Protein AF-A0A0F9B6E4-F1 (afdb_monomer)

Structure (mmCIF, N/CA/C/O backbone):
data_AF-A0A0F9B6E4-F1
#
_entry.id   AF-A0A0F9B6E4-F1
#
loop_
_atom_site.group_PDB
_atom_site.id
_atom_site.type_symbol
_atom_site.label_atom_id
_atom_site.label_alt_id
_atom_site.label_comp_id
_atom_site.label_asym_id
_atom_site.label_entity_id
_atom_site.label_seq_id
_atom_site.pdbx_PDB_ins_code
_atom_site.Cartn_x
_atom_site.Cartn_y
_atom_site.Cartn_z
_atom_site.occupancy
_atom_site.B_iso_or_equiv
_atom_site.auth_seq_id
_atom_site.auth_comp_id
_atom_site.auth_asym_id
_atom_site.auth_atom_id
_atom_site.pdbx_PDB_model_num
ATOM 1 N N . MET A 1 1 ? -10.718 68.962 -72.812 1.00 45.62 1 MET A N 1
ATOM 2 C CA . MET A 1 1 ? -10.944 67.696 -72.082 1.00 45.62 1 MET A CA 1
ATOM 3 C C . MET A 1 1 ? -9.581 67.211 -71.635 1.00 45.62 1 MET A C 1
ATOM 5 O O . MET A 1 1 ? -8.668 67.242 -72.445 1.00 45.62 1 MET A O 1
ATOM 9 N N . ALA A 1 2 ? -9.436 66.990 -70.332 1.00 40.09 2 ALA A N 1
ATOM 10 C CA . ALA A 1 2 ? -8.190 67.116 -69.581 1.00 40.09 2 ALA A CA 1
ATOM 11 C C . ALA A 1 2 ? -7.235 65.915 -69.694 1.00 40.09 2 ALA A C 1
ATOM 13 O O . ALA A 1 2 ? -7.679 64.771 -69.769 1.00 40.09 2 ALA A O 1
ATOM 14 N N . ASP A 1 3 ? -5.939 66.235 -69.639 1.00 47.34 3 ASP A N 1
ATOM 15 C CA . ASP A 1 3 ? -4.790 65.347 -69.449 1.00 47.34 3 ASP A CA 1
ATOM 16 C C . ASP A 1 3 ? -4.915 64.478 -68.186 1.00 47.34 3 ASP A C 1
ATOM 18 O O . ASP A 1 3 ? -5.217 64.975 -67.099 1.00 47.34 3 ASP A O 1
ATOM 22 N N . GLN A 1 4 ? -4.587 63.192 -68.318 1.00 46.19 4 GLN A N 1
ATOM 23 C CA . GLN A 1 4 ? -4.231 62.300 -67.211 1.00 46.19 4 GLN A CA 1
ATOM 24 C C . GLN A 1 4 ? -2.790 61.811 -67.452 1.00 46.19 4 GLN A C 1
ATOM 26 O O . GLN A 1 4 ? -2.523 61.233 -68.508 1.00 46.19 4 GLN A O 1
ATOM 31 N N . PRO A 1 5 ? -1.847 62.045 -66.521 1.00 52.03 5 PRO A N 1
ATOM 32 C CA . PRO A 1 5 ? -0.444 61.694 -66.705 1.00 52.03 5 PRO A CA 1
ATOM 33 C C . PRO A 1 5 ? -0.207 60.190 -66.506 1.00 52.03 5 PRO A C 1
ATOM 35 O O . PRO A 1 5 ? -0.719 59.576 -65.570 1.00 52.03 5 PRO A O 1
ATOM 38 N N . GLY A 1 6 ? 0.608 59.599 -67.383 1.00 43.09 6 GLY A N 1
ATOM 39 C CA . GLY A 1 6 ? 1.039 58.205 -67.292 1.00 43.09 6 GLY A CA 1
ATOM 40 C C . GLY A 1 6 ? 1.864 57.944 -66.031 1.00 43.09 6 GLY A C 1
ATOM 41 O O . GLY A 1 6 ? 2.951 58.492 -65.857 1.00 43.09 6 GLY A O 1
ATOM 42 N N . ILE A 1 7 ? 1.355 57.076 -65.157 1.00 43.72 7 ILE A N 1
ATOM 43 C CA . ILE A 1 7 ? 2.057 56.601 -63.964 1.00 43.72 7 ILE A CA 1
ATOM 44 C C . ILE A 1 7 ? 3.028 55.495 -64.393 1.00 43.72 7 ILE A C 1
ATOM 46 O O . ILE A 1 7 ? 2.637 54.345 -64.591 1.00 43.72 7 ILE A O 1
ATOM 50 N N . ALA A 1 8 ? 4.309 55.835 -64.530 1.00 45.44 8 ALA A N 1
ATOM 51 C CA . ALA A 1 8 ? 5.381 54.853 -64.629 1.00 45.44 8 ALA A CA 1
ATOM 52 C C . ALA A 1 8 ? 5.548 54.151 -63.268 1.00 45.44 8 ALA A C 1
ATOM 54 O O . ALA A 1 8 ? 6.139 54.703 -62.341 1.00 45.44 8 ALA A O 1
ATOM 55 N N . ARG A 1 9 ? 5.018 52.928 -63.121 1.00 44.75 9 ARG A N 1
ATOM 56 C CA . ARG A 1 9 ? 5.347 52.050 -61.985 1.00 44.75 9 ARG A CA 1
ATOM 57 C C . ARG A 1 9 ? 6.762 51.500 -62.175 1.00 44.75 9 ARG A C 1
ATOM 59 O O . ARG A 1 9 ? 6.951 50.456 -62.794 1.00 44.75 9 ARG A O 1
ATOM 66 N N . GLY A 1 10 ? 7.755 52.207 -61.645 1.00 42.00 10 GLY A N 1
ATOM 67 C CA . GLY A 1 10 ? 9.089 51.654 -61.435 1.00 42.00 10 GLY A CA 1
ATOM 68 C C . GLY A 1 10 ? 9.041 50.607 -60.324 1.00 42.00 10 GLY A C 1
ATOM 69 O O . GLY A 1 10 ? 8.955 50.959 -59.151 1.00 42.00 10 GLY A O 1
ATOM 70 N N . TYR A 1 11 ? 9.084 49.322 -60.680 1.00 40.03 11 TYR A N 1
ATOM 71 C CA . TYR A 1 11 ? 9.419 48.263 -59.729 1.00 40.03 11 TYR A CA 1
ATOM 72 C C . TYR A 1 11 ? 10.909 48.388 -59.401 1.00 40.03 11 TYR A C 1
ATOM 74 O O . TYR 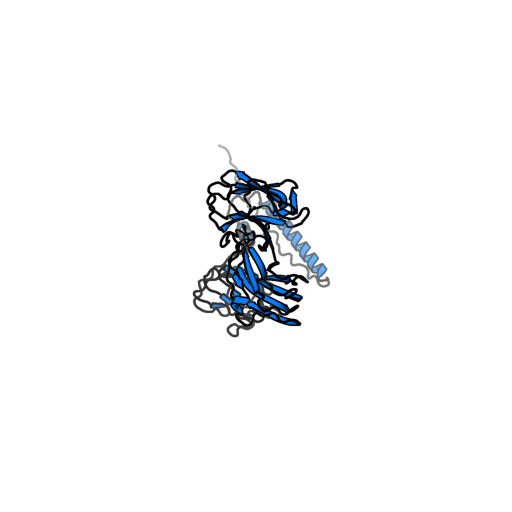A 1 11 ? 11.763 47.915 -60.147 1.00 40.03 11 TYR A O 1
ATOM 82 N N . ILE A 1 12 ? 11.229 49.055 -58.294 1.00 44.50 12 ILE A N 1
ATOM 83 C CA . ILE A 1 12 ? 12.547 48.938 -57.673 1.00 44.50 12 ILE A CA 1
ATOM 84 C C . ILE A 1 12 ? 12.567 47.546 -57.042 1.00 44.50 12 ILE A C 1
ATOM 86 O O . ILE A 1 12 ? 11.916 47.328 -56.023 1.00 44.50 12 ILE A O 1
ATOM 90 N N . GLN A 1 13 ? 13.244 46.579 -57.669 1.00 44.00 13 GLN A N 1
ATOM 91 C CA . GLN A 1 13 ? 13.541 45.324 -56.982 1.00 44.00 13 GLN A CA 1
ATOM 92 C C . GLN A 1 13 ? 14.394 45.667 -55.753 1.00 44.00 13 GLN A C 1
ATOM 94 O O . GLN A 1 13 ? 15.455 46.276 -55.925 1.00 44.00 13 GLN A O 1
ATOM 99 N N . PRO A 1 14 ? 13.959 45.324 -54.526 1.00 47.91 14 PRO A N 1
ATOM 100 C CA . PRO A 1 14 ? 14.816 45.468 -53.366 1.00 47.91 14 PRO A CA 1
ATOM 101 C C . PRO A 1 14 ? 16.041 44.588 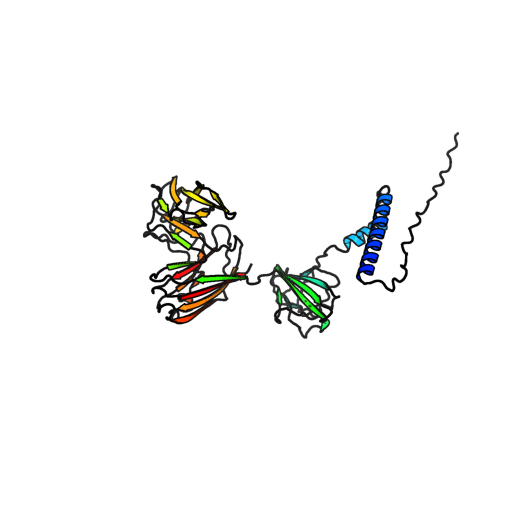-53.607 1.00 47.91 14 PRO A C 1
ATOM 103 O O . PRO A 1 14 ? 15.914 43.378 -53.800 1.00 47.91 14 PRO A O 1
ATOM 106 N N . GLN A 1 15 ? 17.222 45.202 -53.655 1.00 50.84 15 GLN A N 1
ATOM 107 C CA . GLN A 1 15 ? 18.482 44.472 -53.631 1.00 50.84 15 GLN A CA 1
ATOM 108 C C . GLN A 1 15 ? 18.494 43.648 -52.341 1.00 50.84 15 GLN A C 1
ATOM 110 O O . GLN A 1 15 ? 18.537 44.208 -51.246 1.00 50.84 15 GLN A O 1
ATOM 115 N N . ILE A 1 16 ? 18.384 42.325 -52.472 1.00 52.47 16 ILE A N 1
ATOM 116 C CA . ILE A 1 16 ? 18.585 41.401 -51.358 1.00 52.47 16 ILE A CA 1
ATOM 117 C C . ILE A 1 16 ? 20.030 41.624 -50.896 1.00 52.47 16 ILE A C 1
ATOM 119 O O . ILE A 1 16 ? 20.929 41.538 -51.736 1.00 52.47 16 ILE A O 1
ATOM 123 N N . PRO A 1 17 ? 20.286 41.945 -49.617 1.00 52.38 17 PRO A N 1
ATOM 124 C CA . PRO A 1 17 ? 21.650 42.021 -49.122 1.00 52.38 17 PRO A CA 1
ATOM 125 C C . PRO A 1 17 ? 22.313 40.663 -49.352 1.00 52.38 17 PRO A C 1
ATOM 127 O O . PRO A 1 17 ? 21.785 39.641 -48.915 1.00 52.38 17 PRO A O 1
ATOM 130 N N . ASP A 1 18 ? 23.438 40.636 -50.061 1.00 51.28 18 ASP A N 1
ATOM 131 C CA . ASP A 1 18 ? 24.215 39.414 -50.246 1.00 51.28 18 ASP A CA 1
ATOM 132 C C . ASP A 1 18 ? 24.659 38.904 -48.864 1.00 51.28 18 ASP A C 1
ATOM 134 O O . ASP A 1 18 ? 25.555 39.458 -48.228 1.00 51.28 18 ASP A O 1
ATOM 138 N N . PHE A 1 19 ? 24.018 37.842 -48.368 1.00 53.38 19 PHE A N 1
ATOM 139 C CA . PHE A 1 19 ? 24.333 37.236 -47.066 1.00 53.38 19 PHE A CA 1
ATOM 140 C C . PHE A 1 19 ? 25.625 36.395 -47.089 1.00 53.38 19 PHE A C 1
ATOM 142 O O . PHE A 1 19 ? 26.008 35.806 -46.074 1.00 53.38 19 PHE A O 1
ATOM 149 N N . ASN A 1 20 ? 26.328 36.363 -48.225 1.00 49.22 20 ASN A N 1
ATOM 150 C CA . ASN A 1 20 ? 27.620 35.707 -48.390 1.00 49.22 20 ASN A CA 1
ATOM 151 C C . ASN A 1 20 ? 28.774 36.609 -47.933 1.00 49.22 20 ASN A C 1
ATOM 153 O O . ASN A 1 20 ? 29.632 37.013 -48.713 1.00 49.22 20 ASN A O 1
ATOM 157 N N . ILE A 1 21 ? 28.844 36.862 -46.627 1.00 52.47 21 ILE A N 1
ATOM 158 C CA . ILE A 1 21 ? 30.114 37.228 -45.997 1.00 52.47 21 ILE A CA 1
ATOM 159 C C . ILE A 1 21 ? 30.789 35.914 -45.595 1.00 52.47 21 ILE A C 1
ATOM 161 O O . ILE A 1 21 ? 30.524 35.358 -44.529 1.00 52.47 21 ILE A O 1
ATOM 165 N N . ILE A 1 22 ? 31.631 35.382 -46.484 1.00 50.50 22 ILE A N 1
ATOM 166 C CA . ILE A 1 22 ? 32.578 34.316 -46.133 1.00 50.50 22 ILE A CA 1
ATOM 167 C C . ILE A 1 22 ? 33.554 34.926 -45.114 1.00 50.50 22 ILE A C 1
ATOM 169 O O . ILE A 1 22 ? 34.184 35.939 -45.433 1.00 50.50 22 ILE A O 1
ATOM 173 N N . PRO A 1 23 ? 33.684 34.386 -43.888 1.00 56.56 23 PRO A N 1
ATOM 174 C CA . PRO A 1 23 ? 34.564 34.992 -42.904 1.00 56.56 23 PRO A CA 1
ATOM 175 C C . PRO A 1 23 ? 36.035 34.808 -43.311 1.00 56.56 23 PRO A C 1
ATOM 177 O O . PRO A 1 23 ? 36.386 33.785 -43.911 1.00 56.56 23 PRO A O 1
ATOM 180 N N . PRO A 1 24 ? 36.924 35.752 -42.951 1.00 56.97 24 PRO A N 1
ATOM 181 C CA . PRO A 1 24 ? 38.353 35.495 -42.994 1.00 56.97 24 PRO A CA 1
ATOM 182 C C . PRO A 1 24 ? 38.664 34.304 -42.085 1.00 56.97 24 PRO A C 1
ATOM 184 O O . PRO A 1 24 ? 38.102 34.156 -40.998 1.00 56.97 24 PRO A O 1
ATOM 187 N N . ILE A 1 25 ? 39.549 33.430 -42.552 1.00 54.62 25 ILE A N 1
ATOM 188 C CA . ILE A 1 25 ? 39.962 32.237 -41.821 1.00 54.62 25 ILE A CA 1
ATOM 189 C C . ILE A 1 25 ? 40.612 32.678 -40.498 1.00 54.62 25 ILE A C 1
ATOM 191 O O . ILE A 1 25 ? 41.708 33.234 -40.493 1.00 54.62 25 ILE A O 1
ATOM 195 N N . LEU A 1 26 ? 39.933 32.435 -39.374 1.00 57.47 26 LEU A N 1
ATOM 196 C CA . LEU A 1 26 ? 40.408 32.754 -38.022 1.00 57.47 26 LEU A CA 1
ATOM 197 C C . LEU A 1 26 ? 41.399 31.684 -37.539 1.00 57.47 26 LEU A C 1
ATOM 199 O O . LEU A 1 26 ? 41.093 30.854 -36.682 1.00 57.47 26 LEU A O 1
ATOM 203 N N . PHE A 1 27 ? 42.600 31.686 -38.117 1.00 54.47 27 PHE A N 1
ATOM 204 C CA . PHE A 1 27 ? 43.739 30.952 -37.568 1.00 54.47 27 PHE A CA 1
ATOM 205 C C . PHE A 1 27 ? 44.308 31.708 -36.357 1.00 54.47 27 PHE A C 1
ATOM 207 O O . PHE A 1 27 ? 44.601 32.895 -36.452 1.00 54.47 27 PHE A O 1
ATOM 214 N N . GLY A 1 28 ? 44.483 31.012 -35.227 1.00 68.62 28 GLY A N 1
ATOM 215 C CA . GLY A 1 28 ? 45.187 31.527 -34.039 1.00 68.62 28 GLY A CA 1
ATOM 216 C C . GLY A 1 28 ? 44.328 31.875 -32.817 1.00 68.62 28 GLY A C 1
ATOM 217 O O . GLY A 1 28 ? 44.896 32.144 -31.766 1.00 68.62 28 GLY A O 1
ATOM 218 N N . LEU A 1 29 ? 42.996 31.827 -32.912 1.00 71.94 29 LEU A N 1
ATOM 219 C CA . LEU A 1 29 ? 42.108 32.019 -31.756 1.00 71.94 29 LEU A CA 1
ATOM 220 C C . LEU A 1 29 ? 41.935 30.736 -30.938 1.00 71.94 29 LEU A C 1
ATOM 222 O O . LEU A 1 29 ? 41.873 29.645 -31.524 1.00 71.94 29 LEU A O 1
ATOM 226 N N . SER A 1 30 ? 41.788 30.886 -29.619 1.00 80.00 30 SER A N 1
ATOM 227 C CA . SER A 1 30 ? 41.352 29.813 -28.720 1.00 80.00 30 SER A CA 1
ATOM 228 C C . SER A 1 30 ? 39.913 29.382 -29.029 1.00 80.00 30 SER A C 1
ATOM 230 O O . SER A 1 30 ? 39.130 30.147 -29.598 1.00 80.00 30 SER A O 1
ATOM 232 N N . ASP A 1 31 ? 39.533 28.159 -28.652 1.00 72.69 31 ASP A N 1
ATOM 233 C CA . ASP A 1 31 ? 38.192 27.629 -28.946 1.00 72.69 31 ASP A CA 1
ATOM 234 C C . ASP A 1 31 ? 37.077 28.496 -28.351 1.00 72.69 31 ASP A C 1
ATOM 236 O O . ASP A 1 31 ? 36.049 28.715 -28.991 1.00 72.69 31 ASP A O 1
ATOM 240 N N . ARG A 1 32 ? 37.316 29.081 -27.172 1.00 73.62 32 ARG A N 1
ATOM 241 C CA . ARG A 1 32 ? 36.388 30.021 -26.540 1.00 73.62 32 ARG A CA 1
ATOM 242 C C . ARG A 1 32 ? 36.183 31.283 -27.382 1.00 73.62 32 ARG A C 1
ATOM 244 O O . ARG A 1 32 ? 35.045 31.669 -27.622 1.00 73.62 32 ARG A O 1
ATOM 251 N N . GLU A 1 33 ? 37.257 31.888 -27.882 1.00 77.31 33 GLU A N 1
ATOM 252 C CA . GLU A 1 33 ? 37.180 33.094 -28.722 1.00 77.31 33 GLU A CA 1
ATOM 253 C C . GLU A 1 33 ? 36.519 32.803 -30.076 1.00 77.31 33 GLU A C 1
ATOM 255 O O . GLU A 1 33 ? 35.812 33.648 -30.624 1.00 77.31 33 GLU A O 1
ATOM 260 N N . ARG A 1 34 ? 36.688 31.586 -30.611 1.00 72.81 34 ARG A N 1
ATOM 261 C CA . ARG A 1 34 ? 35.982 31.145 -31.824 1.00 72.81 34 ARG A CA 1
ATOM 262 C C . ARG A 1 34 ? 34.482 31.005 -31.588 1.00 72.81 34 ARG A C 1
ATOM 264 O O . ARG A 1 34 ? 33.701 31.392 -32.457 1.00 72.81 34 ARG A O 1
ATOM 271 N N . VAL A 1 35 ? 34.081 30.470 -30.435 1.00 73.62 35 VAL A N 1
ATOM 272 C CA . VAL A 1 35 ? 32.669 30.354 -30.043 1.00 73.62 35 VAL A CA 1
ATOM 273 C C . VAL A 1 35 ? 32.057 31.737 -29.827 1.00 73.62 35 VAL A C 1
ATOM 275 O O . VAL A 1 35 ? 31.008 32.020 -30.399 1.00 73.62 35 VAL A O 1
ATOM 278 N N . GLU A 1 36 ? 32.727 32.629 -29.099 1.00 79.12 36 GLU A N 1
ATOM 279 C CA . GLU A 1 36 ? 32.251 33.999 -28.865 1.00 79.12 36 GLU A CA 1
ATOM 280 C C . GLU A 1 36 ? 32.131 34.792 -30.184 1.00 79.12 36 GLU A C 1
ATOM 282 O O . GLU A 1 36 ? 31.116 35.448 -30.424 1.00 79.12 36 GLU A O 1
ATOM 287 N N . ALA A 1 37 ? 33.088 34.647 -31.109 1.00 74.62 37 ALA A N 1
ATOM 288 C CA . ALA A 1 37 ? 33.000 35.244 -32.444 1.00 74.62 37 ALA A CA 1
ATOM 289 C C . ALA A 1 37 ? 31.836 34.673 -33.275 1.00 74.62 37 ALA A C 1
ATOM 291 O O . ALA A 1 37 ? 31.173 35.407 -34.012 1.00 74.62 37 ALA A O 1
ATOM 292 N N . ARG A 1 38 ? 31.556 33.368 -33.152 1.00 73.94 38 ARG A N 1
ATOM 293 C CA . ARG A 1 38 ? 30.417 32.718 -33.817 1.00 73.94 38 ARG A CA 1
ATOM 294 C C . ARG A 1 38 ? 29.085 33.217 -33.253 1.00 73.94 38 ARG A C 1
ATOM 296 O O . ARG A 1 38 ? 28.166 33.462 -34.031 1.00 73.94 38 ARG A O 1
ATOM 303 N N . ILE A 1 39 ? 28.996 33.395 -31.934 1.00 75.94 39 ILE A N 1
ATOM 304 C CA . ILE A 1 39 ? 27.815 33.935 -31.248 1.00 75.94 39 ILE A CA 1
ATOM 305 C C . ILE A 1 39 ? 27.556 35.374 -31.703 1.00 75.94 39 ILE A C 1
ATOM 307 O O . ILE A 1 39 ? 26.462 35.655 -32.179 1.00 75.94 39 ILE A O 1
ATOM 311 N N . GLY A 1 40 ? 28.565 36.250 -31.692 1.00 79.69 40 GLY A N 1
ATOM 312 C CA . GLY A 1 40 ? 28.393 37.637 -32.144 1.00 79.69 40 GLY A CA 1
ATOM 313 C C . GLY A 1 40 ? 27.957 37.755 -33.614 1.00 79.69 40 GLY A C 1
ATOM 314 O O . GLY A 1 40 ? 27.154 38.617 -33.971 1.00 79.69 40 GLY A O 1
ATOM 315 N N . GLN A 1 41 ? 28.421 36.850 -34.482 1.00 78.06 41 GLN A N 1
ATOM 316 C CA . GLN A 1 41 ? 27.954 36.778 -35.873 1.00 78.06 41 GLN A CA 1
ATOM 317 C C . GLN A 1 41 ? 26.500 36.312 -35.984 1.00 78.06 41 GLN A C 1
ATOM 319 O O . GLN A 1 41 ? 25.756 36.809 -36.832 1.00 78.06 41 GLN A O 1
ATOM 324 N N . LEU A 1 42 ? 26.092 35.350 -35.154 1.00 71.44 42 LEU A N 1
ATOM 325 C CA . LEU A 1 42 ? 24.705 34.894 -35.092 1.00 71.44 42 LEU A CA 1
ATOM 326 C C . LEU A 1 42 ? 23.790 36.013 -34.594 1.00 71.44 42 LEU A C 1
ATOM 328 O O . LEU A 1 42 ? 22.756 36.252 -35.206 1.00 71.44 42 LEU A O 1
ATOM 332 N N . GLU A 1 43 ? 24.201 36.752 -33.568 1.00 81.31 43 GLU A N 1
ATOM 333 C CA . GLU A 1 43 ? 23.459 37.904 -33.051 1.00 81.31 43 GLU A CA 1
ATOM 334 C C . GLU A 1 43 ? 23.296 39.000 -34.110 1.00 81.31 43 GLU A C 1
ATOM 336 O O . GLU A 1 43 ? 22.184 39.484 -34.319 1.00 81.31 43 GLU A O 1
ATOM 341 N N . GLN A 1 44 ? 24.356 39.338 -34.857 1.00 80.19 44 GLN A N 1
ATOM 342 C CA . GLN A 1 44 ? 24.255 40.294 -35.968 1.00 80.19 44 GLN A CA 1
ATOM 343 C C . GLN A 1 44 ? 23.309 39.814 -37.069 1.00 80.19 44 GLN A C 1
ATOM 345 O O . GLN A 1 44 ? 22.508 40.601 -37.576 1.00 80.19 44 GLN A O 1
ATOM 350 N N . LYS A 1 45 ? 23.362 38.526 -37.429 1.00 73.00 45 LYS A N 1
ATOM 351 C CA . LYS A 1 45 ? 22.449 37.949 -38.425 1.00 73.00 45 LYS A CA 1
ATOM 352 C C . LYS A 1 45 ? 21.001 37.975 -37.947 1.00 73.00 45 LYS A C 1
ATOM 354 O O . LYS A 1 45 ? 20.123 38.353 -38.717 1.00 73.00 45 LYS A O 1
ATOM 359 N N . ILE A 1 46 ? 20.756 37.626 -36.685 1.00 76.19 46 ILE A N 1
ATOM 360 C CA . ILE A 1 46 ? 19.424 37.670 -36.072 1.00 76.19 46 ILE A CA 1
ATOM 361 C C . ILE A 1 46 ? 18.909 39.111 -36.032 1.00 76.19 46 ILE A C 1
ATOM 363 O O . ILE A 1 46 ? 17.765 39.352 -36.407 1.00 76.19 46 ILE A O 1
ATOM 367 N N . SER A 1 47 ? 19.750 40.076 -35.656 1.00 81.88 47 SER A N 1
ATOM 368 C CA . SER A 1 47 ? 19.373 41.491 -35.618 1.00 81.88 47 SER A CA 1
ATOM 369 C C . SER A 1 47 ? 19.030 42.029 -37.010 1.00 81.88 47 SER A C 1
ATOM 371 O O . SER A 1 47 ? 17.987 42.654 -37.182 1.00 81.88 47 SER A O 1
ATOM 373 N N . ALA A 1 48 ? 19.848 41.725 -38.024 1.00 75.94 48 ALA A N 1
ATOM 374 C CA . ALA A 1 48 ? 19.582 42.118 -39.408 1.00 75.94 48 ALA A CA 1
ATOM 375 C C . ALA A 1 48 ? 18.301 41.469 -39.960 1.00 75.94 48 ALA A C 1
ATOM 377 O O . ALA A 1 48 ? 17.533 42.110 -40.677 1.00 75.94 48 ALA A O 1
ATOM 378 N N . MET A 1 49 ? 18.037 40.213 -39.593 1.00 73.38 49 MET A N 1
ATOM 379 C CA . MET A 1 49 ? 16.813 39.509 -39.972 1.00 73.38 49 MET A CA 1
ATOM 380 C C . MET A 1 49 ? 15.580 40.105 -39.282 1.00 73.38 49 MET A C 1
ATOM 382 O O . MET A 1 49 ? 14.554 40.296 -39.927 1.00 73.38 49 MET A O 1
ATOM 386 N N . MET A 1 50 ? 15.681 40.467 -38.002 1.00 76.88 50 MET A N 1
ATOM 387 C CA . MET A 1 50 ? 14.615 41.137 -37.248 1.00 76.88 50 MET A CA 1
ATOM 388 C C . MET A 1 50 ? 14.290 42.524 -37.811 1.00 76.88 50 MET A C 1
ATOM 390 O O . MET A 1 50 ? 13.114 42.867 -37.934 1.00 76.88 50 MET A O 1
ATOM 394 N N . ASP A 1 51 ? 15.300 43.304 -38.201 1.00 78.94 51 ASP A N 1
ATOM 395 C CA . ASP A 1 51 ? 15.098 44.608 -38.841 1.00 78.94 51 ASP A CA 1
ATOM 396 C C . ASP A 1 51 ? 14.480 44.468 -40.236 1.00 78.94 51 ASP A C 1
ATOM 398 O O . ASP A 1 51 ? 13.568 45.221 -40.585 1.00 78.94 51 ASP A O 1
ATOM 402 N N . TYR A 1 52 ? 14.895 43.458 -41.004 1.00 71.56 52 TYR A N 1
ATOM 403 C CA . TYR A 1 52 ? 14.268 43.127 -42.281 1.00 71.56 52 TYR A CA 1
ATOM 404 C C . TYR A 1 52 ? 12.796 42.720 -42.104 1.00 71.56 52 TYR A C 1
ATOM 406 O O . TYR A 1 52 ? 11.928 43.246 -42.796 1.00 71.56 52 TYR A O 1
ATOM 414 N N . MET A 1 53 ? 12.480 41.860 -41.129 1.00 63.09 53 MET A N 1
ATOM 415 C CA . MET A 1 53 ? 11.095 41.482 -40.813 1.00 63.09 53 MET A CA 1
ATOM 416 C C . MET A 1 53 ? 10.249 42.691 -40.397 1.00 63.09 53 MET A C 1
ATOM 418 O O . MET A 1 53 ? 9.109 42.828 -40.838 1.00 63.09 53 MET A O 1
ATOM 422 N N . ARG A 1 54 ? 10.815 43.606 -39.602 1.00 73.50 54 ARG A N 1
ATOM 423 C CA . ARG A 1 54 ? 10.138 44.841 -39.180 1.00 73.50 54 ARG A CA 1
ATOM 424 C C . ARG A 1 54 ? 9.875 45.785 -40.359 1.00 73.50 54 ARG A C 1
ATOM 426 O O . ARG A 1 54 ? 8.840 46.443 -40.392 1.00 73.50 54 ARG A O 1
ATOM 433 N N . GLN A 1 55 ? 10.775 45.824 -41.345 1.00 70.31 55 GLN A N 1
ATOM 434 C CA . GLN A 1 55 ? 10.597 46.591 -42.586 1.00 70.31 55 GLN A CA 1
ATOM 435 C C . GLN A 1 55 ? 9.582 45.958 -43.551 1.00 70.31 55 GLN A C 1
ATOM 437 O O . GLN A 1 55 ? 8.920 46.690 -44.279 1.00 70.31 55 GLN A O 1
ATOM 442 N N . GLN A 1 56 ? 9.425 44.631 -43.540 1.00 59.62 56 GLN A N 1
ATOM 443 C CA . GLN A 1 56 ? 8.446 43.899 -44.362 1.00 59.62 56 GLN A CA 1
ATOM 444 C C . GLN A 1 56 ? 7.027 43.888 -43.761 1.00 59.62 56 GLN A C 1
ATOM 446 O O . GLN A 1 56 ? 6.056 43.556 -44.441 1.00 59.62 56 GLN A O 1
ATOM 451 N N . GLN A 1 57 ? 6.885 44.289 -42.495 1.00 56.44 57 GLN A N 1
ATOM 452 C CA . GLN A 1 57 ? 5.620 44.303 -41.762 1.00 56.44 57 GLN A CA 1
ATOM 453 C C . GLN A 1 57 ? 4.481 45.151 -42.388 1.00 56.44 57 GLN A C 1
ATOM 455 O O . GLN A 1 57 ? 3.325 44.777 -42.193 1.00 56.44 57 GLN A O 1
ATOM 460 N N . PRO A 1 58 ? 4.717 46.221 -43.184 1.00 53.69 58 PRO A N 1
ATOM 461 C CA . PRO A 1 58 ? 3.637 46.958 -43.854 1.00 53.69 58 PRO A CA 1
ATOM 462 C C . PRO A 1 58 ? 3.081 46.297 -45.131 1.00 53.69 58 PRO A C 1
ATOM 464 O O . PRO A 1 58 ? 2.116 46.812 -45.689 1.00 53.69 58 PRO A O 1
ATOM 467 N N . THR A 1 59 ? 3.673 45.203 -45.631 1.00 53.12 59 THR A N 1
ATOM 468 C CA . THR A 1 59 ? 3.324 44.591 -46.937 1.00 53.12 59 THR A CA 1
ATOM 469 C C . THR A 1 59 ? 2.826 43.143 -46.857 1.00 53.12 59 THR A C 1
ATOM 471 O O . THR A 1 59 ? 2.566 42.521 -47.886 1.00 53.12 59 THR A O 1
ATOM 474 N N . LEU A 1 60 ? 2.623 42.609 -45.650 1.00 51.66 60 LEU A N 1
ATOM 475 C CA . LEU A 1 60 ? 2.233 41.216 -45.384 1.00 51.66 60 LEU A CA 1
ATOM 476 C C . LEU A 1 60 ? 0.729 40.906 -45.570 1.00 51.66 60 LEU A C 1
ATOM 478 O O . LEU A 1 60 ? 0.200 40.052 -44.867 1.00 51.66 60 LEU A O 1
ATOM 482 N N . ASP A 1 61 ? 0.034 41.550 -46.514 1.00 54.94 61 ASP A N 1
ATOM 483 C CA . ASP A 1 61 ? -1.407 41.302 -46.753 1.00 54.94 61 ASP A CA 1
ATOM 484 C C . ASP A 1 61 ? -1.721 40.624 -48.100 1.00 54.94 61 ASP A C 1
ATOM 486 O O . ASP A 1 61 ? -2.852 40.614 -48.576 1.00 54.94 61 ASP A O 1
ATOM 490 N N . THR A 1 62 ? -0.727 40.011 -48.750 1.00 53.72 62 THR A N 1
ATOM 491 C CA . THR A 1 62 ? -0.999 39.128 -49.897 1.00 53.72 62 THR A CA 1
ATOM 492 C C . THR A 1 62 ? -0.252 37.816 -49.715 1.00 53.72 62 THR A C 1
ATOM 494 O O . THR A 1 62 ? 0.963 37.748 -49.869 1.00 53.72 62 THR A O 1
ATOM 497 N N . GLY A 1 63 ? -0.986 36.776 -49.310 1.00 53.44 63 GLY A N 1
ATOM 498 C CA . GLY A 1 63 ? -0.484 35.460 -48.900 1.00 53.44 63 GLY A CA 1
ATOM 499 C C . GLY A 1 63 ? 0.177 34.625 -50.002 1.00 53.44 63 GLY A C 1
ATOM 500 O O . GLY A 1 63 ? -0.247 33.503 -50.253 1.00 53.44 63 GLY A O 1
ATOM 501 N N . ASN A 1 64 ? 1.213 35.148 -50.658 1.00 56.91 64 ASN A N 1
ATOM 502 C CA . ASN A 1 64 ? 1.981 34.424 -51.669 1.00 56.91 64 ASN A CA 1
ATOM 503 C C . ASN A 1 64 ? 3.495 34.689 -51.605 1.00 56.91 64 ASN A C 1
ATOM 505 O O . ASN A 1 64 ? 4.215 34.393 -52.560 1.00 56.91 64 ASN A O 1
ATOM 509 N N . ASP A 1 65 ? 3.994 35.253 -50.502 1.00 67.62 65 ASP A N 1
ATOM 510 C CA . ASP A 1 65 ? 5.423 35.515 -50.367 1.00 67.62 65 ASP A CA 1
ATOM 511 C C . ASP A 1 65 ? 6.168 34.232 -49.961 1.00 67.62 65 ASP A C 1
ATOM 513 O O . ASP A 1 65 ? 6.030 33.715 -48.847 1.00 67.62 65 ASP A O 1
ATOM 517 N N . LEU A 1 66 ? 6.957 33.700 -50.899 1.00 64.69 66 LEU A N 1
ATOM 518 C CA . LEU A 1 66 ? 7.794 32.501 -50.754 1.00 64.69 66 LEU A CA 1
ATOM 519 C C . LEU A 1 66 ? 8.690 32.552 -49.509 1.00 64.69 66 LEU A C 1
ATOM 521 O O . LEU A 1 66 ? 9.062 31.507 -48.983 1.00 64.69 66 LEU A O 1
ATOM 525 N N . ASN A 1 67 ? 9.009 33.749 -49.018 1.00 61.28 67 ASN A N 1
ATOM 526 C CA . ASN A 1 67 ? 9.815 33.936 -47.819 1.00 61.28 67 ASN A CA 1
ATOM 527 C C . ASN A 1 67 ? 9.039 33.634 -46.529 1.00 61.28 67 ASN A C 1
ATOM 529 O O . ASN A 1 67 ? 9.602 33.013 -45.637 1.00 61.28 67 ASN A O 1
ATOM 533 N N . VAL A 1 68 ? 7.744 33.968 -46.447 1.00 62.28 68 VAL A N 1
ATOM 534 C CA . VAL A 1 68 ? 6.879 33.568 -45.317 1.00 62.28 68 VAL A CA 1
ATOM 535 C C . VAL A 1 68 ? 6.641 32.062 -45.348 1.00 62.28 68 VAL A C 1
ATOM 537 O O . VAL A 1 68 ? 6.640 31.417 -44.307 1.00 62.28 68 VAL A O 1
ATOM 540 N N . ARG A 1 69 ? 6.512 31.477 -46.546 1.00 66.62 69 ARG A N 1
ATOM 541 C CA . ARG A 1 69 ? 6.377 30.024 -46.707 1.00 66.62 69 ARG A CA 1
ATOM 542 C C . ARG A 1 69 ? 7.645 29.275 -46.291 1.00 66.62 69 ARG A C 1
ATOM 544 O O . ARG A 1 69 ? 7.522 28.292 -45.580 1.00 66.62 69 ARG A O 1
ATOM 551 N N . ARG A 1 70 ? 8.835 29.778 -46.639 1.00 66.31 70 ARG A N 1
ATOM 552 C CA . ARG A 1 70 ? 10.131 29.221 -46.203 1.00 66.31 70 ARG A CA 1
ATOM 553 C C . ARG A 1 70 ? 10.409 29.432 -44.717 1.00 66.31 70 ARG A C 1
ATOM 555 O O . ARG A 1 70 ? 11.016 28.576 -44.091 1.00 66.31 70 ARG A O 1
ATOM 562 N N . LEU A 1 71 ? 9.965 30.553 -44.147 1.00 62.47 71 LEU A N 1
ATOM 563 C CA . LEU A 1 71 ? 10.073 30.804 -42.709 1.00 62.47 71 LEU A CA 1
ATOM 564 C C . LEU A 1 71 ? 9.109 29.906 -41.923 1.00 62.47 71 LEU A C 1
ATOM 566 O O . LEU A 1 71 ? 9.493 29.365 -40.894 1.00 62.47 71 LEU A O 1
ATOM 570 N N . ASN A 1 72 ? 7.895 29.691 -42.436 1.00 59.75 72 ASN A N 1
ATOM 571 C CA . ASN A 1 72 ? 6.962 28.713 -41.886 1.00 59.75 72 ASN A CA 1
ATOM 572 C C . ASN A 1 72 ? 7.464 27.279 -42.095 1.00 59.75 72 ASN A C 1
ATOM 574 O O . ASN A 1 72 ? 7.345 26.497 -41.172 1.00 59.75 72 ASN A O 1
ATOM 578 N N . GLU A 1 73 ? 8.082 26.929 -43.227 1.00 65.19 73 GLU A N 1
ATOM 579 C CA . GLU A 1 73 ? 8.748 25.627 -43.410 1.00 65.19 73 GLU A CA 1
ATOM 580 C C . GLU A 1 73 ? 9.884 25.441 -42.394 1.00 65.19 73 GLU A C 1
ATOM 582 O O . GLU A 1 73 ? 9.933 24.410 -41.737 1.00 65.19 73 GLU A O 1
ATOM 587 N N . PHE A 1 74 ? 10.718 26.461 -42.168 1.00 59.22 74 PHE A N 1
ATOM 588 C CA . PHE A 1 74 ? 11.801 26.422 -41.178 1.00 59.22 74 PHE A CA 1
ATOM 589 C C . PHE A 1 74 ? 11.300 26.352 -39.723 1.00 59.22 74 PHE A C 1
ATOM 591 O O . PHE A 1 74 ? 11.939 25.738 -38.871 1.00 59.22 74 PHE A O 1
ATOM 598 N N . LEU A 1 75 ? 10.160 26.979 -39.416 1.00 57.44 75 LEU A N 1
ATOM 599 C CA . LEU A 1 75 ? 9.544 26.947 -38.083 1.00 57.44 75 LEU A CA 1
ATOM 600 C C . LEU A 1 75 ? 8.692 25.686 -37.847 1.00 57.44 75 LEU A C 1
ATOM 602 O O . LEU A 1 75 ? 8.553 25.262 -36.702 1.00 57.44 75 LEU A O 1
ATOM 606 N N . VAL A 1 76 ? 8.154 25.069 -38.902 1.00 55.09 76 VAL A N 1
ATOM 607 C CA . VAL A 1 76 ? 7.382 23.813 -38.846 1.00 55.09 76 VAL A CA 1
ATOM 608 C C . VAL A 1 76 ? 8.300 22.583 -38.783 1.00 55.09 76 VAL A C 1
ATOM 610 O O . VAL A 1 76 ? 7.889 21.547 -38.272 1.00 55.09 76 VAL A O 1
ATOM 613 N N . GLU A 1 77 ? 9.573 22.691 -39.180 1.00 52.84 77 GLU A N 1
ATOM 614 C CA . GLU A 1 77 ? 10.544 21.577 -39.188 1.00 52.84 77 GLU A CA 1
ATOM 615 C C . GLU A 1 77 ? 10.942 21.049 -37.789 1.00 52.84 77 GLU A C 1
ATOM 617 O O . GLU A 1 77 ? 11.669 20.066 -37.675 1.00 52.84 77 GLU A O 1
ATOM 622 N N . ARG A 1 78 ? 10.445 21.652 -36.699 1.00 52.91 78 ARG A N 1
ATOM 623 C CA . ARG A 1 78 ? 10.556 21.101 -35.331 1.00 52.91 78 ARG A CA 1
ATOM 624 C C . ARG A 1 78 ? 9.220 20.717 -34.705 1.00 52.91 78 ARG A C 1
ATOM 626 O O . ARG A 1 78 ? 9.113 20.633 -33.484 1.00 52.91 78 ARG A O 1
ATOM 633 N N . GLN A 1 79 ? 8.191 20.499 -35.513 1.00 47.50 79 GLN A N 1
ATOM 634 C CA . GLN A 1 79 ? 6.974 19.891 -35.010 1.00 47.50 79 GLN A CA 1
ATOM 635 C C . GLN A 1 79 ? 7.264 18.408 -34.745 1.00 47.50 79 GLN A C 1
ATOM 637 O O . GLN A 1 79 ? 7.546 17.657 -35.679 1.00 47.50 79 GLN A O 1
ATOM 642 N N . GLU A 1 80 ? 7.249 18.000 -33.473 1.00 58.22 80 GLU A N 1
ATOM 643 C CA . GLU A 1 80 ? 7.348 16.598 -33.059 1.00 58.22 80 GLU A CA 1
ATOM 644 C C . GLU A 1 80 ? 6.240 15.804 -33.755 1.00 58.22 80 GLU A C 1
ATOM 646 O O . GLU A 1 80 ? 5.078 15.817 -33.352 1.00 58.22 80 GLU A O 1
ATOM 651 N N . THR A 1 81 ? 6.577 15.200 -34.892 1.00 59.97 81 THR A N 1
ATOM 652 C CA . THR A 1 81 ? 5.597 14.504 -35.715 1.00 59.97 81 THR A CA 1
ATOM 653 C C . THR A 1 81 ? 5.535 13.078 -35.201 1.00 59.97 81 THR A C 1
ATOM 655 O O . THR A 1 81 ? 6.383 12.244 -35.520 1.00 59.97 81 THR A O 1
ATOM 658 N N . GLU A 1 82 ? 4.552 12.817 -34.348 1.00 65.19 82 GLU A N 1
ATOM 659 C CA . GLU A 1 82 ? 4.229 11.472 -33.892 1.00 65.19 82 GLU A CA 1
ATOM 660 C C . GLU A 1 82 ? 3.886 10.604 -35.111 1.00 65.19 82 GLU A C 1
ATOM 662 O O . GLU A 1 82 ? 2.922 10.859 -35.837 1.00 65.19 82 GLU A O 1
ATOM 667 N N . THR A 1 83 ? 4.712 9.594 -35.373 1.00 82.06 83 THR A N 1
ATOM 668 C CA . THR A 1 83 ? 4.541 8.702 -36.520 1.00 82.06 83 THR A CA 1
ATOM 669 C C . THR A 1 83 ? 3.905 7.405 -36.041 1.00 82.06 83 THR A C 1
ATOM 671 O O . THR A 1 83 ? 4.475 6.684 -35.225 1.00 82.06 83 THR A O 1
ATOM 674 N N . THR A 1 84 ? 2.712 7.086 -36.546 1.00 78.12 84 THR A N 1
ATOM 675 C CA . THR A 1 84 ? 2.118 5.761 -36.316 1.00 78.12 84 THR A CA 1
ATOM 676 C C . THR A 1 84 ? 2.728 4.772 -37.293 1.00 78.12 84 THR A C 1
ATOM 678 O O . THR A 1 84 ? 2.577 4.928 -38.506 1.00 78.12 84 THR A O 1
ATOM 681 N N . ILE A 1 85 ? 3.408 3.754 -36.772 1.00 82.81 85 ILE A N 1
ATOM 682 C CA . ILE A 1 85 ? 3.924 2.660 -37.591 1.00 82.81 85 ILE A CA 1
ATOM 683 C C . ILE A 1 85 ? 2.795 1.640 -37.783 1.00 82.81 85 ILE A C 1
ATOM 685 O O . ILE A 1 85 ? 2.015 1.379 -36.865 1.00 82.81 85 ILE A O 1
ATOM 689 N N . ALA A 1 86 ? 2.674 1.079 -38.989 1.00 82.12 86 ALA A N 1
ATOM 690 C CA . ALA A 1 86 ? 1.713 0.009 -39.251 1.00 82.12 86 ALA A CA 1
ATOM 691 C C . ALA A 1 86 ? 1.942 -1.173 -38.295 1.00 82.12 86 ALA A C 1
ATOM 693 O O . ALA A 1 86 ? 3.088 -1.494 -37.982 1.00 82.12 86 ALA A O 1
ATOM 694 N N . GLN A 1 87 ? 0.855 -1.822 -37.863 1.00 86.62 87 GLN A N 1
ATOM 695 C CA . GLN A 1 87 ? 0.919 -2.946 -36.928 1.00 86.62 87 GLN A CA 1
ATOM 696 C C . GLN A 1 87 ? 1.877 -4.033 -37.434 1.00 86.62 87 GLN A C 1
ATOM 698 O O . GLN A 1 87 ? 1.796 -4.451 -38.593 1.00 86.62 87 GLN A O 1
ATOM 703 N N . TRP A 1 88 ? 2.771 -4.508 -36.568 1.00 88.69 88 TRP A N 1
ATOM 704 C CA . TRP A 1 88 ? 3.721 -5.556 -36.928 1.00 88.69 88 TRP A CA 1
ATOM 705 C C . TRP A 1 88 ? 3.166 -6.949 -36.675 1.00 88.69 88 TRP A C 1
ATOM 707 O O . TRP A 1 88 ? 2.605 -7.232 -35.618 1.00 88.69 88 TRP A O 1
ATOM 717 N N . THR A 1 89 ? 3.417 -7.833 -37.638 1.00 92.06 89 THR A N 1
ATOM 718 C CA . THR A 1 89 ? 3.060 -9.257 -37.579 1.00 92.06 89 THR A CA 1
ATOM 719 C C . THR A 1 89 ? 4.286 -10.174 -37.495 1.00 92.06 89 THR A C 1
ATOM 721 O O . THR A 1 89 ? 4.179 -11.390 -37.649 1.00 92.06 89 THR A O 1
ATOM 724 N N . ALA A 1 90 ? 5.475 -9.593 -37.323 1.00 94.44 90 ALA A N 1
ATOM 725 C CA . ALA A 1 90 ? 6.759 -10.280 -37.211 1.00 94.44 90 ALA A CA 1
ATOM 726 C C . ALA A 1 90 ? 7.784 -9.376 -36.509 1.00 94.44 90 ALA A C 1
ATOM 728 O O . ALA A 1 90 ? 7.617 -8.153 -36.484 1.00 94.44 90 ALA A O 1
ATOM 729 N N . ASP A 1 91 ? 8.852 -9.978 -35.990 1.00 96.06 91 ASP A N 1
ATOM 730 C CA . ASP A 1 91 ? 9.969 -9.246 -35.390 1.00 96.06 91 ASP A CA 1
ATOM 731 C C . ASP A 1 91 ? 10.638 -8.318 -36.409 1.00 96.06 91 ASP A C 1
ATOM 733 O O . ASP A 1 91 ? 10.762 -8.643 -37.594 1.00 96.06 91 ASP A O 1
ATOM 737 N N . GLN A 1 92 ? 11.087 -7.159 -35.936 1.00 95.94 92 GLN A N 1
ATOM 738 C CA . GLN A 1 92 ? 11.757 -6.148 -36.739 1.00 95.94 92 GLN A CA 1
ATOM 739 C C . GLN A 1 92 ? 13.257 -6.163 -36.451 1.00 95.94 92 GLN A C 1
ATOM 741 O O . GLN A 1 92 ? 13.700 -5.990 -35.316 1.00 95.94 92 GLN A O 1
ATOM 746 N N . ASN A 1 93 ? 14.053 -6.341 -37.502 1.00 97.25 93 ASN A N 1
ATOM 747 C CA . ASN A 1 93 ? 15.507 -6.232 -37.440 1.00 97.25 93 ASN A CA 1
ATOM 748 C C . ASN A 1 93 ? 15.935 -4.962 -38.164 1.00 97.25 93 ASN A C 1
ATOM 750 O O . ASN A 1 93 ? 15.413 -4.693 -39.245 1.00 97.25 93 ASN A O 1
ATOM 754 N N . ASN A 1 94 ? 16.909 -4.229 -37.613 1.00 96.19 94 ASN A N 1
ATOM 755 C CA . ASN A 1 94 ? 17.440 -3.012 -38.234 1.00 96.19 94 ASN A CA 1
ATOM 756 C C . ASN A 1 94 ? 16.330 -2.027 -38.655 1.00 96.19 94 ASN A C 1
ATOM 758 O O . ASN A 1 94 ? 16.341 -1.533 -39.782 1.00 96.19 94 ASN A O 1
ATOM 762 N N . LEU A 1 95 ? 15.342 -1.801 -37.784 1.00 95.19 95 LEU A N 1
ATOM 763 C CA . LEU A 1 95 ? 14.152 -1.015 -38.102 1.00 95.19 95 LEU A CA 1
ATOM 764 C C . LEU A 1 95 ? 14.549 0.385 -38.586 1.00 95.19 95 LEU A C 1
ATOM 766 O O . LEU A 1 95 ? 15.246 1.127 -37.888 1.00 95.19 95 LEU A O 1
ATOM 770 N N . ASP A 1 96 ? 14.085 0.744 -39.780 1.00 93.31 96 ASP A N 1
ATOM 771 C CA . ASP A 1 96 ? 14.231 2.091 -40.314 1.00 93.31 96 ASP A CA 1
ATOM 772 C C . ASP A 1 96 ? 13.090 2.967 -39.804 1.00 93.31 96 ASP A C 1
ATOM 774 O O . ASP A 1 96 ? 11.923 2.781 -40.148 1.00 93.31 96 ASP A O 1
ATOM 778 N N . THR A 1 97 ? 13.443 3.922 -38.955 1.00 90.62 97 THR A N 1
ATOM 779 C CA . THR A 1 97 ? 12.504 4.886 -38.382 1.00 90.62 97 THR A CA 1
ATOM 780 C C . THR A 1 97 ? 12.510 6.233 -39.111 1.00 90.62 97 THR A C 1
ATOM 782 O O . THR A 1 97 ? 11.812 7.161 -38.698 1.00 90.62 97 THR A O 1
ATOM 785 N N . GLY A 1 98 ? 13.350 6.382 -40.143 1.00 88.88 98 GLY A N 1
ATOM 786 C CA . GLY A 1 98 ? 13.671 7.672 -40.745 1.00 88.88 98 GLY A CA 1
ATOM 787 C C . GLY A 1 98 ? 14.129 8.696 -39.702 1.00 88.88 98 GLY A C 1
ATOM 788 O O . GLY A 1 98 ? 14.737 8.353 -38.683 1.00 88.88 98 GLY A O 1
ATOM 789 N N . ASP A 1 99 ? 13.776 9.961 -39.923 1.00 85.56 99 ASP A N 1
ATOM 790 C CA . ASP A 1 99 ? 14.140 11.080 -39.044 1.00 85.56 99 ASP A CA 1
ATOM 791 C C . ASP A 1 99 ? 13.138 11.338 -37.907 1.00 85.56 99 ASP A C 1
ATOM 793 O O . ASP A 1 99 ? 13.372 12.215 -37.077 1.00 85.56 99 ASP A O 1
ATOM 797 N N . GLY A 1 100 ? 12.049 10.563 -37.817 1.00 86.50 100 GLY A N 1
ATOM 798 C CA . GLY A 1 100 ? 11.033 10.730 -36.771 1.00 86.50 100 GLY A CA 1
ATOM 799 C C . GLY A 1 100 ? 11.613 10.595 -35.360 1.00 86.50 100 GLY A C 1
ATOM 800 O O . GLY A 1 100 ? 12.627 9.928 -35.164 1.00 86.50 100 GLY A O 1
ATOM 801 N N . ILE A 1 101 ? 10.994 11.223 -34.364 1.00 90.00 101 ILE A N 1
ATOM 802 C CA . ILE A 1 101 ? 11.477 11.165 -32.972 1.00 90.00 101 ILE A CA 1
ATOM 803 C C . ILE A 1 101 ? 10.540 10.320 -32.107 1.00 90.00 101 ILE A C 1
ATOM 805 O O . ILE A 1 101 ? 11.036 9.597 -31.253 1.00 90.00 101 ILE A O 1
ATOM 809 N N . SER A 1 102 ? 9.231 10.324 -32.377 1.00 91.75 102 SER A N 1
ATOM 810 C CA . SER A 1 102 ? 8.226 9.605 -31.581 1.00 91.75 102 SER A CA 1
ATOM 811 C C . SER A 1 102 ? 7.421 8.633 -32.443 1.00 91.75 102 SER A C 1
ATOM 813 O O . SER A 1 102 ? 6.858 9.027 -33.471 1.00 91.75 102 SER A O 1
ATOM 815 N N . PHE A 1 103 ? 7.342 7.373 -32.013 1.00 94.00 103 PHE A N 1
ATOM 816 C CA . PHE A 1 103 ? 6.740 6.275 -32.768 1.00 94.00 103 PHE A CA 1
ATOM 817 C C . PHE A 1 103 ? 5.671 5.553 -31.958 1.00 94.00 103 PHE A C 1
ATOM 819 O O . PHE A 1 103 ? 5.973 4.941 -30.936 1.00 94.00 103 PHE A O 1
ATOM 826 N N . ARG A 1 104 ? 4.432 5.552 -32.457 1.00 94.25 104 ARG A N 1
ATOM 827 C CA . ARG A 1 104 ? 3.374 4.685 -31.925 1.00 94.25 104 ARG A CA 1
ATOM 828 C C . ARG A 1 104 ? 3.514 3.306 -32.552 1.00 94.25 104 ARG A C 1
ATOM 830 O O . ARG A 1 104 ? 3.433 3.175 -33.777 1.00 94.25 104 ARG A O 1
ATOM 837 N N . VAL A 1 105 ? 3.705 2.296 -31.716 1.00 93.56 105 VAL A N 1
ATOM 838 C CA . VAL A 1 105 ? 3.901 0.901 -32.112 1.00 93.56 105 VAL A CA 1
ATOM 839 C C . VAL A 1 105 ? 2.707 0.072 -31.666 1.00 93.56 105 VAL A C 1
ATOM 841 O O . VAL A 1 105 ? 2.197 0.237 -30.564 1.00 93.56 105 VAL A O 1
ATOM 844 N N . SER A 1 106 ? 2.267 -0.840 -32.525 1.00 94.31 106 SER A N 1
ATOM 845 C CA . SER A 1 106 ? 1.317 -1.891 -32.164 1.00 94.31 106 SER A CA 1
ATOM 846 C C . SER A 1 106 ? 1.736 -3.198 -32.828 1.00 94.31 106 SER A C 1
ATOM 848 O O . SER A 1 106 ? 2.293 -3.200 -33.929 1.00 94.31 106 SER A O 1
ATOM 850 N N . THR A 1 107 ? 1.476 -4.318 -32.165 1.00 94.94 107 THR A N 1
ATOM 851 C CA . THR A 1 107 ? 1.843 -5.663 -32.626 1.00 94.94 107 THR A CA 1
ATOM 852 C C . THR A 1 107 ? 0.640 -6.601 -32.528 1.00 94.94 107 THR A C 1
ATOM 854 O O . THR A 1 107 ? -0.380 -6.261 -31.926 1.00 94.94 107 THR A O 1
ATOM 857 N N . ASP A 1 108 ? 0.694 -7.753 -33.192 1.00 94.56 108 ASP A N 1
ATOM 858 C CA . ASP A 1 108 ? -0.355 -8.790 -33.150 1.00 94.56 108 ASP A CA 1
ATOM 859 C C . ASP A 1 108 ? -0.076 -9.926 -32.144 1.00 94.56 108 ASP A C 1
ATOM 861 O O . ASP A 1 108 ? -0.905 -10.816 -31.959 1.00 94.56 108 ASP A O 1
ATOM 865 N N . ALA A 1 109 ? 1.104 -9.898 -31.529 1.00 94.25 109 ALA A N 1
ATOM 866 C CA . ALA A 1 109 ? 1.601 -10.787 -30.487 1.00 94.25 109 ALA A CA 1
ATOM 867 C C . ALA A 1 109 ? 2.796 -10.098 -29.801 1.00 94.25 109 ALA A C 1
ATOM 869 O O . ALA A 1 109 ? 3.176 -8.991 -30.196 1.00 94.25 109 ALA A O 1
ATOM 870 N N . THR A 1 110 ? 3.438 -10.745 -28.826 1.00 95.06 110 THR A N 1
ATOM 871 C CA . THR A 1 110 ? 4.760 -10.293 -28.364 1.00 95.06 110 THR A CA 1
ATOM 872 C C . THR A 1 110 ? 5.741 -10.340 -29.536 1.00 95.06 110 THR A C 1
ATOM 874 O O . THR A 1 110 ? 5.907 -11.396 -30.156 1.00 95.06 110 THR A O 1
ATOM 877 N N . ARG A 1 111 ? 6.336 -9.193 -29.885 1.00 96.75 111 ARG A N 1
ATOM 878 C CA . ARG A 1 111 ? 7.296 -9.055 -30.997 1.00 96.75 111 ARG A CA 1
ATOM 879 C C . ARG A 1 111 ? 8.533 -8.299 -30.547 1.00 96.75 111 ARG A C 1
ATOM 881 O O . ARG A 1 111 ? 8.447 -7.377 -29.742 1.00 96.75 111 ARG A O 1
ATOM 888 N N . SER A 1 112 ? 9.666 -8.644 -31.143 1.00 97.19 112 SER A N 1
ATOM 889 C CA . SER A 1 112 ? 10.946 -7.988 -30.893 1.00 97.19 112 SER A CA 1
ATOM 890 C C . SER A 1 112 ? 11.258 -6.895 -31.923 1.00 97.19 112 SER A C 1
ATOM 892 O O . SER A 1 112 ? 11.125 -7.115 -33.127 1.00 97.19 112 SER A O 1
ATOM 894 N N . ILE A 1 113 ? 11.790 -5.758 -31.468 1.00 97.06 113 ILE A N 1
ATOM 895 C CA . ILE A 1 113 ? 12.648 -4.869 -32.262 1.00 97.06 113 ILE A CA 1
ATOM 896 C C . ILE A 1 113 ? 14.085 -5.177 -31.854 1.00 97.06 113 ILE A C 1
ATOM 898 O O . ILE A 1 113 ? 14.506 -4.888 -30.738 1.00 97.06 113 ILE A O 1
ATOM 902 N N . THR A 1 114 ? 14.871 -5.782 -32.737 1.00 97.50 114 THR A N 1
ATOM 903 C CA . THR A 1 114 ? 16.229 -6.232 -32.385 1.00 97.50 114 THR A CA 1
ATOM 904 C C . THR A 1 114 ? 17.304 -5.160 -32.585 1.00 97.50 114 THR A C 1
ATOM 906 O O . THR A 1 114 ? 18.437 -5.323 -32.123 1.00 97.50 114 THR A O 1
ATOM 909 N N . GLY A 1 115 ? 16.953 -4.065 -33.261 1.00 97.12 115 GLY A N 1
ATOM 910 C CA . GLY A 1 115 ? 17.810 -2.913 -33.508 1.00 97.12 115 GLY A CA 1
ATOM 911 C C . GLY A 1 115 ? 17.134 -1.873 -34.400 1.00 97.12 115 GLY A C 1
ATOM 912 O O . GLY A 1 115 ? 16.162 -2.189 -35.088 1.00 97.12 115 GLY A O 1
ATOM 913 N N . LEU A 1 116 ? 17.667 -0.652 -34.411 1.00 97.25 116 LEU A N 1
ATOM 914 C CA . LEU A 1 116 ? 17.268 0.438 -35.312 1.00 97.25 116 LEU A CA 1
ATOM 915 C C . LEU A 1 116 ? 18.441 0.778 -36.219 1.00 97.25 116 LEU A C 1
ATOM 917 O O . LEU A 1 116 ? 19.584 0.663 -35.779 1.00 97.25 116 LEU A O 1
ATOM 921 N N . LEU A 1 117 ? 18.192 1.240 -37.444 1.00 97.00 117 LEU A N 1
ATOM 922 C CA . LEU A 1 117 ? 19.279 1.733 -38.294 1.00 97.00 117 LEU A CA 1
ATOM 923 C C . LEU A 1 117 ? 20.177 2.728 -37.543 1.00 97.00 117 LEU A C 1
ATOM 925 O O . LEU A 1 117 ? 19.701 3.537 -36.747 1.00 97.00 117 LEU A O 1
ATOM 929 N N . ALA A 1 118 ? 21.484 2.623 -37.779 1.00 94.81 118 ALA A N 1
ATOM 930 C CA . ALA A 1 118 ? 22.499 3.433 -37.126 1.00 94.81 118 ALA A CA 1
ATOM 931 C C . ALA A 1 118 ? 22.165 4.923 -37.238 1.00 94.81 118 ALA A C 1
ATOM 933 O O . ALA A 1 118 ? 21.957 5.445 -38.336 1.00 94.81 118 ALA A O 1
ATOM 934 N N . GLY A 1 119 ? 22.123 5.589 -36.088 1.00 92.81 119 GLY A N 1
ATOM 935 C CA . GLY A 1 119 ? 21.817 7.005 -36.009 1.00 92.81 119 GLY A CA 1
ATOM 936 C C . GLY A 1 119 ? 23.032 7.906 -36.207 1.00 92.81 119 GLY A C 1
ATOM 937 O O . GLY A 1 119 ? 24.159 7.466 -36.458 1.00 92.81 119 GLY A O 1
ATOM 938 N N . ILE A 1 120 ? 22.794 9.202 -36.038 1.00 94.44 120 ILE A N 1
ATOM 939 C CA . ILE A 1 120 ? 23.852 10.190 -35.804 1.00 94.44 120 ILE A CA 1
ATOM 940 C C . ILE A 1 120 ? 24.070 10.372 -34.302 1.00 94.44 120 ILE A C 1
ATOM 942 O O . ILE A 1 120 ? 23.168 10.125 -33.503 1.00 94.44 120 ILE A O 1
ATOM 946 N N . ASP A 1 121 ? 25.266 10.810 -33.910 1.00 94.25 121 ASP A N 1
ATOM 947 C CA . ASP A 1 121 ? 25.572 11.054 -32.499 1.00 94.25 121 ASP A CA 1
ATOM 948 C C . ASP A 1 121 ? 24.563 12.023 -31.875 1.00 94.25 121 ASP A C 1
ATOM 950 O O . ASP A 1 121 ? 24.267 13.073 -32.452 1.00 94.25 121 ASP A O 1
ATOM 954 N N . GLY A 1 122 ? 24.012 11.671 -30.713 1.00 92.06 122 GLY A N 1
ATOM 955 C CA . GLY A 1 122 ? 23.002 12.520 -30.071 1.00 92.06 122 GLY A CA 1
ATOM 956 C C . GLY A 1 122 ? 21.563 12.250 -30.505 1.00 92.06 122 GLY A C 1
ATOM 957 O O . GLY A 1 122 ? 20.658 12.822 -29.905 1.00 92.06 122 GLY A O 1
ATOM 958 N N . GLN A 1 123 ? 21.316 11.408 -31.514 1.00 95.38 123 GLN A N 1
ATOM 959 C CA . GLN A 1 123 ? 19.956 11.173 -32.001 1.00 95.38 123 GLN A CA 1
ATOM 960 C C . GLN A 1 123 ? 19.095 10.478 -30.943 1.00 95.38 123 GLN A C 1
ATOM 962 O O . GLN A 1 123 ? 19.539 9.508 -30.335 1.00 95.38 123 GLN A O 1
ATOM 967 N N . ILE A 1 124 ? 17.862 10.958 -30.760 1.00 95.06 124 ILE A N 1
ATOM 968 C CA . ILE A 1 124 ? 16.889 10.423 -29.801 1.00 95.06 124 ILE A CA 1
ATOM 969 C C . ILE A 1 124 ? 15.706 9.805 -30.552 1.00 95.06 124 ILE A C 1
ATOM 971 O O . ILE A 1 124 ? 15.270 10.345 -31.572 1.00 95.06 124 ILE A O 1
ATOM 975 N N . LYS A 1 125 ? 15.209 8.668 -30.056 1.00 95.06 125 LYS A N 1
ATOM 976 C CA . LYS A 1 125 ? 14.026 7.961 -30.566 1.00 95.06 125 LYS A CA 1
ATOM 977 C C . LYS A 1 125 ? 13.184 7.463 -29.396 1.00 95.06 125 LYS A C 1
ATOM 979 O O . LYS A 1 125 ? 13.706 6.750 -28.546 1.00 95.06 125 LYS A O 1
ATOM 984 N N . THR A 1 126 ? 11.899 7.779 -29.389 1.00 94.81 126 THR A N 1
ATOM 985 C CA . THR A 1 126 ? 10.924 7.349 -28.386 1.00 94.81 126 THR A CA 1
ATOM 986 C C . THR A 1 126 ? 9.890 6.443 -29.035 1.00 94.81 126 THR A C 1
ATOM 988 O O . THR A 1 126 ? 9.289 6.790 -30.050 1.00 94.81 126 THR A O 1
ATOM 991 N N . PHE A 1 127 ? 9.673 5.276 -28.442 1.00 95.12 127 PHE A N 1
ATOM 992 C CA . PHE A 1 127 ? 8.649 4.320 -28.845 1.00 95.12 127 PHE A CA 1
ATOM 993 C C . PHE A 1 127 ? 7.560 4.288 -27.785 1.00 95.12 127 PHE A C 1
ATOM 995 O O . PHE A 1 127 ? 7.876 4.297 -26.602 1.00 95.12 127 PHE A O 1
ATOM 1002 N N . ILE A 1 128 ? 6.304 4.247 -28.219 1.00 94.31 128 ILE A N 1
ATOM 1003 C CA . ILE A 1 128 ? 5.115 4.205 -27.368 1.00 94.31 128 ILE A CA 1
ATOM 1004 C C . ILE A 1 128 ? 4.301 2.988 -27.797 1.00 94.31 128 ILE A C 1
ATOM 1006 O O . ILE A 1 128 ? 3.907 2.894 -28.966 1.00 94.31 128 ILE A O 1
ATOM 1010 N N . ASN A 1 129 ? 4.045 2.055 -26.882 1.00 94.12 129 ASN A N 1
ATOM 1011 C CA . ASN A 1 129 ? 3.210 0.898 -27.172 1.00 94.12 129 ASN A CA 1
ATOM 1012 C C . ASN A 1 129 ? 1.731 1.280 -27.076 1.00 94.12 129 ASN A C 1
ATOM 1014 O O . ASN A 1 129 ? 1.194 1.500 -25.997 1.00 94.12 129 ASN A O 1
ATOM 1018 N N . VAL A 1 130 ? 1.055 1.348 -28.218 1.00 93.62 130 VAL A N 1
ATOM 1019 C CA . VAL A 1 130 ? -0.384 1.641 -28.305 1.00 93.62 130 VAL A CA 1
ATOM 1020 C C . VAL A 1 130 ? -1.209 0.391 -28.624 1.00 93.62 130 VAL A C 1
ATOM 1022 O O . VAL A 1 130 ? -2.392 0.497 -28.950 1.00 93.62 130 VAL A O 1
ATOM 1025 N N . GLY A 1 131 ? -0.569 -0.782 -28.614 1.00 91.81 131 GLY A N 1
ATOM 1026 C CA . GLY A 1 131 ? -1.192 -2.085 -28.822 1.00 91.81 131 GLY A CA 1
ATOM 1027 C C . GLY A 1 131 ? -1.564 -2.782 -27.513 1.00 91.81 131 GLY A C 1
ATOM 1028 O O . GLY A 1 131 ? -1.519 -2.198 -26.439 1.00 91.81 131 GLY A O 1
ATOM 1029 N N . SER A 1 132 ? -1.941 -4.059 -27.616 1.00 90.38 132 SER A N 1
ATOM 1030 C CA . SER A 1 132 ? -2.341 -4.899 -26.471 1.00 90.38 132 SER A CA 1
ATOM 1031 C C . SER A 1 132 ? -1.329 -5.995 -26.127 1.00 90.38 132 SER A C 1
ATOM 1033 O O . SER A 1 132 ? -1.607 -6.836 -25.278 1.00 90.38 132 SER A O 1
ATOM 1035 N N . PHE A 1 133 ? -0.184 -6.020 -26.805 1.00 93.31 133 PHE A N 1
ATOM 1036 C CA . PHE A 1 133 ? 0.873 -7.004 -26.594 1.00 93.31 133 PHE A CA 1
ATOM 1037 C C . PHE A 1 133 ? 2.187 -6.294 -26.293 1.00 93.31 133 PHE A C 1
ATOM 1039 O O . PHE A 1 133 ? 2.420 -5.188 -26.776 1.00 93.31 133 PHE A O 1
ATOM 1046 N N . GLU A 1 134 ? 3.040 -6.948 -25.516 1.00 93.81 134 GLU A N 1
ATOM 1047 C CA . GLU A 1 134 ? 4.371 -6.466 -25.154 1.00 93.81 134 GLU A CA 1
ATOM 1048 C C . GLU A 1 134 ? 5.290 -6.339 -26.385 1.00 93.81 134 GLU A C 1
ATOM 1050 O O . GLU A 1 134 ? 5.238 -7.153 -27.315 1.00 93.81 134 GLU A O 1
ATOM 1055 N N . VAL A 1 135 ? 6.153 -5.321 -26.390 1.00 95.44 135 VAL A N 1
ATOM 1056 C CA . VAL A 1 135 ? 7.223 -5.157 -27.385 1.00 95.44 135 VAL A CA 1
ATOM 1057 C C . VAL A 1 135 ? 8.575 -5.352 -26.713 1.00 95.44 135 VAL A C 1
ATOM 1059 O O . VAL A 1 135 ? 8.898 -4.687 -25.731 1.00 95.44 135 VAL A O 1
ATOM 1062 N N . GLU A 1 136 ? 9.391 -6.242 -27.264 1.00 96.25 136 GLU A N 1
ATOM 1063 C CA . GLU A 1 136 ? 10.705 -6.573 -26.721 1.00 96.25 136 GLU A CA 1
ATOM 1064 C C . GLU A 1 136 ? 11.823 -5.819 -27.454 1.00 96.25 136 GLU A C 1
ATOM 1066 O O . GLU A 1 136 ? 11.817 -5.686 -28.678 1.00 96.25 136 GLU A O 1
ATOM 1071 N N . PHE A 1 137 ? 12.849 -5.400 -26.717 1.00 96.62 137 PHE A N 1
ATOM 1072 C CA . PHE A 1 137 ? 14.072 -4.786 -27.236 1.00 96.62 137 PHE A CA 1
ATOM 1073 C C . PHE A 1 137 ? 15.289 -5.578 -26.728 1.00 96.62 137 PHE A C 1
ATOM 1075 O O . PHE A 1 137 ? 15.870 -5.247 -25.684 1.00 96.62 137 PHE A O 1
ATOM 1082 N N . PRO A 1 138 ? 15.679 -6.674 -27.406 1.00 96.88 138 PRO A N 1
ATOM 1083 C CA . PRO A 1 138 ? 16.726 -7.566 -26.917 1.00 96.88 138 PRO A CA 1
ATOM 1084 C C . PRO A 1 138 ? 18.118 -6.920 -26.887 1.00 96.88 138 PRO A C 1
ATOM 1086 O O . PRO A 1 138 ? 18.544 -6.260 -27.838 1.00 96.88 138 PRO A O 1
ATOM 1089 N N . HIS A 1 139 ? 18.871 -7.169 -25.811 1.00 96.62 139 HIS A N 1
ATOM 1090 C CA . HIS A 1 139 ? 20.223 -6.631 -25.643 1.00 96.62 139 HIS A CA 1
ATOM 1091 C C . HIS A 1 139 ? 21.200 -7.229 -26.666 1.00 96.62 139 HIS A C 1
ATOM 1093 O O . HIS A 1 139 ? 21.359 -8.446 -26.744 1.00 96.62 139 HIS A O 1
ATOM 1099 N N . GLN A 1 140 ? 21.903 -6.371 -27.416 1.00 96.50 140 GLN A N 1
ATOM 1100 C CA . GLN A 1 140 ? 22.976 -6.755 -28.348 1.00 96.50 140 GLN A CA 1
ATOM 1101 C C . GLN A 1 140 ? 22.595 -7.882 -29.327 1.00 96.50 140 GLN A C 1
ATOM 1103 O O . GLN A 1 140 ? 23.445 -8.697 -29.699 1.00 96.50 140 GLN A O 1
ATOM 1108 N N . SER A 1 141 ? 21.335 -7.919 -29.769 1.00 97.19 141 SER A N 1
ATOM 1109 C CA . SER A 1 141 ? 20.815 -9.010 -30.595 1.00 97.19 141 SER A CA 1
ATOM 1110 C C . SER A 1 141 ? 21.642 -9.251 -31.859 1.00 97.19 141 SER A C 1
ATOM 1112 O O . SER A 1 141 ? 21.892 -8.343 -32.655 1.00 97.19 141 SER A O 1
ATOM 1114 N N . GLY A 1 142 ? 22.026 -10.510 -32.079 1.00 96.44 142 GLY A N 1
ATOM 1115 C CA . GLY A 1 142 ? 22.750 -10.935 -33.277 1.00 96.44 142 GLY A CA 1
ATOM 1116 C C . GLY A 1 142 ? 21.957 -10.771 -34.578 1.00 96.44 142 GLY A C 1
ATOM 1117 O O . GLY A 1 142 ? 22.572 -10.738 -35.640 1.00 96.44 142 GLY A O 1
ATOM 1118 N N . SER A 1 143 ? 20.629 -10.639 -34.492 1.00 96.38 143 SER A N 1
ATOM 1119 C CA . SER A 1 143 ? 19.728 -10.473 -35.641 1.00 96.38 143 SER A CA 1
ATOM 1120 C C . SER A 1 143 ? 19.787 -9.079 -36.278 1.00 96.38 143 SER A C 1
ATOM 1122 O O . SER A 1 143 ? 19.303 -8.914 -37.395 1.00 96.38 143 SER A O 1
ATOM 1124 N N . SER A 1 144 ? 20.389 -8.096 -35.596 1.00 97.94 144 SER A N 1
ATOM 1125 C CA . SER A 1 144 ? 20.663 -6.757 -36.131 1.00 97.94 144 SER A CA 1
ATOM 1126 C C . SER A 1 144 ? 22.163 -6.533 -36.359 1.00 97.94 144 SER A C 1
ATOM 1128 O O . SER A 1 144 ? 23.023 -7.156 -35.717 1.00 97.94 144 SER A O 1
ATOM 1130 N N . ASP A 1 145 ? 22.493 -5.616 -37.268 1.00 97.50 145 ASP A N 1
ATOM 1131 C CA . ASP A 1 145 ? 23.872 -5.205 -37.531 1.00 97.50 145 ASP A CA 1
ATOM 1132 C C . ASP A 1 145 ? 24.489 -4.589 -36.279 1.00 97.50 145 ASP A C 1
ATOM 1134 O O . ASP A 1 145 ? 23.793 -4.003 -35.455 1.00 97.50 145 ASP A O 1
ATOM 1138 N N . ALA A 1 146 ? 25.811 -4.697 -36.124 1.00 96.25 146 ALA A N 1
ATOM 1139 C CA . ALA A 1 146 ? 26.482 -4.260 -34.901 1.00 96.25 146 ALA A CA 1
ATOM 1140 C C . ALA A 1 146 ? 26.125 -2.813 -34.514 1.00 96.25 146 ALA A C 1
ATOM 1142 O O . ALA A 1 146 ? 25.785 -2.577 -33.360 1.00 96.25 146 ALA A O 1
ATOM 1143 N N . ALA A 1 147 ? 26.133 -1.887 -35.478 1.00 96.88 147 ALA A N 1
ATOM 1144 C CA . ALA A 1 147 ? 25.813 -0.476 -35.253 1.00 96.88 147 ALA A CA 1
ATOM 1145 C C . ALA A 1 147 ? 24.339 -0.220 -34.883 1.00 96.88 147 ALA A C 1
ATOM 1147 O O . ALA A 1 147 ? 24.019 0.807 -34.302 1.00 96.88 147 ALA A O 1
ATOM 1148 N N . ASN A 1 148 ? 23.446 -1.161 -35.185 1.00 97.75 148 ASN A N 1
ATOM 1149 C CA . ASN A 1 148 ? 22.003 -0.993 -35.040 1.00 97.75 148 ASN A CA 1
ATOM 1150 C C . ASN A 1 148 ? 21.475 -1.524 -33.701 1.00 97.75 148 ASN A C 1
ATOM 1152 O O . ASN A 1 148 ? 20.319 -1.313 -33.342 1.00 97.75 148 ASN A O 1
ATOM 1156 N N . ARG A 1 149 ? 22.311 -2.252 -32.958 1.00 98.19 149 ARG A N 1
ATOM 1157 C CA . ARG A 1 149 ? 21.905 -2.970 -31.748 1.00 98.19 149 ARG A CA 1
ATOM 1158 C C . ARG A 1 149 ? 21.629 -2.038 -30.579 1.00 98.19 149 ARG A C 1
ATOM 1160 O O . ARG A 1 149 ? 22.329 -1.044 -30.369 1.00 98.19 149 ARG A O 1
ATOM 1167 N N . PHE A 1 150 ? 20.690 -2.470 -29.747 1.00 97.94 150 PHE A N 1
ATOM 1168 C CA . PHE A 1 150 ? 20.462 -1.880 -28.440 1.00 97.94 150 PHE A CA 1
ATOM 1169 C C . PHE A 1 150 ? 21.526 -2.318 -27.431 1.00 97.94 150 PHE A C 1
ATOM 1171 O O . PHE A 1 150 ? 21.926 -3.487 -27.368 1.00 97.94 150 PHE A O 1
ATOM 1178 N N . LEU A 1 151 ? 21.978 -1.368 -26.622 1.00 95.75 151 LEU A N 1
ATOM 1179 C CA . LEU A 1 151 ? 22.833 -1.574 -25.465 1.00 95.75 151 LEU A CA 1
ATOM 1180 C C . LEU A 1 151 ? 22.052 -1.172 -24.209 1.00 95.75 151 LEU A C 1
ATOM 1182 O O . LEU A 1 151 ? 22.170 -0.056 -23.708 1.00 95.75 151 LEU A O 1
ATOM 1186 N N . ASN A 1 152 ? 21.246 -2.113 -23.729 1.00 91.56 152 ASN A N 1
ATOM 1187 C CA . ASN A 1 152 ? 20.396 -1.951 -22.546 1.00 91.56 152 ASN A CA 1
ATOM 1188 C C . ASN A 1 152 ? 21.234 -1.921 -21.261 1.00 91.56 152 ASN A C 1
ATOM 1190 O O . ASN A 1 152 ? 22.202 -2.683 -21.149 1.00 91.56 152 ASN A O 1
ATOM 1194 N N . ALA A 1 153 ? 20.848 -1.094 -20.285 1.00 84.88 153 ALA A N 1
ATOM 1195 C CA . ALA A 1 153 ? 21.658 -0.810 -19.096 1.00 84.88 153 ALA A CA 1
ATOM 1196 C C . ALA A 1 153 ? 21.957 -2.049 -18.229 1.00 84.88 153 ALA A C 1
ATOM 1198 O O . ALA A 1 153 ? 23.035 -2.156 -17.644 1.00 84.88 153 ALA A O 1
ATOM 1199 N N . THR A 1 154 ? 21.028 -3.005 -18.171 1.00 81.62 154 THR A N 1
ATOM 1200 C CA . THR A 1 154 ? 21.124 -4.218 -17.339 1.00 81.62 154 THR A CA 1
ATOM 1201 C C . THR A 1 154 ? 21.749 -5.417 -18.056 1.00 81.62 154 THR A C 1
ATOM 1203 O O . THR A 1 154 ? 21.971 -6.453 -17.433 1.00 81.62 154 THR A O 1
ATOM 1206 N N . GLY A 1 155 ? 22.011 -5.317 -19.365 1.00 87.19 155 GLY A N 1
ATOM 1207 C CA . GLY A 1 155 ? 22.417 -6.464 -20.185 1.00 87.19 155 GLY A CA 1
ATOM 1208 C C . GLY A 1 155 ? 21.286 -7.445 -20.531 1.00 87.19 155 GLY A C 1
ATOM 1209 O O . GLY A 1 155 ? 21.539 -8.429 -21.222 1.00 87.19 155 GLY A O 1
ATOM 1210 N N . ALA A 1 156 ? 20.054 -7.188 -20.079 1.00 87.69 156 ALA A N 1
ATOM 1211 C CA . ALA A 1 156 ? 18.871 -8.000 -20.367 1.00 87.69 156 ALA A CA 1
ATOM 1212 C C . ALA A 1 156 ? 18.007 -7.389 -21.486 1.00 87.69 156 ALA A C 1
ATOM 1214 O O . ALA A 1 156 ? 18.178 -6.225 -21.856 1.00 87.69 156 ALA A O 1
ATOM 1215 N N . THR A 1 157 ? 17.071 -8.172 -22.027 1.00 92.06 157 THR A N 1
ATOM 1216 C CA . THR A 1 157 ? 16.005 -7.669 -22.910 1.00 92.06 157 THR A CA 1
ATOM 1217 C C . THR A 1 157 ? 15.158 -6.643 -22.162 1.00 92.06 157 THR A C 1
ATOM 1219 O O . THR A 1 157 ? 14.750 -6.898 -21.030 1.00 92.06 157 THR A O 1
ATOM 1222 N N . LEU A 1 158 ? 14.915 -5.488 -22.784 1.00 91.56 158 LEU A N 1
ATOM 1223 C CA . LEU A 1 158 ? 13.930 -4.533 -22.280 1.00 91.56 158 LEU A CA 1
ATOM 1224 C C . LEU A 1 158 ? 12.558 -4.910 -22.821 1.00 91.56 158 LEU A C 1
ATOM 1226 O O . LEU A 1 158 ? 12.438 -5.315 -23.975 1.00 91.56 158 LEU A O 1
ATOM 1230 N N . LEU A 1 159 ? 11.551 -4.763 -21.978 1.00 90.88 159 LEU A N 1
ATOM 1231 C CA . LEU A 1 159 ? 10.156 -5.031 -22.291 1.00 90.88 159 LEU A CA 1
ATOM 1232 C C . LEU A 1 159 ? 9.420 -3.695 -22.262 1.00 90.88 159 LEU A C 1
ATOM 1234 O O . LEU A 1 159 ? 9.761 -2.843 -21.445 1.00 90.88 159 LEU A O 1
ATOM 1238 N N . MET A 1 160 ? 8.477 -3.495 -23.171 1.00 92.19 160 MET A N 1
ATOM 1239 C CA . MET A 1 160 ? 7.593 -2.335 -23.199 1.00 92.19 160 MET A CA 1
ATOM 1240 C C . MET A 1 160 ? 6.160 -2.853 -23.215 1.00 92.19 160 MET A C 1
ATOM 1242 O O . MET A 1 160 ? 5.671 -3.313 -24.257 1.00 92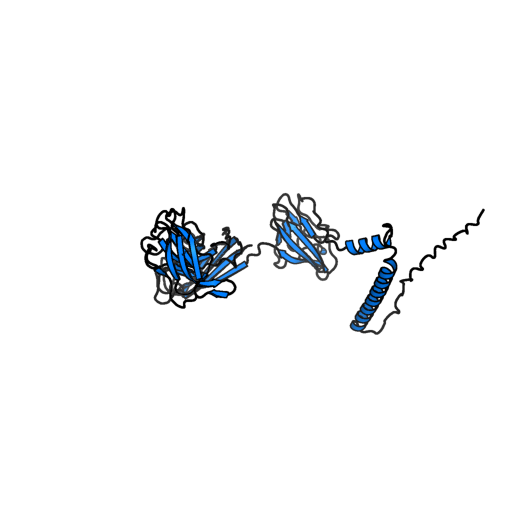.19 160 MET A O 1
ATOM 1246 N N . ASP A 1 161 ? 5.515 -2.812 -22.053 1.00 90.38 161 ASP A N 1
ATOM 1247 C CA . ASP A 1 161 ? 4.129 -3.245 -21.887 1.00 90.38 161 ASP A CA 1
ATOM 1248 C C . ASP A 1 161 ? 3.162 -2.326 -22.656 1.00 90.38 161 ASP A C 1
ATOM 1250 O O . ASP A 1 161 ? 3.562 -1.250 -23.121 1.00 90.38 161 ASP A O 1
ATOM 1254 N N . PRO A 1 162 ? 1.899 -2.739 -22.873 1.00 89.38 162 PRO A N 1
ATOM 1255 C CA . PRO A 1 162 ? 0.863 -1.838 -23.369 1.00 89.38 162 PRO A CA 1
ATOM 1256 C C . PRO A 1 162 ? 0.846 -0.516 -22.592 1.00 89.38 162 PRO A C 1
ATOM 1258 O O . PRO A 1 162 ? 0.935 -0.518 -21.371 1.00 89.38 162 PRO A O 1
ATOM 1261 N N . GLU A 1 163 ? 0.719 0.602 -23.308 1.00 86.81 163 GLU A N 1
ATOM 1262 C CA . GLU A 1 163 ? 0.690 1.971 -22.764 1.00 86.81 163 GLU A CA 1
ATOM 1263 C C . GLU A 1 163 ? 2.023 2.498 -22.189 1.00 86.81 163 GLU A C 1
ATOM 1265 O O . GLU A 1 163 ? 2.095 3.658 -21.780 1.00 86.81 163 GLU A O 1
ATOM 1270 N N . GLU A 1 164 ? 3.109 1.719 -22.244 1.00 90.62 164 GLU A N 1
ATOM 1271 C CA . GLU A 1 164 ? 4.451 2.176 -21.864 1.00 90.62 164 GLU A CA 1
ATOM 1272 C C . GLU A 1 164 ? 5.203 2.880 -23.005 1.00 90.62 164 GLU A C 1
ATOM 1274 O O . GLU A 1 164 ? 4.876 2.751 -24.193 1.00 90.62 164 GLU A O 1
ATOM 1279 N N . GLN A 1 165 ? 6.277 3.589 -22.638 1.00 93.00 165 GLN A N 1
ATOM 1280 C CA . GLN A 1 165 ? 7.230 4.153 -23.591 1.00 93.00 165 GLN A CA 1
ATOM 1281 C C . GLN A 1 165 ? 8.693 3.902 -23.209 1.00 93.00 165 GLN A C 1
ATOM 1283 O O . GLN A 1 165 ? 9.062 3.876 -22.032 1.00 93.00 165 GLN A O 1
ATOM 1288 N N . ILE A 1 166 ? 9.553 3.789 -24.224 1.00 93.38 166 ILE A N 1
ATOM 1289 C CA . ILE A 1 166 ? 11.011 3.708 -24.069 1.00 93.38 166 ILE A CA 1
ATOM 1290 C C . ILE A 1 166 ? 11.686 4.702 -25.012 1.00 93.38 166 ILE A C 1
ATOM 1292 O O . ILE A 1 166 ? 11.376 4.762 -26.203 1.00 93.38 166 ILE A O 1
ATOM 1296 N N . THR A 1 167 ? 12.654 5.445 -24.483 1.00 94.69 167 THR A N 1
ATOM 1297 C CA . THR A 1 167 ? 13.478 6.401 -25.218 1.00 94.69 167 THR A CA 1
ATOM 1298 C C . THR A 1 167 ? 14.922 5.917 -25.309 1.00 94.69 167 THR A C 1
ATOM 1300 O O . THR A 1 167 ? 15.572 5.590 -24.309 1.00 94.69 167 THR A O 1
ATOM 1303 N N . PHE A 1 168 ? 15.449 5.940 -26.530 1.00 96.50 168 PHE A N 1
ATOM 1304 C CA . PHE A 1 168 ? 16.819 5.589 -26.865 1.00 96.50 168 PHE A CA 1
ATOM 1305 C C . PHE A 1 168 ? 17.602 6.798 -27.372 1.00 96.50 168 PHE A C 1
ATOM 1307 O O . PHE A 1 168 ? 17.064 7.661 -28.061 1.00 96.50 168 PHE A O 1
ATOM 1314 N N . TRP A 1 169 ? 18.900 6.806 -27.088 1.00 96.25 169 TRP A N 1
ATOM 1315 C CA . TRP A 1 169 ? 19.894 7.739 -27.605 1.00 96.25 169 TRP A CA 1
ATOM 1316 C C . TRP A 1 169 ? 20.972 6.982 -28.386 1.00 96.25 169 TRP A C 1
ATOM 1318 O O . TRP A 1 169 ? 21.479 5.963 -27.914 1.00 96.25 169 TRP A O 1
ATOM 1328 N N . TYR A 1 170 ? 21.346 7.466 -29.568 1.00 97.56 170 TYR A N 1
ATOM 1329 C CA . TYR A 1 170 ? 22.444 6.886 -30.333 1.00 97.56 170 TYR A CA 1
ATOM 1330 C C . TYR A 1 170 ? 23.804 7.431 -29.881 1.00 97.56 170 TYR A C 1
ATOM 1332 O O . TYR A 1 170 ? 24.098 8.618 -30.039 1.00 97.56 170 TYR A O 1
ATOM 1340 N N . ASP A 1 171 ? 24.648 6.533 -29.371 1.00 96.56 171 ASP A N 1
ATOM 1341 C CA . ASP A 1 171 ? 26.035 6.797 -28.989 1.00 96.56 171 ASP A CA 1
ATOM 1342 C C . ASP A 1 171 ? 26.970 6.370 -30.124 1.00 96.56 171 ASP A C 1
ATOM 1344 O O . ASP A 1 171 ? 27.200 5.172 -30.335 1.00 96.56 171 ASP A O 1
ATOM 1348 N N . ILE A 1 172 ? 27.553 7.336 -30.841 1.00 95.31 172 ILE A N 1
ATOM 1349 C CA . ILE A 1 172 ? 28.449 7.034 -31.968 1.00 95.31 172 ILE A CA 1
ATOM 1350 C C . ILE A 1 172 ? 29.768 6.392 -31.524 1.00 95.31 172 ILE A C 1
ATOM 1352 O O . ILE A 1 172 ? 30.385 5.658 -32.294 1.00 95.31 172 ILE A O 1
ATOM 1356 N N . THR A 1 173 ? 30.204 6.639 -30.284 1.00 95.25 173 THR A N 1
ATOM 1357 C CA . THR A 1 173 ? 31.485 6.137 -29.768 1.00 95.25 173 THR A CA 1
ATOM 1358 C C . THR A 1 173 ? 31.437 4.624 -29.621 1.00 95.25 173 THR A C 1
ATOM 1360 O O . THR A 1 173 ? 32.395 3.929 -29.960 1.00 95.25 173 THR A O 1
ATOM 1363 N N . THR A 1 174 ? 30.308 4.102 -29.141 1.00 94.00 174 THR A N 1
ATOM 1364 C CA . THR A 1 174 ? 30.077 2.653 -29.073 1.00 94.00 174 THR A CA 1
ATOM 1365 C C . THR A 1 174 ? 29.316 2.099 -30.275 1.00 94.00 174 THR A C 1
ATOM 1367 O O . THR A 1 174 ? 29.265 0.879 -30.442 1.00 94.00 174 THR A O 1
ATOM 1370 N N . ALA A 1 175 ? 28.786 2.978 -31.130 1.00 95.88 175 ALA A N 1
ATOM 1371 C CA . ALA A 1 175 ? 27.896 2.670 -32.242 1.00 95.88 175 ALA A CA 1
ATOM 1372 C C . ALA A 1 175 ? 26.709 1.810 -31.780 1.00 95.88 175 ALA A C 1
ATOM 1374 O O . ALA A 1 175 ? 26.541 0.683 -32.246 1.00 95.88 175 ALA A O 1
ATOM 1375 N N . ARG A 1 176 ? 25.959 2.282 -30.776 1.00 97.19 176 ARG A N 1
ATOM 1376 C CA . ARG A 1 176 ? 24.804 1.573 -30.199 1.00 97.19 176 ARG A CA 1
ATOM 1377 C C . ARG A 1 176 ? 23.681 2.534 -29.834 1.00 97.19 176 ARG A C 1
ATOM 1379 O O . ARG A 1 176 ? 23.932 3.668 -29.433 1.00 97.19 176 ARG A O 1
ATOM 1386 N N . TRP A 1 177 ? 22.453 2.025 -29.875 1.00 97.75 177 TRP A N 1
ATOM 1387 C CA . TRP A 1 177 ? 21.296 2.676 -29.267 1.00 97.75 177 TRP A CA 1
ATOM 1388 C C . TRP A 1 177 ? 21.262 2.356 -27.773 1.00 97.75 177 TRP A C 1
ATOM 1390 O O . TRP A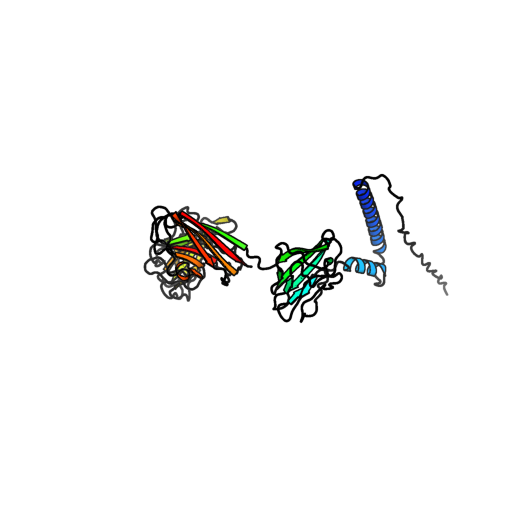 1 177 ? 21.188 1.192 -27.384 1.00 97.75 177 TRP A O 1
ATOM 1400 N N . ARG A 1 178 ? 21.355 3.375 -26.925 1.00 96.44 178 ARG A N 1
ATOM 1401 C CA . ARG A 1 178 ? 21.324 3.254 -25.466 1.00 96.44 178 ARG A CA 1
ATOM 1402 C C . ARG A 1 178 ? 19.974 3.686 -24.943 1.00 96.44 178 ARG A C 1
ATOM 1404 O O . ARG A 1 178 ? 19.494 4.753 -25.301 1.00 96.44 178 ARG A O 1
ATOM 1411 N N . GLU A 1 179 ? 19.400 2.881 -24.070 1.00 93.94 179 GLU A N 1
ATOM 1412 C CA . GLU A 1 179 ? 18.270 3.298 -23.246 1.00 93.94 179 GLU A CA 1
ATOM 1413 C C . GLU A 1 179 ? 18.679 4.514 -22.401 1.00 93.94 179 GLU A C 1
ATOM 1415 O O . GLU A 1 179 ? 19.739 4.500 -21.766 1.00 93.94 179 GLU A O 1
ATOM 1420 N N . ILE A 1 180 ? 17.857 5.564 -22.412 1.00 92.75 180 ILE A N 1
ATOM 1421 C CA . ILE A 1 180 ? 18.054 6.751 -21.565 1.00 92.75 180 ILE A CA 1
ATOM 1422 C C . ILE A 1 180 ? 16.851 7.057 -20.678 1.00 92.75 180 ILE A C 1
ATOM 1424 O O . ILE A 1 180 ? 17.018 7.662 -19.622 1.00 92.75 180 ILE A O 1
ATOM 1428 N N . GLU A 1 181 ? 15.660 6.620 -21.076 1.00 87.38 181 GLU A N 1
ATOM 1429 C CA . GLU A 1 181 ? 14.442 6.768 -20.293 1.00 87.38 181 GLU A CA 1
ATOM 1430 C C . GLU A 1 181 ? 13.484 5.629 -20.634 1.00 87.38 181 GLU A C 1
ATOM 1432 O O . GLU A 1 181 ? 13.356 5.235 -21.793 1.00 87.38 181 GLU A O 1
ATOM 1437 N N . ARG A 1 182 ? 12.792 5.124 -19.618 1.00 84.25 182 ARG A N 1
ATOM 1438 C CA . ARG A 1 182 ? 11.635 4.248 -19.757 1.00 84.25 182 ARG A CA 1
ATOM 1439 C C . ARG A 1 182 ? 10.556 4.783 -18.833 1.00 84.25 182 ARG A C 1
ATOM 1441 O O . ARG A 1 182 ? 10.821 5.025 -17.656 1.00 84.25 182 ARG A O 1
ATOM 1448 N N . THR A 1 183 ? 9.358 4.960 -19.365 1.00 76.88 183 THR A N 1
ATOM 1449 C CA . THR A 1 183 ? 8.172 5.272 -18.571 1.00 76.88 183 THR A CA 1
ATOM 1450 C C . THR A 1 183 ? 7.306 4.024 -18.586 1.00 76.88 183 THR A C 1
ATOM 1452 O O . THR A 1 183 ? 6.869 3.587 -19.649 1.00 76.88 183 THR A O 1
ATOM 1455 N N . GLY A 1 184 ? 7.151 3.417 -17.415 1.00 64.81 184 GLY A N 1
ATOM 1456 C CA . GLY A 1 184 ? 6.517 2.120 -17.240 1.00 64.81 184 GLY A CA 1
ATOM 1457 C C . GLY A 1 184 ? 6.559 1.666 -15.787 1.00 64.81 184 GLY A C 1
ATOM 1458 O O . GLY A 1 184 ? 7.146 2.361 -14.948 1.00 64.81 184 GLY A O 1
ATOM 1459 N N . ALA A 1 185 ? 5.976 0.505 -15.503 1.00 58.62 185 ALA A N 1
ATOM 1460 C CA . ALA A 1 185 ? 5.870 -0.115 -14.186 1.00 58.62 185 ALA A CA 1
ATOM 1461 C C . ALA A 1 185 ? 7.249 -0.550 -13.646 1.00 58.62 185 ALA A C 1
ATOM 1463 O O . ALA A 1 185 ? 7.539 -1.731 -13.461 1.00 58.62 185 ALA A O 1
ATOM 1464 N N . ILE A 1 186 ? 8.153 0.400 -13.386 1.00 64.44 186 ILE A N 1
ATOM 1465 C CA . ILE A 1 186 ? 9.398 0.123 -12.675 1.00 64.44 186 ILE A CA 1
ATOM 1466 C C . ILE A 1 186 ? 8.999 -0.185 -11.233 1.00 64.44 186 ILE A C 1
ATOM 1468 O O . ILE A 1 186 ? 8.470 0.704 -10.557 1.00 64.44 186 ILE A O 1
ATOM 1472 N N . PRO A 1 187 ? 9.251 -1.409 -10.732 1.00 74.00 187 PRO A N 1
ATOM 1473 C CA . PRO A 1 187 ? 8.855 -1.755 -9.386 1.00 74.00 187 PRO A CA 1
ATOM 1474 C C . PRO A 1 187 ? 9.602 -0.852 -8.405 1.00 74.00 187 PRO A C 1
ATOM 1476 O O . PRO A 1 187 ? 10.826 -0.938 -8.261 1.00 74.00 187 PRO A O 1
ATOM 1479 N N . SER A 1 188 ? 8.868 0.024 -7.728 1.00 88.50 188 SER A N 1
ATOM 1480 C CA . SER A 1 188 ? 9.402 0.812 -6.629 1.00 88.50 188 SER A CA 1
ATOM 1481 C C . SER A 1 188 ? 9.307 0.003 -5.337 1.00 88.50 188 SER A C 1
ATOM 1483 O O . SER A 1 188 ? 8.542 -0.961 -5.227 1.00 88.50 188 SER A O 1
ATOM 1485 N N . GLN A 1 189 ? 10.152 0.334 -4.363 1.00 94.25 189 GLN A N 1
ATOM 1486 C CA . GLN A 1 189 ? 10.227 -0.408 -3.110 1.00 94.25 189 GLN A CA 1
ATOM 1487 C C . GLN A 1 189 ? 9.966 0.494 -1.917 1.00 94.25 189 GLN A C 1
ATOM 1489 O O . GLN A 1 189 ? 10.532 1.583 -1.800 1.00 94.25 189 GLN A O 1
ATOM 1494 N N . LYS A 1 190 ? 9.170 -0.014 -0.978 1.00 96.75 190 LYS A N 1
ATOM 1495 C CA . LYS A 1 190 ? 8.989 0.579 0.341 1.00 96.75 190 LYS A CA 1
ATOM 1496 C C . LYS A 1 190 ? 9.505 -0.381 1.402 1.00 96.75 190 LYS A C 1
ATOM 1498 O O . LYS A 1 190 ? 9.133 -1.548 1.419 1.00 96.75 190 LYS A O 1
ATOM 1503 N N . ILE A 1 191 ? 10.370 0.123 2.279 1.00 96.94 191 ILE A N 1
ATOM 1504 C CA . ILE A 1 191 ? 11.005 -0.668 3.335 1.00 96.94 191 ILE A CA 1
ATOM 1505 C C . ILE A 1 191 ? 10.551 -0.150 4.696 1.00 96.94 191 ILE A C 1
ATOM 1507 O O . ILE A 1 191 ? 10.544 1.061 4.940 1.00 96.94 191 ILE A O 1
ATOM 1511 N N . TRP A 1 192 ? 10.211 -1.078 5.583 1.00 98.25 192 TRP A N 1
ATOM 1512 C CA . TRP A 1 192 ? 10.014 -0.840 7.005 1.00 98.25 192 TRP A CA 1
ATOM 1513 C C . TRP A 1 192 ? 10.945 -1.725 7.817 1.00 98.25 192 TRP A C 1
ATOM 1515 O O . TRP A 1 192 ? 11.304 -2.827 7.405 1.00 98.25 192 TRP A O 1
ATOM 1525 N N . THR A 1 193 ? 11.289 -1.242 9.000 1.00 97.56 193 THR A N 1
ATOM 1526 C CA . THR A 1 193 ? 11.992 -2.017 10.014 1.00 97.56 193 THR A CA 1
ATOM 1527 C C . THR A 1 193 ? 11.065 -2.176 11.209 1.00 97.56 193 THR A C 1
ATOM 1529 O O . THR A 1 193 ? 10.348 -1.237 11.561 1.00 97.56 193 THR A O 1
ATOM 1532 N N . PHE A 1 194 ? 11.066 -3.359 11.812 1.00 97.06 194 PHE A N 1
ATOM 1533 C CA . PHE A 1 194 ? 10.271 -3.662 12.994 1.00 97.06 194 PHE A CA 1
ATOM 1534 C C . PHE A 1 194 ? 11.069 -4.517 13.976 1.00 97.06 194 PHE A C 1
ATOM 1536 O O . PHE A 1 194 ? 11.690 -5.509 13.601 1.00 97.06 194 PHE A O 1
ATOM 1543 N N . ASP A 1 195 ? 11.001 -4.138 15.241 1.00 96.69 195 ASP A N 1
ATOM 1544 C CA . ASP A 1 195 ? 11.470 -4.879 16.399 1.00 96.69 195 ASP A CA 1
ATOM 1545 C C . ASP A 1 195 ? 10.275 -5.162 17.313 1.00 96.69 195 ASP A C 1
ATOM 1547 O O . ASP A 1 195 ? 9.470 -4.281 17.629 1.00 96.69 195 ASP A O 1
ATOM 1551 N N . SER A 1 196 ? 10.120 -6.419 17.725 1.00 94.75 196 SER A N 1
ATOM 1552 C CA . SER A 1 196 ? 9.024 -6.764 18.628 1.00 94.75 196 SER A CA 1
ATOM 1553 C C . SER A 1 196 ? 9.301 -6.212 20.036 1.00 94.75 196 SER A C 1
ATOM 1555 O O . SER A 1 196 ? 10.422 -6.351 20.540 1.00 94.75 196 SER A O 1
ATOM 1557 N N . PRO A 1 197 ? 8.311 -5.596 20.713 1.00 93.00 197 PRO A N 1
ATOM 1558 C CA . PRO A 1 197 ? 8.558 -4.945 21.992 1.00 93.00 197 PRO A CA 1
ATOM 1559 C C . PRO A 1 197 ? 9.081 -5.904 23.063 1.00 93.00 197 PRO A C 1
ATOM 1561 O O . PRO A 1 197 ? 8.593 -7.023 23.245 1.00 93.00 197 PRO A O 1
ATOM 1564 N N . THR A 1 198 ? 10.047 -5.430 23.849 1.00 93.62 198 THR A N 1
ATOM 1565 C CA . THR A 1 198 ? 10.554 -6.201 24.988 1.00 93.62 198 THR A CA 1
ATOM 1566 C C . THR A 1 198 ? 9.459 -6.361 26.044 1.00 93.62 198 THR A C 1
ATOM 1568 O O . THR A 1 198 ? 8.864 -5.381 26.486 1.00 93.62 198 THR A O 1
ATOM 1571 N N . GLY A 1 199 ? 9.216 -7.601 26.478 1.00 92.75 199 GLY A N 1
ATOM 1572 C CA . GLY A 1 199 ? 8.260 -7.904 27.549 1.00 92.75 199 GLY A CA 1
ATOM 1573 C C . GLY A 1 199 ? 6.786 -7.891 27.136 1.00 92.75 199 GLY A C 1
ATOM 1574 O O . GLY A 1 199 ? 5.931 -7.963 28.015 1.00 92.75 199 GLY A O 1
ATOM 1575 N N . SER A 1 200 ? 6.484 -7.823 25.836 1.00 93.62 200 SER A N 1
ATOM 1576 C CA . SER A 1 200 ? 5.115 -7.903 25.320 1.00 93.62 200 SER A CA 1
ATOM 1577 C C . SER A 1 200 ? 5.014 -8.874 24.146 1.00 93.62 200 SER A C 1
ATOM 1579 O O . SER A 1 200 ? 5.945 -8.999 23.352 1.00 93.62 200 SER A O 1
ATOM 1581 N N . SER A 1 201 ? 3.856 -9.513 24.035 1.00 96.38 201 SER A N 1
ATOM 1582 C CA . SER A 1 201 ? 3.417 -10.345 22.916 1.00 96.38 201 SER A CA 1
ATOM 1583 C C . SER A 1 201 ? 2.013 -9.910 22.502 1.00 96.38 201 SER A C 1
ATOM 1585 O O . SER A 1 201 ? 1.337 -9.177 23.231 1.00 96.38 201 SER A O 1
ATOM 1587 N N . GLY A 1 202 ? 1.572 -10.330 21.322 1.00 96.50 202 GLY A N 1
ATOM 1588 C CA . GLY A 1 202 ? 0.246 -10.014 20.807 1.00 96.50 202 GLY A CA 1
ATOM 1589 C C . GLY A 1 202 ? 0.300 -9.446 19.401 1.00 96.50 202 GLY A C 1
ATOM 1590 O O . GLY A 1 202 ? 1.117 -9.860 18.589 1.00 96.50 202 GLY A O 1
ATOM 1591 N N . THR A 1 203 ? -0.619 -8.532 19.094 1.00 96.56 203 THR A N 1
ATOM 1592 C CA . THR A 1 203 ? -0.758 -7.955 17.752 1.00 96.56 203 THR A CA 1
ATOM 1593 C C . THR A 1 203 ? -0.148 -6.563 17.690 1.00 96.56 203 THR A C 1
ATOM 1595 O O . THR A 1 203 ? -0.516 -5.680 18.465 1.00 96.56 203 THR A O 1
ATOM 1598 N N . PHE A 1 204 ? 0.734 -6.365 16.720 1.00 97.06 204 PHE A N 1
ATOM 1599 C CA . PHE A 1 204 ? 1.427 -5.119 16.442 1.00 97.06 204 PHE A CA 1
ATOM 1600 C C . PHE A 1 204 ? 1.162 -4.695 15.000 1.00 97.06 204 PHE A C 1
ATOM 1602 O O . PHE A 1 204 ? 1.009 -5.536 14.115 1.00 97.06 204 PHE A O 1
ATOM 1609 N N . TYR A 1 205 ? 1.124 -3.385 14.768 1.00 97.44 205 TYR A N 1
ATOM 1610 C CA . TYR A 1 205 ? 0.939 -2.804 13.443 1.00 97.44 205 TYR A CA 1
ATOM 1611 C C . TYR A 1 205 ? 2.086 -1.848 13.124 1.00 97.44 205 TYR A C 1
ATOM 1613 O O . TYR A 1 205 ? 2.548 -1.128 14.012 1.00 97.44 205 TYR A O 1
ATOM 1621 N N . PHE A 1 206 ? 2.525 -1.826 11.867 1.00 97.19 206 PHE A N 1
ATOM 1622 C CA . PHE A 1 206 ? 3.484 -0.842 11.361 1.00 97.19 206 PHE A CA 1
ATOM 1623 C C . PHE A 1 206 ? 3.241 -0.531 9.879 1.00 97.19 206 PHE A C 1
ATOM 1625 O O . PHE A 1 206 ? 2.381 -1.118 9.223 1.00 97.19 206 PHE A O 1
ATOM 1632 N N . GLY A 1 207 ? 3.934 0.495 9.371 1.00 95.25 207 GLY A N 1
ATOM 1633 C CA . GLY A 1 207 ? 3.539 1.189 8.134 1.00 95.25 207 GLY A CA 1
ATOM 1634 C C . GLY A 1 207 ? 2.228 1.976 8.270 1.00 95.25 207 GLY A C 1
ATOM 1635 O O . GLY A 1 207 ? 1.758 2.587 7.320 1.00 95.25 207 GLY A O 1
ATOM 1636 N N . GLY A 1 208 ? 1.681 1.990 9.480 1.00 96.81 208 GLY A N 1
ATOM 1637 C CA . GLY A 1 208 ? 0.353 2.425 9.849 1.00 96.81 208 GLY A CA 1
ATOM 1638 C C . GLY A 1 208 ? 0.033 1.874 11.239 1.00 96.81 208 GLY A C 1
ATOM 1639 O O . GLY A 1 208 ? 0.899 1.287 11.891 1.00 96.81 208 GLY A O 1
ATOM 1640 N N . PHE A 1 209 ? -1.194 2.063 11.702 1.00 97.62 209 PHE A N 1
ATOM 1641 C CA . PHE A 1 209 ? -1.704 1.444 12.916 1.00 97.62 209 PHE A CA 1
ATOM 1642 C C . PHE A 1 209 ? -3.229 1.450 12.947 1.00 97.62 209 PHE A C 1
ATOM 1644 O O . PHE A 1 209 ? -3.880 2.318 12.363 1.00 97.62 209 PHE A O 1
ATOM 1651 N N . TYR A 1 210 ? -3.774 0.528 13.737 1.00 97.44 210 TYR A N 1
ATOM 1652 C CA . TYR A 1 210 ? -5.124 0.636 14.266 1.00 97.44 210 TYR A CA 1
ATOM 1653 C C . TYR A 1 210 ? -5.076 0.848 15.776 1.00 97.44 210 TYR A C 1
ATOM 1655 O O . TYR A 1 210 ? -4.352 0.146 16.484 1.00 97.44 210 TYR A O 1
ATOM 1663 N N . LEU A 1 211 ? -5.864 1.798 16.273 1.00 95.81 211 LEU A N 1
ATOM 1664 C CA . LEU A 1 211 ? -6.036 2.033 17.705 1.00 95.81 211 LEU A CA 1
ATOM 1665 C C . LEU A 1 211 ? -7.524 2.089 18.031 1.00 95.81 211 LEU A C 1
ATOM 1667 O O . LEU A 1 211 ? -8.177 3.077 17.719 1.00 95.81 211 LEU A O 1
ATOM 1671 N N . PHE A 1 212 ? -8.058 1.057 18.676 1.00 94.94 212 PHE A N 1
ATOM 1672 C CA . PHE A 1 212 ? -9.476 1.000 19.035 1.00 94.94 212 PHE A CA 1
ATOM 1673 C C . PHE A 1 212 ? -9.706 1.347 20.501 1.00 94.94 212 PHE A C 1
ATOM 1675 O O . PHE A 1 212 ? -8.844 1.138 21.357 1.00 94.94 212 PHE A O 1
ATOM 1682 N N . HIS A 1 213 ? -10.900 1.856 20.797 1.00 94.12 213 HIS A N 1
ATOM 1683 C CA . HIS A 1 213 ? -11.386 1.918 22.166 1.00 94.12 213 HIS A CA 1
ATOM 1684 C C . HIS A 1 213 ? -11.543 0.497 22.734 1.00 94.12 213 HIS A C 1
ATOM 1686 O O . HIS A 1 213 ? -11.916 -0.433 22.021 1.00 94.12 213 HIS A O 1
ATOM 1692 N N . SER A 1 214 ? -11.279 0.322 24.029 1.00 88.38 214 SER A N 1
ATOM 1693 C CA . SER A 1 214 ? -11.266 -0.996 24.684 1.00 88.38 214 SER A CA 1
ATOM 1694 C C . SER A 1 214 ? -12.646 -1.644 24.839 1.00 88.38 214 SER A C 1
ATOM 1696 O O . SER A 1 214 ? -12.734 -2.807 25.219 1.00 88.38 214 SER A O 1
ATOM 1698 N N . ALA A 1 215 ? -13.720 -0.911 24.558 1.00 88.88 215 ALA A N 1
ATOM 1699 C CA . ALA A 1 215 ? -15.097 -1.375 24.634 1.00 88.88 215 ALA A CA 1
ATOM 1700 C C . ALA A 1 215 ? -15.884 -0.925 23.400 1.00 88.88 215 ALA A C 1
ATOM 1702 O O . ALA A 1 215 ? -15.582 0.102 22.787 1.00 88.88 215 ALA A O 1
ATOM 1703 N N . ALA A 1 216 ? -16.926 -1.677 23.051 1.00 87.31 216 ALA A N 1
ATOM 1704 C CA . ALA A 1 216 ? -17.926 -1.166 22.130 1.00 87.31 216 ALA A CA 1
ATOM 1705 C C . ALA A 1 216 ? -18.683 0.009 22.765 1.00 87.31 216 ALA A C 1
ATOM 1707 O O . ALA A 1 216 ? -18.933 0.035 23.972 1.00 87.31 216 ALA A O 1
ATOM 1708 N N . LEU A 1 217 ? -19.054 0.978 21.936 1.00 88.88 217 LEU A N 1
ATOM 1709 C CA . LEU A 1 217 ? -19.636 2.242 22.359 1.00 88.88 217 LEU A CA 1
ATOM 1710 C C . LEU A 1 217 ? -21.063 2.372 21.858 1.00 88.88 217 LEU A C 1
ATOM 1712 O O . LEU A 1 217 ? -21.354 2.003 20.727 1.00 88.88 217 LEU A O 1
ATOM 1716 N N . THR A 1 218 ? -21.916 3.000 22.659 1.00 87.50 218 THR A N 1
ATOM 1717 C CA . THR A 1 218 ? -23.133 3.644 22.162 1.00 87.50 218 THR A CA 1
ATOM 1718 C C . THR A 1 218 ? -22.876 5.148 22.237 1.00 87.50 218 THR A C 1
ATOM 1720 O O . THR A 1 218 ? -22.736 5.665 23.348 1.00 87.50 218 THR A O 1
ATOM 1723 N N . PRO A 1 219 ? -22.789 5.880 21.114 1.00 80.69 219 PRO A N 1
ATOM 1724 C CA . PRO A 1 219 ? -22.239 7.242 21.087 1.00 80.69 219 PRO A CA 1
ATOM 1725 C C . PRO A 1 219 ? -23.090 8.316 21.803 1.00 80.69 219 PRO A C 1
ATOM 1727 O O . PRO A 1 219 ? -22.770 9.501 21.747 1.00 80.69 219 PRO A O 1
ATOM 1730 N N . ALA A 1 220 ? -24.147 7.935 22.524 1.00 75.75 220 ALA A N 1
ATOM 1731 C CA . ALA A 1 220 ? -25.101 8.824 23.189 1.00 75.75 220 ALA A CA 1
ATOM 1732 C C . ALA A 1 220 ? -24.508 9.725 24.299 1.00 75.75 220 ALA A C 1
ATOM 1734 O O . ALA A 1 220 ? -25.157 10.689 24.693 1.00 75.75 220 ALA A O 1
ATOM 1735 N N . GLY A 1 221 ? -23.306 9.430 24.814 1.00 74.00 221 GLY A N 1
ATOM 1736 C CA . GLY A 1 221 ? -22.707 10.149 25.951 1.00 74.00 221 GLY A CA 1
ATOM 1737 C C . GLY A 1 221 ? -21.478 11.010 25.648 1.00 74.00 221 GLY A C 1
ATOM 1738 O O . GLY A 1 221 ? -20.990 11.674 26.558 1.00 74.00 221 GLY A O 1
ATOM 1739 N N . GLY A 1 222 ? -20.963 10.997 24.415 1.00 84.38 222 GLY A N 1
ATOM 1740 C CA . GLY A 1 222 ? -19.631 11.535 24.134 1.00 84.38 222 GLY A CA 1
ATOM 1741 C C . GLY A 1 222 ? -18.543 10.619 24.700 1.00 84.38 222 GLY A C 1
ATOM 1742 O O . GLY A 1 222 ? -18.367 10.511 25.912 1.00 84.38 222 GLY A O 1
ATOM 1743 N N . THR A 1 223 ? -17.809 9.919 23.841 1.00 92.50 223 THR A N 1
ATOM 1744 C CA . THR A 1 223 ? -16.715 9.041 24.274 1.00 92.50 223 THR A CA 1
ATOM 1745 C C . THR A 1 223 ? -15.399 9.490 23.682 1.00 92.50 223 THR A C 1
ATOM 1747 O O . THR A 1 223 ? -15.284 9.691 22.475 1.00 92.50 223 THR A O 1
ATOM 1750 N N . ASN A 1 224 ? -14.396 9.606 24.545 1.00 95.06 224 ASN A N 1
ATOM 1751 C CA . ASN A 1 224 ? -13.057 9.980 24.139 1.00 95.06 224 ASN A CA 1
ATOM 1752 C C . ASN A 1 224 ? -12.246 8.752 23.711 1.00 95.06 224 ASN A C 1
ATOM 1754 O O . ASN A 1 224 ? -12.215 7.734 24.407 1.00 95.06 224 ASN A O 1
ATOM 1758 N N . VAL A 1 225 ? -11.544 8.880 22.591 1.00 95.38 225 VAL A N 1
ATOM 1759 C CA . VAL A 1 225 ? -10.610 7.884 22.061 1.00 95.38 225 VAL A CA 1
ATOM 1760 C C . VAL A 1 225 ? -9.254 8.549 21.837 1.00 95.38 225 VAL A C 1
ATOM 1762 O O . VAL A 1 225 ? -9.173 9.705 21.414 1.00 95.38 225 VAL A O 1
ATOM 1765 N N . GLY A 1 226 ? -8.185 7.811 22.142 1.00 95.56 226 GLY A N 1
ATOM 1766 C CA . GLY A 1 226 ? -6.802 8.281 22.063 1.00 95.56 226 GLY A CA 1
ATOM 1767 C C . GLY A 1 226 ? -6.257 8.828 23.380 1.00 95.56 226 GLY A C 1
ATOM 1768 O O . GLY A 1 226 ? -6.868 8.716 24.440 1.00 95.56 226 GLY A O 1
ATOM 1769 N N . THR A 1 227 ? -5.079 9.432 23.287 1.00 96.94 227 THR A N 1
ATOM 1770 C CA . THR A 1 227 ? -4.334 10.023 24.398 1.00 96.94 227 THR A CA 1
ATOM 1771 C C . THR A 1 227 ? -4.115 11.499 24.111 1.00 96.94 227 THR A C 1
ATOM 1773 O O . THR A 1 227 ? -3.695 11.877 23.015 1.00 96.94 227 THR A O 1
ATOM 1776 N N . ALA A 1 228 ? -4.369 12.352 25.104 1.00 96.50 228 ALA A N 1
ATOM 1777 C CA . ALA A 1 228 ? -4.105 13.782 24.990 1.00 96.50 228 ALA A CA 1
ATOM 1778 C C . ALA A 1 228 ? -2.644 14.047 24.584 1.00 96.50 228 ALA A C 1
ATOM 1780 O O . ALA A 1 228 ? -1.726 13.393 25.072 1.00 96.50 228 ALA A O 1
ATOM 1781 N N . ASN A 1 229 ? -2.438 15.029 23.703 1.00 94.50 229 ASN A N 1
ATOM 1782 C CA . ASN A 1 229 ? -1.121 15.438 23.196 1.00 94.50 229 ASN A CA 1
ATOM 1783 C C . ASN A 1 229 ? -0.336 14.360 22.417 1.00 94.50 229 ASN A C 1
ATOM 1785 O O . ASN A 1 229 ? 0.858 14.535 22.188 1.00 94.50 229 ASN A O 1
ATOM 1789 N N . SER A 1 230 ? -0.979 13.274 21.977 1.00 96.56 230 SER A N 1
ATOM 1790 C CA . SER A 1 230 ? -0.358 12.284 21.088 1.00 96.56 230 SER A CA 1
ATOM 1791 C C . SER A 1 230 ? -0.451 12.694 19.611 1.00 96.56 230 SER A C 1
ATOM 1793 O O . SER A 1 230 ? -1.483 13.186 19.161 1.00 96.56 230 SER A O 1
ATOM 1795 N N . SER A 1 231 ? 0.601 12.476 18.823 1.00 95.19 231 SER A N 1
ATOM 1796 C CA . SER A 1 231 ? 0.659 12.876 17.407 1.00 95.19 231 SER A CA 1
ATOM 1797 C C . SER A 1 231 ? 0.253 11.740 16.461 1.00 95.19 231 SER A C 1
ATOM 1799 O O . SER A 1 231 ? 1.069 11.263 15.679 1.00 95.19 231 SER A O 1
ATOM 1801 N N . TYR A 1 232 ? -1.004 11.296 16.531 1.00 93.88 232 TYR A N 1
ATOM 1802 C CA . TYR A 1 232 ? -1.497 10.187 15.703 1.00 93.88 232 TYR A CA 1
ATOM 1803 C C . TYR A 1 232 ? -1.493 10.493 14.197 1.00 93.88 232 TYR A C 1
ATOM 1805 O O . TYR A 1 232 ? -1.011 9.678 13.418 1.00 93.88 232 TYR A O 1
ATOM 1813 N N . ALA A 1 233 ? -2.031 11.655 13.804 1.00 96.50 233 ALA A N 1
ATOM 1814 C CA . ALA A 1 233 ? -2.248 12.059 12.412 1.00 96.50 233 ALA A CA 1
ATOM 1815 C C . ALA A 1 233 ? -3.007 10.982 11.609 1.00 96.50 233 ALA A C 1
ATOM 1817 O O . ALA A 1 233 ? -2.609 10.599 10.508 1.00 96.50 233 ALA A O 1
ATOM 1818 N N . ALA A 1 234 ? -4.097 10.488 12.200 1.00 97.75 234 ALA A N 1
ATOM 1819 C CA . ALA A 1 234 ? -4.849 9.321 11.745 1.00 97.75 234 ALA A CA 1
ATOM 1820 C C . ALA A 1 234 ? -6.329 9.649 11.518 1.00 97.75 234 ALA A C 1
ATOM 1822 O O . ALA A 1 234 ? -6.857 10.586 12.122 1.00 97.75 234 ALA A O 1
ATOM 1823 N N . HIS A 1 235 ? -6.998 8.867 10.680 1.00 98.00 235 HIS A N 1
ATOM 1824 C CA . HIS A 1 235 ? -8.433 8.980 10.445 1.00 98.00 235 HIS A CA 1
ATOM 1825 C C . HIS A 1 235 ? -9.195 8.446 11.656 1.00 98.00 235 HIS A C 1
ATOM 1827 O O . HIS A 1 235 ? -8.813 7.431 12.239 1.00 98.00 235 HIS A O 1
ATOM 1833 N N . ALA A 1 236 ? -10.241 9.156 12.069 1.00 97.88 236 ALA A N 1
ATOM 1834 C CA . ALA A 1 236 ? -11.185 8.673 13.066 1.00 97.88 236 ALA A CA 1
ATOM 1835 C C . ALA A 1 236 ? -12.161 7.721 12.372 1.00 97.88 236 ALA A C 1
ATOM 1837 O O . ALA A 1 236 ? -12.730 8.090 11.349 1.00 97.88 236 ALA A O 1
ATOM 1838 N N . LEU A 1 237 ? -12.355 6.520 12.913 1.00 97.62 237 LEU A N 1
ATOM 1839 C CA . LEU A 1 237 ? -13.166 5.477 12.279 1.00 97.62 237 LEU A CA 1
ATOM 1840 C C . LEU A 1 237 ? -14.271 4.961 13.194 1.00 97.62 237 LEU A C 1
ATOM 1842 O O . LEU A 1 237 ? -14.148 4.996 14.425 1.00 97.62 237 LEU A O 1
ATOM 1846 N N . VAL A 1 238 ? -15.301 4.382 12.577 1.00 97.44 238 VAL A N 1
ATOM 1847 C CA . VAL A 1 238 ? -16.330 3.571 13.233 1.00 97.44 238 VAL A CA 1
ATOM 1848 C C . VAL A 1 238 ? -16.584 2.266 12.470 1.00 97.44 238 VAL A C 1
ATOM 1850 O O . VAL A 1 238 ? -16.610 2.246 11.243 1.00 97.44 238 VAL A O 1
ATOM 1853 N N . VAL A 1 239 ? -16.814 1.175 13.205 1.00 97.88 239 VAL A N 1
ATOM 1854 C CA . VAL A 1 239 ? -17.330 -0.100 12.674 1.00 97.88 239 VAL A CA 1
ATOM 1855 C C . VAL A 1 239 ? -18.662 -0.396 13.348 1.00 97.88 239 VAL A C 1
ATOM 1857 O O . VAL A 1 239 ? -18.728 -0.487 14.577 1.00 97.88 239 VAL A O 1
ATOM 1860 N N . LEU A 1 240 ? -19.730 -0.524 12.564 1.00 97.69 240 LEU A N 1
ATOM 1861 C CA . LEU A 1 240 ? -21.085 -0.681 13.092 1.00 97.69 240 LEU A CA 1
ATOM 1862 C C . LEU A 1 240 ? -21.325 -2.071 13.682 1.00 97.69 240 LEU A C 1
ATOM 1864 O O . LEU A 1 240 ? -21.025 -3.076 13.050 1.00 97.69 240 LEU A O 1
ATOM 1868 N N . GLY A 1 241 ? -21.951 -2.145 14.855 1.00 97.00 241 GLY A N 1
ATOM 1869 C CA . GLY A 1 241 ? -22.402 -3.403 15.457 1.00 97.00 241 GLY A CA 1
ATOM 1870 C C . GLY A 1 241 ? -23.783 -3.864 15.010 1.00 97.00 241 GLY A C 1
ATOM 1871 O O . GLY A 1 241 ? -24.096 -5.051 15.100 1.00 97.00 241 GLY A O 1
ATOM 1872 N N . ALA A 1 242 ? -24.589 -2.959 14.467 1.00 96.69 242 ALA A N 1
ATOM 1873 C CA . ALA A 1 242 ? -25.928 -3.229 13.960 1.00 96.69 242 ALA A CA 1
ATOM 1874 C C . ALA A 1 242 ? -26.219 -2.348 12.740 1.00 96.69 242 ALA A C 1
ATOM 1876 O O . ALA A 1 242 ? -25.475 -1.414 12.450 1.00 96.69 242 ALA A O 1
ATOM 1877 N N . THR A 1 243 ? -27.316 -2.634 12.039 1.00 97.38 243 THR A N 1
ATOM 1878 C CA . THR A 1 243 ? -27.786 -1.775 10.949 1.00 97.38 243 THR A CA 1
ATOM 1879 C C . THR A 1 243 ? -28.129 -0.380 11.463 1.00 97.38 243 THR A C 1
ATOM 1881 O O . THR A 1 243 ? -28.882 -0.246 12.426 1.00 97.38 243 THR A O 1
ATOM 1884 N N . SER A 1 244 ? -27.606 0.644 10.795 1.00 96.69 244 SER A N 1
ATOM 1885 C CA . SER A 1 244 ? -27.896 2.052 11.041 1.00 96.69 244 SER A CA 1
ATOM 1886 C C . SER A 1 244 ? -28.810 2.585 9.943 1.00 96.69 244 SER A C 1
ATOM 1888 O O . SER A 1 244 ? -28.503 2.481 8.757 1.00 96.69 244 SER A O 1
ATOM 1890 N N . THR A 1 245 ? -29.955 3.147 10.318 1.00 95.44 245 THR A N 1
ATOM 1891 C CA . THR A 1 245 ? -30.888 3.763 9.364 1.00 95.44 245 THR A CA 1
ATOM 1892 C C . THR A 1 245 ? -30.565 5.226 9.097 1.00 95.44 245 THR A C 1
ATOM 1894 O O . THR A 1 245 ? -30.695 5.671 7.963 1.00 95.44 245 THR A O 1
ATOM 1897 N N . ASP A 1 246 ? -30.179 5.959 10.142 1.00 95.50 246 ASP A N 1
ATOM 1898 C CA . ASP A 1 246 ? -30.117 7.425 10.154 1.00 95.50 246 ASP A CA 1
ATOM 1899 C C . ASP A 1 246 ? -29.084 7.991 11.154 1.00 95.50 246 ASP A C 1
ATOM 1901 O O . ASP A 1 246 ? -29.136 9.173 11.505 1.00 95.50 246 ASP A O 1
ATOM 1905 N N . MET A 1 247 ? -28.176 7.156 11.681 1.00 96.38 247 MET A N 1
ATOM 1906 C CA . MET A 1 247 ? -27.239 7.584 12.723 1.00 96.38 247 MET A CA 1
ATOM 1907 C C . MET A 1 247 ? -26.106 8.436 12.141 1.00 96.38 247 MET A C 1
ATOM 1909 O O . MET A 1 247 ? -25.369 7.994 11.256 1.00 96.38 247 MET A O 1
ATOM 1913 N N . VAL A 1 248 ? -25.892 9.609 12.741 1.00 97.81 248 VAL A N 1
ATOM 1914 C CA . VAL A 1 248 ? -24.740 10.478 12.465 1.00 97.81 248 VAL A CA 1
ATOM 1915 C C . VAL A 1 248 ? -23.894 10.619 13.725 1.00 97.81 248 VAL A C 1
ATOM 1917 O O . VAL A 1 248 ? -24.391 11.013 14.786 1.00 97.81 248 VAL A O 1
ATOM 1920 N N . VAL A 1 249 ? -22.603 10.316 13.611 1.00 97.88 249 VAL A N 1
ATOM 1921 C CA . VAL A 1 249 ? -21.631 10.431 14.704 1.00 97.88 249 VAL A CA 1
ATOM 1922 C C . VAL A 1 249 ? -20.729 11.629 14.449 1.00 97.88 249 VAL A C 1
ATOM 1924 O O . VAL A 1 249 ? -19.997 11.667 13.467 1.00 97.88 249 VAL A O 1
ATOM 1927 N N . ARG A 1 250 ? -20.743 12.604 15.356 1.00 98.19 250 ARG A N 1
ATOM 1928 C CA . ARG A 1 250 ? -19.833 13.746 15.320 1.00 98.19 250 ARG A CA 1
ATOM 1929 C C . ARG A 1 250 ? -18.516 13.406 15.998 1.00 98.19 250 ARG A C 1
ATOM 1931 O O . ARG A 1 250 ? -18.488 13.039 17.173 1.00 98.19 250 ARG A O 1
ATOM 1938 N N . VAL A 1 251 ? -17.435 13.634 15.271 1.00 98.31 251 VAL A N 1
ATOM 1939 C CA . VAL A 1 251 ? -16.053 13.560 15.728 1.00 98.31 251 VAL A CA 1
ATOM 1940 C C . VAL A 1 251 ? -15.569 14.979 16.024 1.00 98.31 251 VAL A C 1
ATOM 1942 O O . VAL A 1 251 ? -15.671 15.865 15.177 1.00 98.31 251 VAL A O 1
ATOM 1945 N N . THR A 1 252 ? -15.088 15.233 17.242 1.00 98.06 252 THR A N 1
ATOM 1946 C CA . THR A 1 252 ? -14.578 16.552 17.670 1.00 98.06 252 THR A CA 1
ATOM 1947 C C . THR A 1 252 ? -13.213 16.423 18.331 1.00 98.06 252 THR A C 1
ATOM 1949 O O . THR A 1 252 ? -13.004 15.536 19.154 1.00 98.06 252 THR A O 1
ATOM 1952 N N . GLY A 1 253 ? -12.288 17.334 18.033 1.00 97.75 253 GLY A N 1
ATOM 1953 C CA . GLY A 1 253 ? -10.941 17.306 18.603 1.00 97.75 253 GLY A CA 1
ATOM 1954 C C . GLY A 1 253 ? -9.972 18.256 17.908 1.00 97.75 253 GLY A C 1
ATOM 1955 O O . GLY A 1 253 ? -10.373 19.246 17.296 1.00 97.75 253 GLY A O 1
ATOM 1956 N N . THR A 1 254 ? -8.677 17.952 17.998 1.00 98.38 254 THR A N 1
ATOM 1957 C CA . THR A 1 254 ? -7.646 18.644 17.214 1.00 98.38 254 THR A CA 1
ATOM 1958 C C . THR A 1 254 ? -7.397 17.886 15.913 1.00 98.38 254 THR A C 1
ATOM 1960 O O . THR A 1 254 ? -7.083 16.697 15.946 1.00 98.38 254 THR A O 1
ATOM 1963 N N . SER A 1 255 ? -7.477 18.575 14.777 1.00 98.31 255 SER A N 1
ATOM 1964 C CA . SER A 1 255 ? -7.167 17.999 13.466 1.00 98.31 255 SER A CA 1
ATOM 1965 C C . SER A 1 255 ? -5.874 18.561 12.881 1.00 98.31 255 SER A C 1
ATOM 1967 O O . SER A 1 255 ? -5.398 19.635 13.268 1.00 98.31 255 SER A O 1
ATOM 1969 N N . ILE A 1 256 ? -5.323 17.840 11.912 1.00 98.06 256 ILE A N 1
ATOM 1970 C CA . ILE A 1 256 ? -4.201 18.255 11.078 1.00 98.06 256 ILE A CA 1
ATOM 1971 C C . ILE A 1 256 ? -4.490 17.864 9.624 1.00 98.06 256 ILE A C 1
ATOM 1973 O O . ILE A 1 256 ? -5.102 16.835 9.362 1.00 98.06 256 ILE A O 1
ATOM 1977 N N . THR A 1 257 ? -4.104 18.714 8.680 1.00 95.94 257 THR A N 1
ATOM 1978 C CA . THR A 1 257 ? -4.163 18.407 7.240 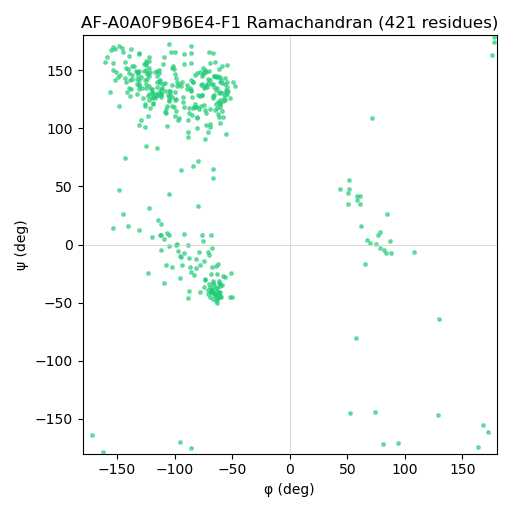1.00 95.94 257 THR A CA 1
ATOM 1979 C C . THR A 1 257 ? -2.841 17.809 6.771 1.00 95.94 257 THR A C 1
ATOM 1981 O O . THR A 1 257 ? -1.820 17.983 7.436 1.00 95.94 257 THR A O 1
ATOM 1984 N N . ASP A 1 258 ? -2.823 17.186 5.593 1.00 91.19 258 ASP A N 1
ATOM 1985 C CA . ASP A 1 258 ? -1.579 16.674 4.996 1.00 91.19 258 ASP A CA 1
ATOM 1986 C C . ASP A 1 258 ? -0.562 17.779 4.676 1.00 91.19 258 ASP A C 1
ATOM 1988 O O . ASP A 1 258 ? 0.642 17.554 4.740 1.00 91.19 258 ASP A O 1
ATOM 1992 N N . GLY A 1 259 ? -1.030 19.014 4.463 1.00 94.81 259 GLY A N 1
ATOM 1993 C CA . GLY A 1 259 ? -0.177 20.204 4.376 1.00 94.81 259 GLY A CA 1
ATOM 1994 C C . GLY A 1 259 ? 0.338 20.725 5.727 1.00 94.81 259 GLY A C 1
ATOM 1995 O O . GLY A 1 259 ? 0.870 21.830 5.789 1.00 94.81 259 GLY A O 1
ATOM 1996 N N . GLY A 1 260 ? 0.123 20.002 6.831 1.00 95.25 260 GLY A N 1
ATOM 1997 C CA . GLY A 1 260 ? 0.592 20.371 8.171 1.00 95.25 260 GLY A CA 1
ATOM 1998 C C . GLY A 1 260 ? -0.209 21.482 8.863 1.00 95.25 260 GLY A C 1
ATOM 1999 O O . GLY A 1 260 ? 0.181 21.952 9.931 1.00 95.25 260 GLY A O 1
ATOM 2000 N N . THR A 1 261 ? -1.346 21.912 8.304 1.00 97.88 261 THR A N 1
ATOM 2001 C CA . THR A 1 261 ? -2.200 22.931 8.941 1.00 97.88 261 THR A CA 1
ATOM 2002 C C . THR A 1 261 ? -3.007 22.310 10.076 1.00 97.88 261 THR A C 1
ATOM 2004 O O . THR A 1 261 ? -3.811 21.407 9.839 1.00 97.88 261 THR A O 1
ATOM 2007 N N . ARG A 1 262 ? -2.808 22.811 11.300 1.00 98.00 262 ARG A N 1
ATOM 2008 C CA . ARG A 1 262 ? -3.445 22.329 12.535 1.00 98.00 262 ARG A CA 1
ATOM 2009 C C . ARG A 1 262 ? -4.654 23.182 12.928 1.00 98.00 262 ARG A C 1
ATOM 2011 O O . ARG A 1 262 ? -4.553 24.404 12.966 1.00 98.00 262 ARG A O 1
ATOM 2018 N N . ALA A 1 263 ? -5.747 22.539 13.339 1.00 98.25 263 ALA A N 1
ATOM 2019 C CA . ALA A 1 263 ? -6.920 23.190 13.929 1.00 98.25 263 ALA A CA 1
ATOM 2020 C C . ALA A 1 263 ? -7.205 22.621 15.328 1.00 98.25 263 ALA A C 1
ATOM 2022 O O . ALA A 1 263 ? -7.356 21.415 15.492 1.00 98.25 263 ALA A O 1
ATOM 2023 N N . THR A 1 264 ? -7.269 23.479 16.350 1.00 97.44 264 THR A N 1
ATOM 2024 C CA . THR A 1 264 ? -7.421 23.080 17.769 1.00 97.44 264 THR A CA 1
ATOM 2025 C C . THR A 1 264 ? -8.837 22.682 18.172 1.00 97.44 264 THR A C 1
ATOM 2027 O O . THR A 1 264 ? -9.011 22.066 19.219 1.00 97.44 264 THR A O 1
ATOM 2030 N N . SER A 1 265 ? -9.834 23.057 17.372 1.00 96.62 265 SER A N 1
ATOM 2031 C CA . SER A 1 265 ? -11.250 22.789 17.621 1.00 96.62 265 SER A CA 1
ATOM 2032 C C . SER A 1 265 ? -11.927 22.488 16.288 1.00 96.62 265 SER A C 1
ATOM 2034 O O . SER A 1 265 ? -12.586 23.342 15.696 1.00 96.62 265 SER A O 1
ATOM 2036 N N . ALA A 1 266 ? -11.661 21.295 15.767 1.00 98.44 266 ALA A N 1
ATOM 2037 C CA . ALA A 1 266 ? -12.231 20.800 14.527 1.00 98.44 266 ALA A CA 1
ATOM 2038 C C . ALA A 1 266 ? -13.380 19.831 14.809 1.00 98.44 266 ALA A C 1
ATOM 2040 O O . ALA A 1 266 ? -13.387 19.125 15.820 1.00 98.44 266 ALA A O 1
ATOM 2041 N N . THR A 1 267 ? -14.327 19.789 13.878 1.00 98.44 267 THR A N 1
ATOM 2042 C CA . THR A 1 267 ? -15.457 18.860 13.869 1.00 98.44 267 THR A CA 1
ATOM 2043 C C . THR A 1 267 ? -15.597 18.213 12.494 1.00 98.44 267 THR A C 1
ATOM 2045 O O . THR A 1 267 ? -15.290 18.843 11.477 1.00 98.44 267 THR A O 1
ATOM 2048 N N . GLU A 1 268 ? -16.030 16.959 12.453 1.00 98.50 268 GLU A N 1
ATOM 2049 C CA . GLU A 1 268 ? -16.467 16.258 11.241 1.00 98.50 268 GLU A CA 1
ATOM 2050 C C . GLU A 1 268 ? -17.545 15.242 11.608 1.00 98.50 268 GLU A C 1
ATOM 2052 O O . GLU A 1 268 ? -17.491 14.650 12.685 1.00 98.50 268 GLU A O 1
ATOM 2057 N N . ASP A 1 269 ? -18.524 15.065 10.730 1.00 98.44 269 ASP A N 1
ATOM 2058 C CA . ASP A 1 269 ? -19.649 14.165 10.951 1.00 98.44 269 ASP A CA 1
ATOM 2059 C C . ASP A 1 269 ? -19.470 12.919 10.080 1.00 98.44 269 ASP A C 1
ATOM 2061 O O . ASP A 1 269 ? -19.249 13.026 8.877 1.00 98.44 269 ASP A O 1
ATOM 2065 N N . ILE A 1 270 ? -19.566 11.743 10.697 1.00 97.88 270 ILE A N 1
ATOM 2066 C CA . ILE A 1 270 ? -19.625 10.453 10.014 1.00 97.88 270 ILE A CA 1
ATOM 2067 C C . ILE A 1 270 ? -21.101 10.079 9.885 1.00 97.88 270 ILE A C 1
ATOM 2069 O O . ILE A 1 270 ? -21.753 9.749 10.882 1.00 97.88 270 ILE A O 1
ATOM 2073 N N . ASP A 1 271 ? -21.625 10.139 8.665 1.00 97.81 271 ASP A N 1
ATOM 2074 C CA . ASP A 1 271 ? -22.959 9.636 8.344 1.00 97.81 271 ASP A CA 1
ATOM 2075 C C . ASP A 1 271 ? -22.892 8.125 8.100 1.00 97.81 271 ASP A C 1
ATOM 2077 O O . ASP A 1 271 ? -22.191 7.656 7.205 1.00 97.81 271 ASP A O 1
ATOM 2081 N N . THR A 1 272 ? -23.602 7.359 8.926 1.00 97.19 272 THR A N 1
ATOM 2082 C CA . THR A 1 272 ? -23.613 5.889 8.860 1.00 97.19 272 THR A CA 1
ATOM 2083 C C . THR A 1 272 ? -24.915 5.337 8.282 1.00 97.19 272 THR A C 1
ATOM 2085 O O . THR A 1 272 ? -25.166 4.131 8.358 1.00 97.19 272 THR A O 1
ATOM 2088 N N . SER A 1 273 ? -25.768 6.210 7.742 1.00 96.44 273 SER A N 1
ATOM 2089 C CA . SER A 1 273 ? -27.087 5.855 7.222 1.00 96.44 273 SER A CA 1
ATOM 2090 C C . SER A 1 273 ? -26.996 4.767 6.149 1.00 96.44 273 SER A C 1
ATOM 2092 O O . SER A 1 273 ? -26.228 4.863 5.194 1.00 96.44 273 SER A O 1
ATOM 2094 N N . GLY A 1 274 ? -27.786 3.706 6.309 1.00 96.00 274 GLY A N 1
ATOM 2095 C CA . GLY A 1 274 ? -27.791 2.541 5.419 1.00 96.00 274 GLY A CA 1
ATOM 2096 C C . GLY A 1 274 ? -26.687 1.514 5.698 1.00 96.00 274 GLY A C 1
ATOM 2097 O O . GLY A 1 274 ? -26.688 0.449 5.080 1.00 96.00 274 GLY A O 1
ATOM 2098 N N . GLY A 1 275 ? -25.770 1.786 6.631 1.00 97.38 275 GLY A N 1
ATOM 2099 C CA . GLY A 1 275 ? -24.740 0.835 7.037 1.00 97.38 275 GLY A CA 1
ATOM 2100 C C . GLY A 1 275 ? -25.327 -0.397 7.731 1.00 97.38 275 GLY A C 1
ATOM 2101 O O . GLY A 1 275 ? -26.303 -0.303 8.473 1.00 97.38 275 GLY A O 1
ATOM 2102 N N . VAL A 1 276 ? -24.718 -1.563 7.518 1.00 97.38 276 VAL A N 1
ATOM 2103 C CA . VAL A 1 276 ? -25.059 -2.835 8.186 1.00 97.38 276 VAL A CA 1
ATOM 2104 C C . VAL A 1 276 ? -24.021 -3.190 9.255 1.00 97.38 276 VAL A C 1
ATOM 2106 O O . VAL A 1 276 ? -22.988 -2.533 9.358 1.00 97.38 276 VAL A O 1
ATOM 2109 N N . SER A 1 277 ? -24.260 -4.237 10.052 1.00 97.06 277 SER A N 1
ATOM 2110 C CA . SER A 1 277 ? -23.239 -4.743 10.986 1.00 97.06 277 SER A CA 1
ATOM 2111 C C . SER A 1 277 ? -21.939 -5.088 10.241 1.00 97.06 277 SER A C 1
ATOM 2113 O O . SER A 1 277 ? -21.978 -5.729 9.192 1.00 97.06 277 SER A O 1
ATOM 2115 N N . GLY A 1 278 ? -20.801 -4.637 10.768 1.00 97.31 278 GLY A N 1
ATOM 2116 C CA . GLY A 1 278 ? -19.484 -4.729 10.137 1.00 97.31 278 GLY A CA 1
ATOM 2117 C C . GLY A 1 278 ? -19.167 -3.613 9.138 1.00 97.31 278 GLY A C 1
ATOM 2118 O O . GLY A 1 278 ? -18.027 -3.528 8.697 1.00 97.31 278 GLY A O 1
ATOM 2119 N N . ALA A 1 279 ? -20.112 -2.731 8.792 1.00 97.75 279 ALA A N 1
ATOM 2120 C CA . ALA A 1 279 ? -19.819 -1.609 7.902 1.00 97.75 279 ALA A CA 1
ATOM 2121 C C . ALA A 1 279 ? -18.810 -0.645 8.545 1.00 97.75 279 ALA A C 1
ATOM 2123 O O . ALA A 1 279 ? -18.954 -0.274 9.716 1.00 97.75 279 ALA A O 1
ATOM 2124 N N . TYR A 1 280 ? -17.805 -0.260 7.761 1.00 97.88 280 TYR A N 1
ATOM 2125 C CA . TYR A 1 280 ? -16.723 0.638 8.146 1.00 97.88 280 TYR A CA 1
ATOM 2126 C C . TYR A 1 280 ? -16.959 2.035 7.582 1.00 97.88 280 TYR A C 1
ATOM 2128 O O . TYR A 1 280 ? -17.315 2.184 6.414 1.00 97.88 280 TYR A O 1
ATOM 2136 N N . PHE A 1 281 ? -16.703 3.047 8.402 1.00 97.94 281 PHE A N 1
ATOM 2137 C CA . PHE A 1 281 ? -16.716 4.446 7.996 1.00 97.94 281 PHE A CA 1
ATOM 2138 C C . PHE A 1 281 ? -15.566 5.180 8.675 1.00 97.94 281 PHE A C 1
ATOM 2140 O O . PHE A 1 281 ? -15.200 4.848 9.805 1.00 97.94 281 PHE A O 1
ATOM 2147 N N . GLU A 1 282 ? -15.047 6.222 8.038 1.00 97.94 282 GLU A N 1
ATOM 2148 C CA . GLU A 1 282 ? -14.029 7.080 8.633 1.00 97.94 282 GLU A CA 1
ATOM 2149 C C . GLU A 1 282 ? -14.173 8.544 8.224 1.00 97.94 282 GLU A C 1
ATOM 2151 O O . GLU A 1 282 ? -14.916 8.893 7.308 1.00 97.94 282 GLU A O 1
ATOM 2156 N N . THR A 1 283 ? -13.479 9.414 8.949 1.00 98.06 283 THR A N 1
ATOM 2157 C CA . THR A 1 283 ? -13.376 10.837 8.634 1.00 98.06 283 THR A CA 1
ATOM 2158 C C . THR A 1 283 ? -12.384 11.083 7.512 1.00 98.06 283 THR A C 1
ATOM 2160 O O . THR A 1 283 ? -11.337 10.454 7.471 1.00 98.06 283 THR A O 1
ATOM 2163 N N . THR A 1 284 ? -12.606 12.112 6.704 1.00 96.50 284 THR A N 1
ATOM 2164 C CA . THR A 1 284 ? -11.605 12.617 5.753 1.00 96.50 284 THR A CA 1
ATOM 2165 C C . THR A 1 284 ? -10.475 13.384 6.447 1.00 96.50 284 THR A C 1
ATOM 2167 O O . THR A 1 284 ? -9.334 13.372 5.983 1.00 96.50 284 THR A O 1
ATOM 2170 N N . LYS A 1 285 ? -10.748 14.043 7.585 1.00 97.06 285 LYS A N 1
ATOM 2171 C CA . LYS A 1 285 ? -9.709 14.715 8.377 1.00 97.06 285 LYS A CA 1
ATOM 2172 C C . LYS A 1 285 ? -8.843 13.712 9.126 1.00 97.06 285 LYS A C 1
ATOM 2174 O O . LYS A 1 285 ? -9.308 12.682 9.611 1.00 97.06 285 LYS A O 1
ATOM 2179 N N . LYS A 1 286 ? -7.587 14.109 9.328 1.00 97.44 286 LYS A N 1
ATOM 2180 C CA . LYS A 1 286 ? -6.652 13.438 10.228 1.00 97.44 286 LYS A CA 1
ATOM 2181 C C . LYS A 1 286 ? -6.680 14.122 11.588 1.00 97.44 286 LYS A C 1
ATOM 2183 O O . LYS A 1 286 ? -6.677 15.351 11.695 1.00 97.44 286 LYS A O 1
ATOM 2188 N N . TRP A 1 287 ? -6.694 13.320 12.639 1.00 98.38 287 TRP A N 1
ATOM 2189 C CA . TRP A 1 287 ? -6.819 13.766 14.017 1.00 98.38 287 TRP A CA 1
ATOM 2190 C C . TRP A 1 287 ? -5.543 13.498 14.807 1.00 98.38 287 TRP A C 1
ATOM 2192 O O . TRP A 1 287 ? -4.791 12.557 14.539 1.00 98.38 287 TRP A O 1
ATOM 2202 N N . ILE A 1 288 ? -5.295 14.347 15.800 1.00 97.75 288 ILE A N 1
ATOM 2203 C CA . ILE A 1 288 ? -4.211 14.203 16.770 1.00 97.75 288 ILE A CA 1
ATOM 2204 C C . ILE A 1 288 ? -4.766 14.377 18.181 1.00 97.75 288 ILE A C 1
ATOM 2206 O O . ILE A 1 288 ? -5.693 15.148 18.426 1.00 97.75 288 ILE A O 1
ATOM 2210 N N . GLY A 1 289 ? -4.149 13.690 19.132 1.00 97.31 289 GLY A N 1
ATOM 2211 C CA . GLY A 1 289 ? -4.502 13.752 20.536 1.00 97.31 289 GLY A CA 1
ATOM 2212 C C . GLY A 1 289 ? -5.798 13.013 20.857 1.00 97.31 289 GLY A C 1
ATOM 2213 O O . GLY A 1 289 ? -6.099 11.961 20.300 1.00 97.31 289 GLY A O 1
ATOM 2214 N N . LEU A 1 290 ? -6.548 13.573 21.801 1.00 96.94 290 LEU A N 1
ATOM 2215 C CA . LEU A 1 290 ? -7.822 13.029 22.250 1.00 96.94 290 LEU A CA 1
ATOM 2216 C C . LEU A 1 290 ? -8.952 13.520 21.337 1.00 96.94 290 LEU A C 1
ATOM 2218 O O . LEU A 1 290 ? -9.052 14.722 21.079 1.00 96.94 290 LEU A O 1
ATOM 2222 N N . VAL A 1 291 ? -9.814 12.606 20.897 1.00 97.44 291 VAL A N 1
ATOM 2223 C CA . VAL A 1 291 ? -10.976 12.905 20.049 1.00 97.44 291 VAL A CA 1
ATOM 2224 C C . VAL A 1 291 ? -12.246 12.379 20.704 1.00 97.44 291 VAL A C 1
ATOM 2226 O O . VAL A 1 291 ? -12.247 11.268 21.228 1.00 97.44 291 VAL A O 1
ATOM 2229 N N . SER A 1 292 ? -13.321 13.166 20.666 1.00 96.94 292 SER A N 1
ATOM 2230 C CA . SER A 1 292 ? -14.644 12.794 21.173 1.00 96.94 292 SER A CA 1
ATOM 2231 C C . SER A 1 292 ? -15.560 12.339 20.040 1.00 96.94 292 SER A C 1
ATOM 2233 O O . SER A 1 292 ? -15.711 13.052 19.047 1.00 96.94 292 SER A O 1
ATOM 2235 N N . TYR A 1 293 ? -16.211 11.193 20.230 1.00 97.50 293 TYR A N 1
ATOM 2236 C CA . TYR A 1 293 ? -17.283 10.661 19.391 1.00 97.50 293 TYR A CA 1
ATOM 2237 C C . TYR A 1 293 ? -18.622 10.897 20.082 1.00 97.50 293 TYR A C 1
ATOM 2239 O O . TYR A 1 293 ? -18.834 10.409 21.191 1.00 97.50 293 TYR A O 1
ATOM 2247 N N . THR A 1 294 ? -19.532 11.645 19.464 1.00 97.00 294 THR A N 1
ATOM 2248 C CA . THR A 1 294 ? -20.852 11.962 20.035 1.00 97.00 294 THR A CA 1
ATOM 2249 C C . THR A 1 294 ? -21.952 11.699 19.018 1.00 97.00 294 THR A C 1
ATOM 2251 O O . THR A 1 294 ? -21.824 12.067 17.856 1.00 97.00 294 THR A O 1
ATOM 2254 N N . LEU A 1 295 ? -23.048 11.081 19.452 1.00 97.25 295 LEU A N 1
ATOM 2255 C CA . LEU A 1 295 ? -24.245 10.917 18.637 1.00 97.25 295 LEU A CA 1
ATOM 2256 C C . LEU A 1 295 ? -24.836 12.298 18.351 1.00 97.25 295 LEU A C 1
ATOM 2258 O O . LEU A 1 295 ? -25.260 12.994 19.273 1.00 97.25 295 LEU A O 1
ATOM 2262 N N . LEU A 1 296 ? -24.847 12.694 17.082 1.00 97.12 296 LEU A N 1
ATOM 2263 C CA . LEU A 1 296 ? -25.399 13.974 16.657 1.00 97.12 296 LEU A CA 1
ATOM 2264 C C . LEU A 1 296 ? -26.897 13.862 16.364 1.00 97.12 296 LEU A C 1
ATOM 2266 O O . LEU A 1 296 ? -27.677 14.708 16.799 1.00 97.12 296 LEU A O 1
ATOM 2270 N N . SER A 1 297 ? -27.288 12.825 15.624 1.00 96.81 297 SER A N 1
ATOM 2271 C CA . SER A 1 297 ? -28.672 12.568 15.222 1.00 96.81 297 SER A CA 1
ATOM 2272 C C . SER A 1 297 ? -28.912 11.088 14.926 1.00 96.81 297 SER A C 1
ATOM 2274 O O . SER A 1 297 ? -27.965 10.312 14.784 1.00 96.81 297 SER A O 1
ATOM 2276 N N . GLY A 1 298 ? -30.191 10.723 14.812 1.00 95.25 298 GLY A N 1
ATOM 2277 C CA . GLY A 1 298 ? -30.645 9.371 14.493 1.00 95.25 298 GLY A CA 1
ATOM 2278 C C . GLY A 1 298 ? -30.670 8.421 15.685 1.00 95.25 298 GLY A C 1
ATOM 2279 O O . GLY A 1 298 ? -30.492 8.820 16.841 1.00 95.25 298 GLY A O 1
ATOM 2280 N N . THR A 1 299 ? -30.910 7.143 15.400 1.00 94.69 299 THR A N 1
ATOM 2281 C CA . THR A 1 299 ? -30.944 6.095 16.429 1.00 94.69 299 THR A CA 1
ATOM 2282 C C . THR A 1 299 ? -29.545 5.531 16.663 1.00 94.69 299 THR A C 1
ATOM 2284 O O . THR A 1 299 ? -28.978 4.873 15.797 1.00 94.69 299 THR A O 1
ATOM 2287 N N . GLY A 1 300 ? -28.987 5.765 17.853 1.00 92.88 300 GLY A N 1
ATOM 2288 C CA . GLY A 1 300 ? -27.663 5.260 18.212 1.00 92.88 300 GLY A CA 1
ATOM 2289 C C . GLY A 1 300 ? -27.598 3.729 18.223 1.00 92.88 300 GLY A C 1
ATOM 2290 O O . GLY A 1 300 ? -28.321 3.087 18.986 1.00 92.88 300 GLY A O 1
ATOM 2291 N N . VAL A 1 301 ? -26.691 3.157 17.432 1.00 94.69 301 VAL A N 1
ATOM 2292 C CA . VAL A 1 301 ? -26.321 1.733 17.491 1.00 94.69 301 VAL A CA 1
ATOM 2293 C C . VAL A 1 301 ? -24.980 1.553 18.198 1.00 94.69 301 VAL A C 1
ATOM 2295 O O . VAL A 1 301 ? -24.239 2.517 18.411 1.00 94.69 301 VAL A O 1
ATOM 2298 N N . THR A 1 302 ? -24.660 0.317 18.585 1.00 95.19 302 THR A N 1
ATOM 2299 C CA . THR A 1 302 ? -23.324 0.009 19.095 1.00 95.19 302 THR A CA 1
ATOM 2300 C C . THR A 1 302 ? -22.295 0.096 17.972 1.00 95.19 302 THR A C 1
ATOM 2302 O O . THR A 1 302 ? -22.562 -0.314 16.843 1.00 95.19 302 THR A O 1
ATOM 2305 N N . ILE A 1 303 ? -21.110 0.614 18.280 1.00 96.19 303 ILE A N 1
ATOM 2306 C CA . ILE A 1 303 ? -19.993 0.761 17.342 1.00 96.19 303 ILE A CA 1
ATOM 2307 C C . ILE A 1 303 ? -18.677 0.355 18.006 1.00 96.19 303 ILE A C 1
ATOM 2309 O O . ILE A 1 303 ? -18.523 0.479 19.221 1.00 96.19 303 ILE A O 1
ATOM 2313 N N . ASN A 1 304 ? -17.701 -0.080 17.217 1.00 97.06 304 ASN A N 1
ATOM 2314 C CA . ASN A 1 304 ? -16.298 0.067 17.594 1.00 97.06 304 ASN A CA 1
ATOM 2315 C C . ASN A 1 304 ? -15.820 1.417 17.061 1.00 97.06 304 ASN A C 1
ATOM 2317 O O . ASN A 1 304 ? -16.102 1.736 15.911 1.00 97.06 304 ASN A O 1
ATOM 2321 N N . ALA A 1 305 ? -15.115 2.203 17.871 1.00 96.31 305 ALA A N 1
ATOM 2322 C CA . ALA A 1 305 ? -14.525 3.470 17.439 1.00 96.31 305 ALA A CA 1
ATOM 2323 C C . ALA A 1 305 ? -13.014 3.444 17.653 1.00 96.31 305 ALA A C 1
ATOM 2325 O O . ALA A 1 305 ? -12.522 2.797 18.586 1.00 96.31 305 ALA A O 1
ATOM 2326 N N . GLY A 1 306 ? -12.272 4.142 16.801 1.00 96.50 306 GLY A N 1
ATOM 2327 C CA . GLY A 1 306 ? -10.819 4.066 16.824 1.00 96.50 306 GLY A CA 1
ATOM 2328 C C . GLY A 1 306 ? -10.122 5.064 15.917 1.00 96.50 306 GLY A C 1
ATOM 2329 O O . GLY A 1 306 ? -10.719 6.023 15.440 1.00 96.50 306 GLY A O 1
ATOM 2330 N N . PHE A 1 307 ? -8.847 4.809 15.671 1.00 97.94 307 PHE A N 1
ATOM 2331 C CA . PHE A 1 307 ? -8.068 5.478 14.646 1.00 97.94 307 PHE A CA 1
ATOM 2332 C C . PHE A 1 307 ? -7.493 4.469 13.664 1.00 97.94 307 PHE A C 1
ATOM 2334 O O . PHE A 1 307 ? -7.078 3.381 14.076 1.00 97.94 307 PHE A O 1
ATOM 2341 N N . ALA A 1 308 ? -7.418 4.869 12.399 1.00 98.00 308 ALA A N 1
ATOM 2342 C CA . ALA A 1 308 ? -6.712 4.161 11.345 1.00 98.00 308 ALA A CA 1
ATOM 2343 C C . ALA A 1 308 ? -5.668 5.085 10.729 1.00 98.00 308 ALA A C 1
ATOM 2345 O O . ALA A 1 308 ? -5.941 6.225 10.346 1.00 98.00 308 ALA A O 1
ATOM 2346 N N . LYS A 1 309 ? -4.448 4.574 10.633 1.00 97.44 309 LYS A N 1
ATOM 2347 C CA . LYS A 1 309 ? -3.409 5.128 9.779 1.00 97.44 309 LYS A CA 1
ATOM 2348 C C . LYS A 1 309 ? -2.866 3.996 8.933 1.00 97.44 309 LYS A C 1
ATOM 2350 O O . LYS A 1 309 ? -2.558 2.938 9.463 1.00 97.44 309 LYS A O 1
ATOM 2355 N N . TYR A 1 310 ? -2.705 4.239 7.651 1.00 97.62 310 TYR A N 1
ATOM 2356 C CA . TYR A 1 310 ? -2.163 3.289 6.692 1.00 97.62 310 TYR A CA 1
ATOM 2357 C C . TYR A 1 310 ? -1.203 4.014 5.755 1.00 97.62 310 TYR A C 1
ATOM 2359 O O . TYR A 1 310 ? -1.099 5.250 5.777 1.00 97.62 310 TYR A O 1
ATOM 2367 N N . TRP A 1 311 ? -0.459 3.228 4.983 1.00 97.50 311 TRP A N 1
ATOM 2368 C CA . TRP A 1 311 ? 0.343 3.740 3.888 1.00 97.50 311 TRP A CA 1
ATOM 2369 C C . TRP A 1 311 ? -0.488 3.706 2.606 1.00 97.50 311 TRP A C 1
ATOM 2371 O O . TRP A 1 311 ? -0.933 2.654 2.161 1.00 97.50 311 TRP A O 1
ATOM 2381 N N . ASP A 1 312 ? -0.697 4.890 2.052 1.00 95.38 312 ASP A N 1
ATOM 2382 C CA . ASP A 1 312 ? -1.542 5.212 0.896 1.00 95.38 312 ASP A CA 1
ATOM 2383 C C . ASP A 1 312 ? -0.701 5.653 -0.317 1.00 95.38 312 ASP A C 1
ATOM 2385 O O . ASP A 1 312 ? -1.218 6.173 -1.300 1.00 95.38 312 ASP A O 1
ATOM 2389 N N . ASN A 1 313 ? 0.625 5.513 -0.207 1.00 94.19 313 ASN A N 1
ATOM 2390 C CA . ASN A 1 313 ? 1.603 6.017 -1.163 1.00 94.19 313 ASN A CA 1
ATOM 2391 C C . ASN A 1 313 ? 1.314 7.454 -1.642 1.00 94.19 313 ASN A C 1
ATOM 2393 O O . ASN A 1 313 ? 1.343 7.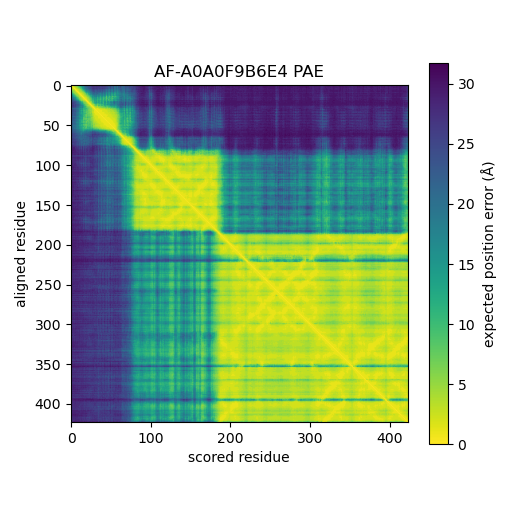747 -2.835 1.00 94.19 313 ASN A O 1
ATOM 2397 N N . ASN A 1 314 ? 1.040 8.363 -0.697 1.00 91.81 314 ASN A N 1
ATOM 2398 C CA . ASN A 1 314 ? 0.755 9.768 -0.998 1.00 91.81 314 ASN A CA 1
ATOM 2399 C C . ASN A 1 314 ? -0.496 9.946 -1.879 1.00 91.81 314 ASN A C 1
ATOM 2401 O O . ASN A 1 314 ? -0.515 10.781 -2.783 1.00 91.81 314 ASN A O 1
ATOM 2405 N N . ASN A 1 315 ? -1.542 9.176 -1.580 1.00 92.38 315 ASN A N 1
ATOM 2406 C CA . ASN A 1 315 ? -2.822 9.190 -2.283 1.00 92.38 315 ASN A CA 1
ATOM 2407 C C . ASN A 1 315 ? -2.698 8.882 -3.783 1.00 92.38 315 ASN A C 1
ATOM 2409 O O . ASN A 1 315 ? -3.308 9.566 -4.607 1.00 92.38 315 ASN A O 1
ATOM 2413 N N . THR A 1 316 ? -1.870 7.899 -4.137 1.00 89.88 316 THR A N 1
ATOM 2414 C CA . THR A 1 316 ? -1.720 7.435 -5.523 1.00 89.88 316 THR A CA 1
ATOM 2415 C C . THR A 1 316 ? -2.157 5.987 -5.642 1.00 89.88 316 THR A C 1
ATOM 2417 O O . THR A 1 316 ? -1.981 5.228 -4.692 1.00 89.88 316 THR A O 1
ATOM 2420 N N . ILE A 1 317 ? -2.684 5.624 -6.812 1.00 91.62 317 ILE A N 1
ATOM 2421 C CA . ILE A 1 317 ? -2.982 4.235 -7.158 1.00 91.62 317 ILE A CA 1
ATOM 2422 C C . ILE A 1 317 ? -1.655 3.501 -7.375 1.00 91.62 317 ILE A C 1
ATOM 2424 O O . ILE A 1 317 ? -0.706 4.063 -7.940 1.00 91.62 317 ILE A O 1
ATOM 2428 N N . TYR A 1 318 ? -1.570 2.270 -6.882 1.00 92.44 318 TYR A N 1
ATOM 2429 C CA . TYR A 1 318 ? -0.440 1.379 -7.119 1.00 92.44 318 TYR A CA 1
ATOM 2430 C C . TYR A 1 318 ? -0.860 -0.085 -7.021 1.00 92.44 318 TYR A C 1
ATOM 2432 O O . TYR A 1 318 ? -1.713 -0.460 -6.217 1.00 92.44 318 TYR A O 1
ATOM 2440 N N . ASP A 1 319 ? -0.177 -0.934 -7.775 1.00 94.81 319 ASP A N 1
ATOM 2441 C CA . ASP A 1 319 ? -0.314 -2.379 -7.674 1.00 94.81 319 ASP A CA 1
ATOM 2442 C C . ASP A 1 319 ? 0.735 -2.955 -6.735 1.00 94.81 319 ASP A C 1
ATOM 2444 O O . ASP A 1 319 ? 1.908 -2.573 -6.742 1.00 94.81 319 ASP A O 1
ATOM 2448 N N . LEU A 1 320 ? 0.335 -3.930 -5.928 1.00 96.19 320 LEU A N 1
ATOM 2449 C CA . LEU A 1 320 ? 1.277 -4.734 -5.165 1.00 96.19 320 LEU A CA 1
ATOM 2450 C C . LEU A 1 320 ? 1.899 -5.780 -6.081 1.00 96.19 320 LEU A C 1
ATOM 2452 O O . LEU A 1 320 ? 1.192 -6.678 -6.512 1.00 96.19 320 LEU A O 1
ATOM 2456 N N . ALA A 1 321 ? 3.213 -5.723 -6.295 1.00 95.62 321 ALA A N 1
ATOM 2457 C CA . ALA A 1 321 ? 3.943 -6.690 -7.120 1.00 95.62 321 ALA A CA 1
ATOM 2458 C C . ALA A 1 321 ? 4.580 -7.818 -6.288 1.00 95.62 321 ALA A C 1
ATOM 2460 O O . ALA A 1 321 ? 4.774 -8.941 -6.747 1.00 95.62 321 ALA A O 1
ATOM 2461 N N . GLY A 1 322 ? 4.928 -7.547 -5.028 1.00 97.06 322 GLY A N 1
ATOM 2462 C CA . GLY A 1 322 ? 5.540 -8.555 -4.169 1.00 97.06 322 GLY A CA 1
ATOM 2463 C C . GLY A 1 322 ? 5.914 -8.043 -2.790 1.00 97.06 322 GLY A C 1
ATOM 2464 O O . GLY A 1 322 ? 5.827 -6.852 -2.494 1.00 97.06 322 GLY A O 1
ATOM 2465 N N . LEU A 1 323 ? 6.366 -8.958 -1.942 1.00 98.31 323 LEU A N 1
ATOM 2466 C CA . LEU A 1 323 ? 6.866 -8.655 -0.611 1.00 98.31 323 LEU A CA 1
ATOM 2467 C C . LEU A 1 323 ? 8.045 -9.545 -0.231 1.00 98.31 323 LEU A C 1
ATOM 2469 O O . LEU A 1 323 ? 8.206 -10.651 -0.746 1.00 98.31 323 LEU A O 1
ATOM 2473 N N . GLU A 1 324 ? 8.851 -9.062 0.703 1.00 98.44 324 GLU A N 1
ATOM 2474 C CA . GLU A 1 324 ? 9.938 -9.810 1.318 1.00 98.44 324 GLU A CA 1
ATOM 2475 C C . GLU A 1 324 ? 10.125 -9.341 2.762 1.00 98.44 324 GLU A C 1
ATOM 2477 O O . GLU A 1 324 ? 10.410 -8.174 3.012 1.00 98.44 324 GLU A O 1
ATOM 2482 N N . ALA A 1 325 ? 9.958 -10.244 3.719 1.00 98.62 325 ALA A N 1
ATOM 2483 C CA . ALA A 1 325 ? 10.282 -10.034 5.119 1.00 98.62 325 ALA A CA 1
ATOM 2484 C C . ALA A 1 325 ? 11.519 -10.865 5.464 1.00 98.62 325 ALA A C 1
ATOM 2486 O O . ALA A 1 325 ? 11.577 -12.048 5.149 1.00 98.62 325 ALA A O 1
ATOM 2487 N N . THR A 1 326 ? 12.499 -10.265 6.127 1.00 98.62 326 THR A N 1
ATOM 2488 C CA . THR A 1 326 ? 13.678 -10.957 6.671 1.00 98.62 326 THR A CA 1
ATOM 2489 C C . THR A 1 326 ? 13.840 -10.570 8.127 1.00 98.62 326 THR A C 1
ATOM 2491 O O . THR A 1 326 ? 13.552 -9.429 8.483 1.00 98.62 326 THR A O 1
ATOM 2494 N N . TRP A 1 327 ? 14.278 -11.486 8.985 1.00 98.62 327 TRP A N 1
ATOM 2495 C CA . TRP A 1 327 ? 14.415 -11.205 10.413 1.00 98.62 327 TRP A CA 1
ATOM 2496 C C . TRP A 1 327 ? 15.495 -12.041 11.091 1.00 98.62 327 TRP A C 1
ATOM 2498 O O . TRP A 1 327 ? 15.987 -13.020 10.535 1.00 98.62 327 TRP A O 1
ATOM 2508 N N . VAL A 1 328 ? 15.819 -11.656 12.326 1.00 98.56 328 VAL A N 1
ATOM 2509 C CA . VAL A 1 328 ? 16.506 -12.490 13.319 1.00 98.56 328 VAL A CA 1
ATOM 2510 C C . VAL A 1 328 ? 15.557 -12.708 14.495 1.00 98.56 328 VAL A C 1
ATOM 2512 O O . VAL A 1 328 ? 14.977 -11.747 15.012 1.00 98.56 328 VAL A O 1
ATOM 2515 N N . GLY A 1 329 ? 15.368 -13.961 14.910 1.00 98.25 329 GLY A N 1
ATOM 2516 C CA . GLY A 1 329 ? 14.527 -14.283 16.061 1.00 98.25 329 GLY A CA 1
ATOM 2517 C C . GLY A 1 329 ? 15.128 -13.749 17.362 1.00 98.25 329 GLY A C 1
ATOM 2518 O O . GLY A 1 329 ? 16.290 -14.009 17.660 1.00 98.25 329 GLY A O 1
ATOM 2519 N N . GLY A 1 330 ? 14.347 -13.007 18.144 1.00 97.75 330 GLY A N 1
ATOM 2520 C CA . GLY A 1 330 ? 14.717 -12.558 19.494 1.00 97.75 330 GLY A CA 1
ATOM 2521 C C . GLY A 1 330 ? 14.218 -13.494 20.603 1.00 97.75 330 GLY A C 1
ATOM 2522 O O . GLY A 1 330 ? 14.719 -13.460 21.728 1.00 97.75 330 GLY A O 1
ATOM 2523 N N . ALA A 1 331 ? 13.243 -14.349 20.284 1.00 98.12 331 ALA A N 1
ATOM 2524 C CA . ALA A 1 331 ? 12.730 -15.414 21.135 1.00 98.12 331 ALA A CA 1
ATOM 2525 C C . ALA A 1 331 ? 12.140 -16.533 20.268 1.00 98.12 331 ALA A C 1
ATOM 2527 O O . ALA A 1 331 ? 11.736 -16.292 19.131 1.00 98.12 331 ALA A O 1
ATOM 2528 N N . THR A 1 332 ? 12.074 -17.751 20.812 1.00 98.19 332 THR A N 1
ATOM 2529 C CA . THR A 1 332 ? 11.390 -18.854 20.132 1.00 98.19 332 THR A CA 1
ATOM 2530 C C . THR A 1 332 ? 9.879 -18.662 20.242 1.00 98.19 332 THR A C 1
ATOM 2532 O O . THR A 1 332 ? 9.344 -18.641 21.351 1.00 98.19 332 THR A O 1
ATOM 2535 N N . ASP A 1 333 ? 9.208 -18.548 19.101 1.00 98.38 333 ASP A N 1
ATOM 2536 C CA . ASP A 1 333 ? 7.759 -18.405 18.962 1.00 98.38 333 ASP A CA 1
ATOM 2537 C C . ASP A 1 333 ? 7.251 -19.474 17.996 1.00 98.38 333 ASP A C 1
ATOM 2539 O O . ASP A 1 333 ? 7.766 -19.605 16.884 1.00 98.38 333 ASP A O 1
ATOM 2543 N N . THR A 1 334 ? 6.269 -20.258 18.437 1.00 98.06 334 THR A N 1
ATOM 2544 C CA . THR A 1 334 ? 5.744 -21.406 17.684 1.00 98.06 334 THR A CA 1
ATOM 2545 C C . THR A 1 334 ? 4.465 -21.101 16.908 1.00 98.06 334 THR A C 1
ATOM 2547 O O . THR A 1 334 ? 3.865 -22.009 16.346 1.00 98.06 334 THR A O 1
ATOM 2550 N N . ALA A 1 335 ? 3.968 -19.867 16.983 1.00 97.69 335 ALA A N 1
ATOM 2551 C CA . ALA A 1 335 ? 2.822 -19.418 16.199 1.00 97.69 335 ALA A CA 1
ATOM 2552 C C . ALA A 1 335 ? 2.911 -17.918 15.851 1.00 97.69 335 ALA A C 1
ATOM 2554 O O . ALA A 1 335 ? 1.942 -17.180 16.072 1.00 97.69 335 ALA A O 1
ATOM 2555 N N . PRO A 1 336 ? 4.062 -17.416 15.362 1.00 98.19 336 PRO A N 1
ATOM 2556 C CA . PRO A 1 336 ? 4.137 -16.049 14.893 1.00 98.19 336 PRO A CA 1
ATOM 2557 C C . PRO A 1 336 ? 3.450 -15.937 13.531 1.00 98.19 336 PRO A C 1
ATOM 2559 O O . PRO A 1 336 ? 3.432 -16.872 12.738 1.00 98.19 336 PRO A O 1
ATOM 2562 N N . ASN A 1 337 ? 2.916 -14.763 13.222 1.00 98.50 337 ASN A N 1
ATOM 2563 C CA . ASN A 1 337 ? 2.401 -14.488 11.890 1.00 98.50 337 ASN A CA 1
ATOM 2564 C C . ASN A 1 337 ? 2.779 -13.078 11.451 1.00 98.50 337 ASN A C 1
ATOM 2566 O O . ASN A 1 337 ? 2.761 -12.137 12.246 1.00 98.50 337 ASN A O 1
ATOM 2570 N N . ILE A 1 338 ? 3.104 -12.950 10.171 1.00 98.62 338 ILE A N 1
ATOM 2571 C CA . ILE A 1 338 ? 3.339 -11.681 9.493 1.00 98.62 338 ILE A CA 1
ATOM 2572 C C . ILE A 1 338 ? 2.289 -11.591 8.396 1.00 98.62 338 ILE A C 1
ATOM 2574 O O . ILE A 1 338 ? 2.154 -12.505 7.585 1.00 98.62 338 ILE A O 1
ATOM 2578 N N . GLU A 1 339 ? 1.548 -10.494 8.360 1.00 98.69 339 GLU A N 1
ATOM 2579 C CA . GLU A 1 339 ? 0.442 -10.299 7.436 1.00 98.69 339 GLU A CA 1
ATOM 2580 C C . GLU A 1 339 ? 0.528 -8.926 6.775 1.00 98.69 339 GLU A C 1
ATOM 2582 O O . GLU A 1 339 ? 0.782 -7.914 7.435 1.00 98.69 339 GLU A O 1
ATOM 2587 N N . LEU A 1 340 ? 0.257 -8.892 5.472 1.00 98.69 340 LEU A N 1
ATOM 2588 C CA . LEU A 1 340 ? 0.033 -7.660 4.726 1.00 98.69 340 LEU A CA 1
ATOM 2589 C C . LEU A 1 340 ? -1.475 -7.453 4.576 1.00 98.69 340 LEU A C 1
ATOM 2591 O O . LEU A 1 340 ? -2.156 -8.252 3.931 1.00 98.69 340 LEU A O 1
ATOM 2595 N N . LEU A 1 341 ? -2.009 -6.399 5.186 1.00 98.56 341 LEU A N 1
ATOM 2596 C CA . LEU A 1 341 ? -3.435 -6.086 5.166 1.00 98.56 341 LEU A CA 1
ATOM 2597 C C . LEU A 1 341 ? -3.747 -5.031 4.106 1.00 98.56 341 LEU A C 1
ATOM 2599 O O . LEU A 1 341 ? -3.029 -4.039 3.996 1.00 98.56 341 LEU A O 1
ATOM 2603 N N . HIS A 1 342 ? -4.869 -5.214 3.409 1.00 97.88 342 HIS A N 1
ATOM 2604 C CA . HIS A 1 342 ? -5.508 -4.171 2.611 1.00 97.88 342 HIS A CA 1
ATOM 2605 C C . HIS A 1 342 ? -6.479 -3.404 3.521 1.00 97.88 342 HIS A C 1
ATOM 2607 O O . HIS A 1 342 ? -7.524 -3.933 3.910 1.00 97.88 342 HIS A O 1
ATOM 2613 N N . HIS A 1 343 ? -6.129 -2.174 3.893 1.00 98.12 343 HIS A N 1
ATOM 2614 C CA . HIS A 1 343 ? -7.060 -1.260 4.543 1.00 98.12 343 HIS A CA 1
ATOM 2615 C C . HIS A 1 343 ? -8.072 -0.743 3.520 1.00 98.12 343 HIS A C 1
ATOM 2617 O O . HIS A 1 343 ? -7.679 -0.051 2.594 1.00 98.12 343 HIS A O 1
ATOM 2623 N N . LYS A 1 344 ? -9.352 -1.080 3.696 1.00 96.56 344 LYS A N 1
ATOM 2624 C CA . LYS A 1 344 ? -10.457 -0.649 2.831 1.00 96.56 344 LYS A CA 1
ATOM 2625 C C . LYS A 1 344 ? -11.774 -0.628 3.599 1.00 96.56 344 LYS A C 1
ATOM 2627 O O . LYS A 1 344 ? -11.869 -1.183 4.695 1.00 96.56 344 LYS A O 1
ATOM 2632 N N . SER A 1 345 ? -12.821 -0.067 3.002 1.00 95.44 345 SER A N 1
ATOM 2633 C CA . SER A 1 345 ? -14.150 0.096 3.619 1.00 95.44 345 SER A CA 1
ATOM 2634 C C . SER A 1 345 ? -14.960 -1.201 3.800 1.00 95.44 345 SER A C 1
ATOM 2636 O O . SER A 1 345 ? -16.021 -1.198 4.424 1.00 95.44 345 SER A O 1
ATOM 2638 N N . THR A 1 346 ? -14.482 -2.336 3.282 1.00 96.00 346 THR A N 1
ATOM 2639 C CA . THR A 1 346 ? -15.196 -3.624 3.302 1.00 96.00 346 THR A CA 1
ATOM 2640 C C . THR A 1 346 ? -14.392 -4.726 3.991 1.00 96.00 346 THR A C 1
ATOM 2642 O O . THR A 1 346 ? -13.170 -4.662 4.086 1.00 96.00 346 THR A O 1
ATOM 2645 N N . GLY A 1 347 ? -15.081 -5.772 4.464 1.00 96.31 347 GLY A N 1
ATOM 2646 C CA . GLY A 1 347 ? -14.453 -6.942 5.098 1.00 96.31 347 GLY A CA 1
ATOM 2647 C C . GLY A 1 347 ? -14.214 -6.811 6.605 1.00 96.31 347 GLY A C 1
ATOM 2648 O O . GLY A 1 347 ? -13.669 -7.726 7.215 1.00 96.31 347 GLY A O 1
ATOM 2649 N N . TRP A 1 348 ? -14.643 -5.708 7.215 1.00 97.88 348 TRP A N 1
ATOM 2650 C CA . TRP A 1 348 ? -14.619 -5.530 8.662 1.00 97.88 348 TRP A CA 1
ATOM 2651 C C . TRP A 1 348 ? -15.729 -6.332 9.343 1.00 97.88 348 TRP A C 1
ATOM 2653 O O . TRP A 1 348 ? -16.827 -6.492 8.812 1.00 97.88 348 TRP A O 1
ATOM 2663 N N . THR A 1 349 ? -15.453 -6.823 10.551 1.00 97.25 349 THR A N 1
ATOM 2664 C CA . THR A 1 349 ? -16.469 -7.439 11.416 1.00 97.25 349 THR A CA 1
ATOM 2665 C C . THR A 1 349 ? -16.477 -6.752 12.769 1.00 97.25 349 THR A C 1
ATOM 2667 O O . THR A 1 349 ? -15.427 -6.519 13.367 1.00 97.25 349 THR A O 1
ATOM 2670 N N . TYR A 1 350 ? -17.669 -6.440 13.269 1.00 97.00 350 TYR A N 1
ATOM 2671 C CA . TYR A 1 350 ? -17.843 -5.837 14.583 1.00 97.00 350 TYR A CA 1
ATOM 2672 C C . TYR A 1 350 ? -17.373 -6.755 15.717 1.00 97.00 350 TYR A C 1
ATOM 2674 O O . TYR A 1 350 ? -17.725 -7.935 15.772 1.00 97.00 350 TYR A O 1
ATOM 2682 N N . GLY A 1 351 ? -16.634 -6.183 16.666 1.00 93.44 351 GLY A N 1
ATOM 2683 C CA . GLY A 1 351 ? -16.199 -6.855 17.884 1.00 93.44 351 GLY A CA 1
ATOM 2684 C C . GLY A 1 351 ? -16.977 -6.359 19.097 1.00 93.44 351 GLY A C 1
ATOM 2685 O O . GLY A 1 351 ? -16.649 -5.312 19.653 1.00 93.44 351 GLY A O 1
ATOM 2686 N N . ALA A 1 352 ? -17.960 -7.128 19.575 1.00 87.62 352 ALA A N 1
ATOM 2687 C CA . ALA A 1 352 ? -18.764 -6.759 20.751 1.00 87.62 352 ALA A CA 1
ATOM 2688 C C . ALA A 1 352 ? -17.921 -6.478 22.015 1.00 87.62 352 ALA A C 1
ATOM 2690 O O . ALA A 1 352 ? -18.316 -5.680 22.863 1.00 87.62 352 ALA A O 1
ATOM 2691 N N . GLY A 1 353 ? -16.743 -7.105 22.118 1.00 79.25 353 GLY A N 1
ATOM 2692 C CA . GLY A 1 353 ? -15.784 -6.937 23.214 1.00 79.25 353 GLY A CA 1
ATOM 2693 C C . GLY A 1 353 ? -14.716 -5.856 23.011 1.00 79.25 353 GLY A C 1
ATOM 2694 O O . GLY A 1 353 ? -13.785 -5.814 23.805 1.00 79.25 353 GLY A O 1
ATOM 2695 N N . GLY A 1 354 ? -14.806 -5.013 21.975 1.00 76.31 354 GLY A N 1
ATOM 2696 C CA . GLY A 1 354 ? -13.930 -3.843 21.811 1.00 76.31 354 GLY A CA 1
ATOM 2697 C C . GLY A 1 354 ? -13.278 -3.724 20.436 1.00 76.31 354 GLY A C 1
ATOM 2698 O O . GLY A 1 354 ? -13.565 -2.775 19.711 1.00 76.31 354 GLY A O 1
ATOM 2699 N N . THR A 1 355 ? -12.421 -4.673 20.059 1.00 91.88 355 THR A N 1
ATOM 2700 C CA . THR A 1 355 ? -11.640 -4.591 18.812 1.00 91.88 355 THR A CA 1
ATOM 2701 C C . THR A 1 355 ? -12.369 -5.289 17.659 1.00 91.88 355 THR A C 1
ATOM 2703 O O . THR A 1 355 ? -12.664 -6.480 17.785 1.00 91.88 355 THR A O 1
ATOM 2706 N N . PRO A 1 356 ? -12.657 -4.602 16.539 1.00 95.38 356 PRO A N 1
ATOM 2707 C CA . PRO A 1 356 ? -13.222 -5.240 15.358 1.00 95.38 356 PRO A CA 1
ATOM 2708 C C . PRO A 1 356 ? -12.193 -6.158 14.688 1.00 95.38 356 PRO A C 1
ATOM 2710 O O . PRO A 1 356 ? -10.982 -5.964 14.807 1.00 95.38 356 PRO A O 1
ATOM 2713 N N . THR A 1 357 ? -12.672 -7.147 13.939 1.00 96.44 357 THR A N 1
ATOM 2714 C CA . THR A 1 357 ? -11.812 -7.927 13.044 1.00 96.44 357 THR A CA 1
ATOM 2715 C C . THR A 1 357 ? -11.544 -7.108 11.787 1.00 96.44 357 THR A C 1
ATOM 2717 O O . THR A 1 357 ? -12.479 -6.600 11.164 1.00 96.44 357 THR A O 1
ATOM 2720 N N . THR A 1 358 ? -10.268 -6.962 11.434 1.00 96.81 358 THR A N 1
ATOM 2721 C CA . THR A 1 358 ? -9.830 -6.263 10.218 1.00 96.81 358 THR A CA 1
ATOM 2722 C C . THR A 1 358 ? -10.194 -7.063 8.962 1.00 96.81 358 THR A C 1
ATOM 2724 O O . THR A 1 358 ? -10.427 -8.271 9.068 1.00 96.81 358 THR A O 1
ATOM 2727 N N . PRO A 1 359 ? -10.139 -6.449 7.766 1.00 96.50 359 PRO A N 1
ATOM 2728 C CA . PRO A 1 359 ? -10.243 -7.176 6.508 1.00 96.50 359 PRO A CA 1
ATOM 2729 C C . PRO A 1 359 ? -9.215 -8.309 6.412 1.00 96.50 359 PRO A C 1
ATOM 2731 O O . PRO A 1 359 ? -8.155 -8.268 7.050 1.00 96.50 359 PRO A O 1
ATOM 2734 N N . THR A 1 360 ? -9.544 -9.322 5.609 1.00 97.31 360 THR A N 1
ATOM 2735 C CA . THR A 1 360 ? -8.656 -10.450 5.311 1.00 97.31 360 THR A CA 1
ATOM 2736 C C . THR A 1 360 ? -7.327 -9.953 4.746 1.00 97.31 360 THR A C 1
ATOM 2738 O O . THR A 1 360 ? -7.296 -9.033 3.926 1.00 97.31 360 THR A O 1
ATOM 2741 N N . ALA A 1 361 ? -6.230 -10.566 5.191 1.00 98.19 361 ALA A N 1
ATOM 2742 C CA . ALA A 1 361 ? -4.901 -10.255 4.689 1.00 98.19 361 ALA A CA 1
ATOM 2743 C C . ALA A 1 361 ? -4.784 -10.570 3.189 1.00 98.19 361 ALA A C 1
ATOM 2745 O O . ALA A 1 361 ? -5.336 -11.558 2.709 1.00 98.19 361 ALA A O 1
ATOM 2746 N N . ILE A 1 362 ? -4.024 -9.746 2.467 1.00 98.31 362 ILE A N 1
ATOM 2747 C CA . ILE A 1 362 ? -3.608 -10.020 1.084 1.00 98.31 362 ILE A CA 1
ATOM 2748 C C . ILE A 1 362 ? -2.670 -11.228 1.063 1.00 98.31 362 ILE A C 1
ATOM 2750 O O . ILE A 1 362 ? -2.760 -12.085 0.190 1.00 98.31 362 ILE A O 1
ATOM 2754 N N . ALA A 1 363 ? -1.766 -11.282 2.040 1.00 98.44 363 ALA A N 1
ATOM 2755 C CA . ALA A 1 363 ? -0.791 -12.344 2.207 1.00 98.44 363 ALA A CA 1
ATOM 2756 C C . ALA A 1 363 ? -0.504 -12.551 3.697 1.00 98.44 363 ALA A C 1
ATOM 2758 O O . ALA A 1 363 ? -0.496 -11.586 4.467 1.00 98.44 363 ALA A O 1
ATOM 2759 N N . ALA A 1 364 ? -0.247 -13.799 4.086 1.00 98.56 364 ALA A N 1
ATOM 2760 C CA . ALA A 1 364 ? 0.068 -14.180 5.458 1.00 98.56 364 ALA A CA 1
ATOM 2761 C C . ALA A 1 364 ? 1.152 -15.263 5.477 1.00 98.56 364 ALA A C 1
ATOM 2763 O O . ALA A 1 364 ? 1.019 -16.280 4.793 1.00 98.56 364 ALA A O 1
ATOM 2764 N N . MET A 1 365 ? 2.188 -15.067 6.292 1.00 98.56 365 MET A N 1
ATOM 2765 C CA . MET A 1 365 ? 3.303 -16.006 6.422 1.00 98.56 365 MET A CA 1
ATOM 2766 C C . MET A 1 365 ? 2.829 -17.383 6.883 1.00 98.56 365 MET A C 1
ATOM 2768 O O . MET A 1 365 ? 3.211 -18.379 6.281 1.00 98.56 365 MET A O 1
ATOM 2772 N N . ALA A 1 366 ? 1.957 -17.445 7.893 1.00 98.00 366 ALA A N 1
ATOM 2773 C CA . ALA A 1 366 ? 1.442 -18.712 8.413 1.00 98.00 366 ALA A CA 1
ATOM 2774 C C . ALA A 1 366 ? 0.662 -19.511 7.349 1.00 98.00 366 ALA A C 1
ATOM 2776 O O . ALA A 1 366 ? 0.697 -20.738 7.340 1.00 98.00 366 ALA A O 1
ATOM 2777 N N . THR A 1 367 ? -0.002 -18.835 6.404 1.00 97.81 367 THR A N 1
ATOM 2778 C CA . THR A 1 367 ? -0.668 -19.504 5.273 1.00 97.81 367 THR A CA 1
ATOM 2779 C C . THR A 1 367 ? 0.346 -20.067 4.279 1.00 97.81 367 THR A C 1
ATOM 2781 O O . THR A 1 367 ? 0.168 -21.179 3.788 1.00 97.81 367 THR A O 1
ATOM 2784 N N . ASP A 1 368 ? 1.399 -19.307 3.978 1.00 98.19 368 ASP A N 1
ATOM 2785 C CA . ASP A 1 368 ? 2.376 -19.660 2.944 1.00 98.19 368 ASP A CA 1
ATOM 2786 C C . ASP A 1 368 ? 3.382 -20.714 3.412 1.00 98.19 368 ASP A C 1
ATOM 2788 O O . ASP A 1 368 ? 3.734 -21.616 2.655 1.00 98.19 368 ASP A O 1
ATOM 2792 N N . HIS A 1 369 ? 3.855 -20.597 4.652 1.00 98.25 369 HIS A N 1
ATOM 2793 C CA . HIS A 1 369 ? 4.821 -21.518 5.247 1.00 98.25 369 HIS A CA 1
ATOM 2794 C C . HIS A 1 369 ? 4.150 -22.737 5.885 1.00 98.25 369 HIS A C 1
ATOM 2796 O O . HIS A 1 369 ? 4.785 -23.782 5.988 1.00 98.25 369 HIS A O 1
ATOM 2802 N N . SER A 1 370 ? 2.874 -22.632 6.277 1.00 96.19 370 SER A N 1
ATOM 2803 C CA . SER A 1 370 ? 2.072 -23.693 6.897 1.00 96.19 370 SER A CA 1
ATOM 2804 C C . SER A 1 370 ? 2.674 -24.267 8.188 1.00 96.19 370 SER A C 1
ATOM 2806 O O . SER A 1 370 ? 2.210 -23.941 9.271 1.00 96.19 370 SER A O 1
ATOM 2808 N N . THR A 1 371 ? 3.652 -25.171 8.091 1.00 95.94 371 THR A N 1
ATOM 2809 C CA . THR A 1 371 ? 4.274 -25.870 9.231 1.00 95.94 371 THR A CA 1
ATOM 2810 C C . THR A 1 371 ? 5.646 -25.316 9.617 1.00 95.94 371 THR A C 1
ATOM 2812 O O . THR A 1 371 ? 6.113 -25.550 10.731 1.00 95.94 371 THR A O 1
ATOM 2815 N N . GLU A 1 372 ? 6.301 -24.590 8.711 1.00 97.44 372 GLU A N 1
ATOM 2816 C CA . GLU A 1 372 ? 7.647 -24.030 8.867 1.00 97.44 372 GLU A CA 1
ATOM 2817 C C . GLU A 1 372 ? 7.596 -22.511 9.128 1.00 97.44 372 GLU A C 1
ATOM 2819 O O . GLU A 1 372 ? 8.342 -21.723 8.541 1.00 97.44 372 GLU A O 1
ATOM 2824 N N . ASP A 1 373 ? 6.683 -22.085 10.001 1.00 97.31 373 ASP A N 1
ATOM 2825 C CA . ASP A 1 373 ? 6.420 -20.682 10.341 1.00 97.31 373 ASP A CA 1
ATOM 2826 C C . ASP A 1 373 ? 6.965 -20.265 11.720 1.00 97.31 373 ASP A C 1
ATOM 2828 O O . ASP A 1 373 ? 6.890 -19.094 12.086 1.00 97.31 373 ASP A O 1
ATOM 2832 N N . ASN A 1 374 ? 7.584 -21.184 12.469 1.00 98.38 374 ASN A N 1
ATOM 2833 C CA . ASN A 1 374 ? 8.226 -20.872 13.746 1.00 98.38 374 ASN A CA 1
ATOM 2834 C C . ASN A 1 374 ? 9.343 -19.829 13.592 1.00 98.38 374 ASN A C 1
ATOM 2836 O O . ASN A 1 374 ? 10.181 -19.901 12.692 1.00 98.38 374 ASN A O 1
ATOM 2840 N N . VAL A 1 375 ? 9.444 -18.929 14.568 1.00 98.44 375 VAL A N 1
ATOM 2841 C CA . VAL A 1 375 ? 10.619 -18.070 14.742 1.00 98.44 375 VAL A CA 1
ATOM 2842 C C . VAL A 1 375 ? 11.495 -18.695 15.817 1.00 98.44 375 VAL A C 1
ATOM 2844 O O . VAL A 1 375 ? 11.025 -18.968 16.919 1.00 98.44 375 VAL A O 1
ATOM 2847 N N . ILE A 1 376 ? 12.769 -18.942 15.509 1.00 98.44 376 ILE A N 1
ATOM 2848 C CA . ILE A 1 376 ? 13.724 -19.567 16.430 1.00 98.44 376 ILE A CA 1
ATOM 2849 C C . ILE A 1 376 ? 14.680 -18.506 16.979 1.00 98.44 376 ILE A C 1
ATOM 2851 O O . ILE A 1 376 ? 15.227 -17.695 16.233 1.00 98.44 376 ILE A O 1
ATOM 2855 N N . ASN A 1 377 ? 14.884 -18.502 18.299 1.00 98.31 377 ASN A N 1
ATOM 2856 C CA . ASN A 1 377 ? 15.753 -17.532 18.961 1.00 98.31 377 ASN A CA 1
ATOM 2857 C C . ASN A 1 377 ? 1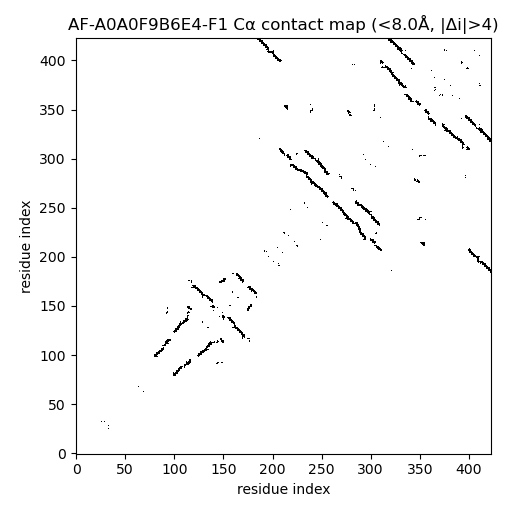7.190 -17.561 18.408 1.00 98.31 377 ASN A C 1
ATOM 2859 O O . ASN A 1 377 ? 17.848 -18.600 18.437 1.00 98.31 377 ASN A O 1
ATOM 2863 N N . GLY A 1 378 ? 17.690 -16.403 17.979 1.00 98.06 378 GLY A N 1
ATOM 2864 C CA . GLY A 1 378 ? 19.032 -16.211 17.436 1.00 98.06 378 GLY A CA 1
ATOM 2865 C C . GLY A 1 378 ? 19.214 -16.661 15.986 1.00 98.06 378 GLY A C 1
ATOM 2866 O O . GLY A 1 378 ? 20.297 -16.460 15.437 1.00 98.06 378 GLY A O 1
ATOM 2867 N N . GLU A 1 379 ? 18.193 -17.240 15.353 1.00 98.62 379 GLU A N 1
ATOM 2868 C CA . GLU A 1 379 ? 18.276 -17.723 13.975 1.00 98.62 379 GLU A CA 1
ATOM 2869 C C . GLU A 1 379 ? 17.658 -16.724 12.985 1.00 98.62 379 GLU A C 1
ATOM 2871 O O . GLU A 1 379 ? 16.706 -16.009 13.328 1.00 98.62 379 GLU A O 1
ATOM 2876 N N . PRO A 1 380 ? 18.196 -16.636 11.754 1.00 98.50 380 PRO A N 1
ATOM 2877 C CA . PRO A 1 380 ? 17.584 -15.841 10.706 1.00 98.50 380 PRO A CA 1
ATOM 2878 C C . PRO A 1 380 ? 16.335 -16.535 10.152 1.00 98.50 380 PRO A C 1
ATOM 2880 O O . PRO A 1 380 ? 16.286 -17.759 10.047 1.00 98.50 380 PRO A O 1
ATOM 2883 N N . GLY A 1 381 ? 15.362 -15.745 9.713 1.00 98.38 381 GLY A N 1
ATOM 2884 C CA . GLY A 1 381 ? 14.224 -16.227 8.937 1.00 98.38 381 GLY A CA 1
ATOM 2885 C C . GLY A 1 381 ? 13.866 -15.266 7.810 1.00 98.38 381 GLY A C 1
ATOM 2886 O O . GLY A 1 381 ? 14.310 -14.113 7.789 1.00 98.38 381 GLY A O 1
ATOM 2887 N N . ALA A 1 382 ? 13.106 -15.763 6.839 1.00 98.56 382 ALA A N 1
ATOM 2888 C CA . ALA A 1 382 ? 12.646 -14.976 5.706 1.00 98.56 382 ALA A CA 1
ATOM 2889 C C . ALA A 1 382 ? 11.303 -15.491 5.180 1.00 98.56 382 ALA A C 1
ATOM 2891 O O . ALA A 1 382 ? 11.054 -16.691 5.211 1.00 98.56 382 ALA A O 1
ATOM 2892 N N . TRP A 1 383 ? 10.478 -14.591 4.652 1.00 98.69 383 TRP A N 1
ATOM 2893 C CA . TRP A 1 383 ? 9.223 -14.879 3.959 1.00 98.69 383 TRP A CA 1
ATOM 2894 C C . TRP A 1 383 ? 9.126 -13.988 2.719 1.00 98.69 383 TRP A C 1
ATOM 2896 O O . TRP A 1 383 ? 9.403 -12.793 2.797 1.00 98.69 383 TRP A O 1
ATOM 2906 N N . LYS A 1 384 ? 8.763 -14.545 1.561 1.00 98.38 384 LYS A N 1
ATOM 2907 C CA . LYS A 1 384 ? 8.751 -13.814 0.287 1.00 98.38 384 LYS A CA 1
ATOM 2908 C C . LYS A 1 384 ? 7.574 -14.224 -0.592 1.00 98.38 384 LYS A C 1
ATOM 2910 O O . LYS A 1 384 ? 7.258 -15.406 -0.686 1.00 98.38 384 LYS A O 1
ATOM 2915 N N . ARG A 1 385 ? 7.010 -13.249 -1.310 1.00 98.00 385 ARG A N 1
ATOM 2916 C CA . ARG A 1 385 ? 6.106 -13.450 -2.452 1.00 98.00 385 ARG A CA 1
ATOM 2917 C C . ARG A 1 385 ? 6.451 -12.489 -3.585 1.00 98.00 385 ARG A C 1
ATOM 2919 O O . ARG A 1 385 ? 6.820 -11.348 -3.334 1.00 98.00 385 ARG A O 1
ATOM 2926 N N . ASP A 1 386 ? 6.286 -12.922 -4.823 1.00 96.38 386 ASP A N 1
ATOM 2927 C CA . ASP A 1 386 ? 6.538 -12.128 -6.036 1.00 96.38 386 ASP A CA 1
ATOM 2928 C C . ASP A 1 386 ? 5.379 -12.181 -7.043 1.00 96.38 386 ASP A C 1
ATOM 2930 O O . ASP A 1 386 ? 5.524 -11.761 -8.184 1.00 96.38 386 ASP A O 1
ATOM 2934 N N . ASN A 1 387 ? 4.231 -12.701 -6.609 1.00 94.12 387 ASN A N 1
ATOM 2935 C CA . ASN A 1 387 ? 3.033 -12.894 -7.417 1.00 94.12 387 ASN A CA 1
ATOM 2936 C C . ASN A 1 387 ? 1.816 -12.172 -6.828 1.00 94.12 387 ASN A C 1
ATOM 2938 O O . ASN A 1 387 ? 0.693 -12.675 -6.904 1.00 94.12 387 ASN A O 1
ATOM 2942 N N . LEU A 1 388 ? 2.045 -11.044 -6.156 1.00 96.62 388 LEU A N 1
ATOM 2943 C CA . LEU A 1 388 ? 0.940 -10.186 -5.748 1.00 96.62 388 LEU A CA 1
ATOM 2944 C C . LEU A 1 388 ? 0.452 -9.426 -6.984 1.00 96.62 388 LEU A C 1
ATOM 2946 O O . LEU A 1 388 ? 1.243 -9.110 -7.868 1.00 96.62 388 LEU A O 1
ATOM 2950 N N . THR A 1 389 ? -0.856 -9.196 -7.055 1.00 94.44 389 THR A N 1
ATOM 2951 C CA . THR A 1 389 ? -1.512 -8.488 -8.168 1.00 94.44 389 THR A CA 1
ATOM 2952 C C . THR A 1 389 ? -2.686 -7.649 -7.656 1.00 94.44 389 THR A C 1
ATOM 2954 O O . THR A 1 389 ? -3.700 -7.499 -8.332 1.00 94.44 389 THR A O 1
ATOM 2957 N N . THR A 1 390 ? -2.632 -7.242 -6.388 1.00 96.44 390 THR A N 1
ATOM 2958 C CA . THR A 1 390 ? -3.723 -6.493 -5.760 1.00 96.44 390 THR A CA 1
ATOM 2959 C C . THR A 1 390 ? -3.502 -5.015 -6.027 1.00 96.44 390 THR A C 1
ATOM 2961 O O . THR A 1 390 ? -2.517 -4.467 -5.531 1.00 96.44 390 THR A O 1
ATOM 2964 N N . GLU A 1 391 ? -4.429 -4.394 -6.746 1.00 95.69 391 GLU A N 1
ATOM 2965 C CA . GLU A 1 391 ? -4.508 -2.940 -6.885 1.00 95.69 391 GLU A CA 1
ATOM 2966 C C . GLU A 1 391 ? -4.907 -2.315 -5.544 1.00 95.69 391 GLU A C 1
ATOM 2968 O O . GLU A 1 391 ? -5.768 -2.841 -4.824 1.00 95.69 391 GLU A O 1
ATOM 2973 N N . ILE A 1 392 ? -4.249 -1.212 -5.209 1.00 96.75 392 ILE A N 1
ATOM 2974 C CA . ILE A 1 392 ? -4.561 -0.354 -4.075 1.00 96.75 392 ILE A CA 1
ATOM 2975 C C . ILE A 1 392 ? -4.837 1.034 -4.643 1.00 96.75 392 ILE A C 1
ATOM 2977 O O . ILE A 1 392 ? -3.938 1.652 -5.212 1.00 96.75 392 ILE A O 1
ATOM 2981 N N . ASP A 1 393 ? -6.055 1.546 -4.465 1.00 93.12 393 ASP A N 1
ATOM 2982 C CA . ASP A 1 393 ? -6.437 2.876 -4.969 1.00 93.12 393 ASP A CA 1
ATOM 2983 C C . ASP A 1 393 ? -5.547 3.964 -4.332 1.00 93.12 393 ASP A C 1
ATOM 2985 O O . ASP A 1 393 ? -5.176 4.964 -4.944 1.00 93.12 393 ASP A O 1
ATOM 2989 N N . GLY A 1 394 ? -5.181 3.770 -3.060 1.00 86.69 394 GLY A N 1
ATOM 2990 C CA . GLY A 1 394 ? -4.396 4.718 -2.266 1.00 86.69 394 GLY A CA 1
ATOM 2991 C C . GLY A 1 394 ? -5.130 6.037 -1.997 1.00 86.69 394 GLY A C 1
ATOM 2992 O O . GLY A 1 394 ? -4.779 6.766 -1.078 1.00 86.69 394 GLY A O 1
ATOM 2993 N N . SER A 1 395 ? -6.188 6.360 -2.736 1.00 83.69 395 SER A N 1
ATOM 2994 C CA . SER A 1 395 ? -7.096 7.455 -2.432 1.00 83.69 395 SER A CA 1
ATOM 2995 C C . SER A 1 395 ? -8.197 7.016 -1.448 1.00 83.69 395 SER A C 1
ATOM 2997 O O . SER A 1 395 ? -8.356 5.844 -1.116 1.00 83.69 395 S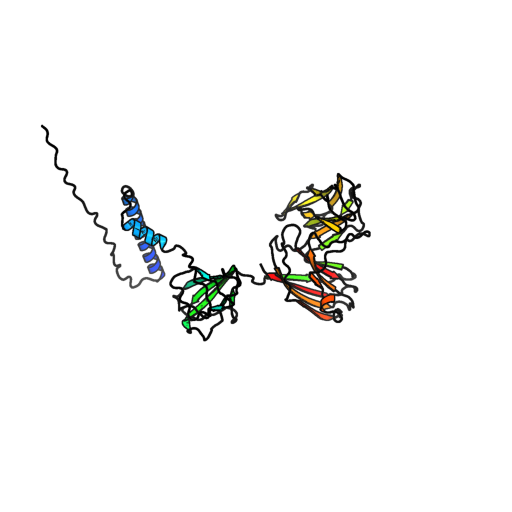ER A O 1
ATOM 2999 N N . SER A 1 396 ? -8.981 7.977 -0.950 1.00 70.00 396 SER A N 1
ATOM 3000 C CA . SER A 1 396 ? -10.356 7.708 -0.493 1.00 70.00 396 SER A CA 1
ATOM 3001 C C . SER A 1 396 ? -10.559 6.656 0.614 1.00 70.00 396 SER A C 1
ATOM 3003 O O . SER A 1 396 ? -11.594 5.992 0.625 1.00 70.00 396 SER A O 1
ATOM 3005 N N . SER A 1 397 ? -9.679 6.583 1.618 1.00 89.19 397 SER A N 1
ATOM 3006 C CA . SER A 1 397 ? -9.755 5.611 2.739 1.00 89.19 397 SER A CA 1
ATOM 3007 C C . SER A 1 397 ? -9.151 4.234 2.439 1.00 89.19 397 SER A C 1
ATOM 3009 O O . SER A 1 397 ? -9.572 3.229 3.017 1.00 89.19 397 SER A O 1
ATOM 3011 N N . GLU A 1 398 ? -8.190 4.165 1.515 1.00 96.25 398 GLU A N 1
ATOM 3012 C CA . GLU A 1 398 ? -7.560 2.912 1.101 1.00 96.25 398 GLU A CA 1
ATOM 3013 C C . GLU A 1 398 ? -6.034 2.936 1.256 1.00 96.25 398 GLU A C 1
ATOM 3015 O O . GLU A 1 398 ? -5.374 3.965 1.105 1.00 96.25 398 GLU A O 1
ATOM 3020 N N . GLY A 1 399 ? -5.451 1.785 1.582 1.00 97.56 399 GLY A N 1
ATOM 3021 C CA . GLY A 1 399 ? -4.006 1.624 1.666 1.00 97.56 399 GLY A CA 1
ATOM 3022 C C . GLY A 1 399 ? -3.601 0.277 2.240 1.00 97.56 399 GLY A C 1
ATOM 3023 O O . GLY A 1 399 ? -4.394 -0.662 2.314 1.00 97.56 399 GLY A O 1
ATOM 3024 N N . ILE A 1 400 ? -2.360 0.182 2.707 1.00 98.19 400 ILE A N 1
ATOM 3025 C CA . ILE A 1 400 ? -1.844 -1.041 3.326 1.00 98.19 400 ILE A CA 1
ATOM 3026 C C . ILE A 1 400 ? -1.284 -0.815 4.725 1.00 98.19 400 ILE A C 1
ATOM 3028 O O . ILE A 1 400 ? -0.833 0.274 5.094 1.00 98.19 400 ILE A O 1
ATOM 3032 N N . ILE A 1 401 ? -1.307 -1.889 5.511 1.00 98.25 401 ILE A N 1
ATOM 3033 C CA . ILE A 1 401 ? -0.732 -1.952 6.855 1.00 98.25 401 ILE A CA 1
ATOM 3034 C C . ILE A 1 401 ? -0.109 -3.330 7.047 1.00 98.25 401 ILE A C 1
ATOM 3036 O O . ILE A 1 401 ? -0.698 -4.343 6.669 1.00 98.25 401 ILE A O 1
ATOM 3040 N N . TRP A 1 402 ? 1.048 -3.377 7.696 1.00 98.50 402 TRP A N 1
ATOM 3041 C CA . TRP A 1 402 ? 1.606 -4.630 8.182 1.00 98.50 402 TRP A CA 1
ATOM 3042 C C . TRP A 1 402 ? 1.040 -4.968 9.553 1.00 98.50 402 TRP A C 1
ATOM 3044 O O . TRP A 1 402 ? 1.036 -4.121 10.451 1.00 98.50 402 TRP A O 1
ATOM 3054 N N . ARG A 1 403 ? 0.603 -6.213 9.729 1.00 98.44 403 ARG A N 1
ATOM 3055 C CA . ARG A 1 403 ? 0.247 -6.781 11.028 1.00 98.44 403 ARG A CA 1
ATOM 3056 C C . ARG A 1 403 ? 1.226 -7.889 11.377 1.00 98.44 403 ARG A C 1
ATOM 3058 O O . ARG A 1 403 ? 1.472 -8.780 10.574 1.00 98.44 403 ARG A O 1
ATOM 3065 N N . VAL A 1 404 ? 1.755 -7.842 12.592 1.00 98.25 404 VAL A N 1
ATOM 3066 C CA . VAL A 1 404 ? 2.554 -8.921 13.168 1.00 98.25 404 VAL A CA 1
ATOM 3067 C C . VAL A 1 404 ? 1.864 -9.420 14.422 1.00 98.25 404 VAL A C 1
ATOM 3069 O O . VAL A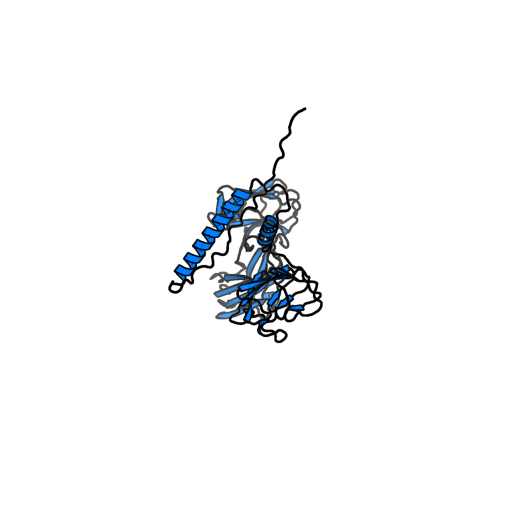 1 404 ? 1.564 -8.636 15.322 1.00 98.25 404 VAL A O 1
ATOM 3072 N N . THR A 1 405 ? 1.627 -10.723 14.485 1.00 98.12 405 THR A N 1
ATOM 3073 C CA . THR A 1 405 ? 1.094 -11.396 15.667 1.00 98.12 405 THR A CA 1
ATOM 3074 C C . THR A 1 405 ? 2.172 -12.292 16.253 1.00 98.12 405 THR A C 1
ATOM 3076 O O . THR A 1 405 ? 2.779 -13.082 15.537 1.00 98.12 405 THR A O 1
ATOM 3079 N N . THR A 1 406 ? 2.420 -12.162 17.552 1.00 98.12 406 THR A N 1
ATOM 3080 C CA . THR A 1 406 ? 3.381 -12.986 18.290 1.00 98.12 406 THR A CA 1
ATOM 3081 C C . THR A 1 406 ? 2.727 -13.617 19.510 1.00 98.12 406 THR A C 1
ATOM 3083 O O . THR A 1 406 ? 1.832 -13.027 20.122 1.00 98.12 406 THR A O 1
ATOM 3086 N N . THR A 1 407 ? 3.195 -14.804 19.891 1.00 97.88 407 THR A N 1
ATOM 3087 C CA . THR A 1 407 ? 2.802 -15.480 21.138 1.00 97.88 407 THR A CA 1
ATOM 3088 C C . THR A 1 407 ? 3.916 -15.472 22.181 1.00 97.88 407 THR A C 1
ATOM 3090 O O . THR A 1 407 ? 3.647 -15.632 23.373 1.00 97.88 407 THR A O 1
ATOM 3093 N N . ALA A 1 408 ? 5.155 -15.208 21.756 1.00 97.44 408 ALA A N 1
ATOM 3094 C CA . ALA A 1 408 ? 6.288 -14.981 22.637 1.00 97.44 408 ALA A CA 1
ATOM 3095 C C . ALA A 1 408 ? 6.621 -13.487 22.756 1.00 97.44 408 ALA A C 1
ATOM 3097 O O . ALA A 1 408 ? 6.368 -12.668 21.865 1.00 97.44 408 ALA A O 1
ATOM 3098 N N . ASN A 1 409 ? 7.189 -13.121 23.905 1.00 97.12 409 ASN A N 1
ATOM 3099 C CA . ASN A 1 409 ? 7.721 -11.781 24.108 1.00 97.12 409 ASN A CA 1
ATOM 3100 C C . ASN A 1 409 ? 9.029 -11.642 23.332 1.00 97.12 409 ASN A C 1
ATOM 3102 O O . ASN A 1 409 ? 9.900 -12.501 23.461 1.00 97.12 409 ASN A O 1
ATOM 3106 N N . LYS A 1 410 ? 9.200 -10.529 22.616 1.00 96.31 410 LYS A N 1
ATOM 3107 C CA . LYS A 1 410 ? 10.411 -10.249 21.832 1.00 96.31 410 LYS A CA 1
ATOM 3108 C C . LYS A 1 410 ? 10.702 -11.280 20.714 1.00 96.31 410 LYS A C 1
ATOM 3110 O O . LYS A 1 410 ? 11.859 -11.575 20.438 1.00 96.31 410 LYS A O 1
ATOM 3115 N N . THR A 1 411 ? 9.674 -11.836 20.064 1.00 98.00 411 THR A N 1
ATOM 3116 C CA . THR A 1 411 ? 9.814 -12.817 18.964 1.00 98.00 411 THR A CA 1
ATOM 3117 C C . THR A 1 411 ? 10.787 -12.388 17.864 1.00 98.00 411 THR A C 1
ATOM 3119 O O . THR A 1 411 ? 11.636 -13.175 17.461 1.00 98.00 411 THR A O 1
ATOM 3122 N N . PHE A 1 412 ? 10.715 -11.140 17.405 1.00 97.75 412 PHE A N 1
ATOM 3123 C CA . PHE A 1 412 ? 11.603 -10.573 16.387 1.00 97.75 412 PHE A CA 1
ATOM 3124 C C . PHE A 1 412 ? 12.575 -9.583 17.038 1.00 97.75 412 PHE A C 1
ATOM 3126 O O . PHE A 1 412 ? 12.131 -8.561 17.569 1.00 97.75 412 PHE A O 1
ATOM 3133 N N . GLU A 1 413 ? 13.881 -9.865 16.992 1.00 97.44 413 GLU A N 1
ATOM 3134 C CA . GLU A 1 413 ? 14.917 -8.926 17.454 1.00 97.44 413 GLU A CA 1
ATOM 3135 C C . GLU A 1 413 ? 15.004 -7.730 16.503 1.00 97.44 413 GLU A C 1
ATOM 3137 O O . GLU A 1 413 ? 15.053 -6.580 16.927 1.00 97.44 413 GLU A O 1
ATOM 3142 N N . LEU A 1 414 ? 15.007 -8.031 15.205 1.00 96.69 414 LEU A N 1
ATOM 3143 C CA . LEU A 1 414 ? 15.009 -7.072 14.114 1.00 96.69 414 LEU A CA 1
ATOM 3144 C C . LEU A 1 414 ? 14.431 -7.751 12.876 1.00 96.69 414 LEU A C 1
ATOM 3146 O O . LEU A 1 414 ? 14.872 -8.845 12.517 1.00 96.69 414 LEU A O 1
ATOM 3150 N N . GLY A 1 415 ? 13.491 -7.093 12.208 1.00 97.25 415 GLY A N 1
ATOM 3151 C CA . GLY A 1 415 ? 12.959 -7.506 10.919 1.00 97.25 415 GLY A CA 1
ATOM 3152 C C . GLY A 1 415 ? 12.944 -6.360 9.913 1.00 97.25 415 GLY A C 1
ATOM 3153 O O . GLY A 1 415 ? 12.639 -5.223 10.269 1.00 97.25 415 GLY A O 1
ATOM 3154 N N . ASN A 1 416 ? 13.261 -6.662 8.656 1.00 98.25 416 ASN A N 1
ATOM 3155 C CA . ASN A 1 416 ? 13.134 -5.762 7.515 1.00 98.25 416 ASN A CA 1
ATOM 3156 C C . ASN A 1 416 ? 12.033 -6.274 6.593 1.00 98.25 416 ASN A C 1
ATOM 3158 O O . ASN A 1 416 ? 12.048 -7.438 6.197 1.00 98.25 416 ASN A O 1
ATOM 3162 N N . PHE A 1 417 ? 11.111 -5.390 6.240 1.00 98.50 417 PHE A N 1
ATOM 3163 C CA . PHE A 1 417 ? 9.907 -5.693 5.483 1.00 98.50 417 PHE A CA 1
ATOM 3164 C C . PHE A 1 417 ? 9.904 -4.817 4.244 1.00 98.50 417 PHE A C 1
ATOM 3166 O O . PHE A 1 417 ? 9.778 -3.597 4.335 1.00 98.50 417 PHE A O 1
ATOM 3173 N N . VAL A 1 418 ? 10.087 -5.444 3.095 1.00 98.25 418 VAL A N 1
ATOM 3174 C CA . VAL A 1 418 ? 10.120 -4.813 1.785 1.00 98.25 418 VAL A CA 1
ATOM 3175 C C . VAL A 1 418 ? 8.805 -5.107 1.090 1.00 98.25 418 VAL A C 1
ATOM 3177 O O . VAL A 1 418 ? 8.391 -6.259 0.980 1.00 98.25 418 VAL A O 1
ATOM 3180 N N . LEU A 1 419 ? 8.170 -4.064 0.583 1.00 98.12 419 LEU A N 1
ATOM 3181 C CA . LEU A 1 419 ? 7.064 -4.158 -0.350 1.00 98.12 419 LEU A CA 1
ATOM 3182 C C . LEU A 1 419 ? 7.526 -3.646 -1.704 1.00 98.12 419 LEU A C 1
ATOM 3184 O O . LEU A 1 419 ? 8.175 -2.602 -1.782 1.00 98.12 419 LEU A O 1
ATOM 3188 N N . ARG A 1 420 ? 7.186 -4.382 -2.756 1.00 96.56 420 ARG A N 1
ATOM 3189 C CA . ARG A 1 420 ? 7.405 -3.995 -4.146 1.00 96.56 420 ARG A CA 1
ATOM 3190 C C . ARG A 1 420 ? 6.065 -3.576 -4.722 1.00 96.56 420 ARG A C 1
ATOM 3192 O O . ARG A 1 420 ? 5.107 -4.343 -4.620 1.00 96.56 420 ARG A O 1
ATOM 3199 N N . ILE A 1 421 ? 6.019 -2.387 -5.301 1.00 94.44 421 ILE A N 1
ATOM 3200 C CA . ILE A 1 421 ? 4.821 -1.844 -5.936 1.00 94.44 421 ILE A CA 1
ATOM 3201 C C . ILE A 1 421 ? 5.121 -1.407 -7.364 1.00 94.44 421 ILE A C 1
ATOM 3203 O O . ILE A 1 421 ? 6.262 -1.064 -7.670 1.00 94.44 421 ILE A O 1
ATOM 3207 N N . THR A 1 422 ? 4.104 -1.379 -8.205 1.00 89.50 422 THR A N 1
ATOM 3208 C CA . THR A 1 422 ? 4.136 -0.808 -9.556 1.00 89.50 422 THR A CA 1
ATOM 3209 C C . THR A 1 422 ? 3.071 0.278 -9.679 1.00 89.50 422 THR A C 1
ATOM 3211 O O . THR A 1 422 ? 2.185 0.368 -8.830 1.00 89.50 422 THR A O 1
ATOM 3214 N N . HIS A 1 423 ? 3.216 1.145 -10.677 1.00 82.25 423 HIS A N 1
ATOM 3215 C CA . HIS A 1 423 ? 2.333 2.279 -10.940 1.00 82.25 423 HIS A CA 1
ATOM 3216 C C . HIS A 1 423 ? 1.743 2.183 -12.332 1.00 82.25 423 HIS A C 1
ATOM 3218 O O . HIS A 1 423 ? 2.474 1.658 -13.206 1.00 82.25 423 HIS A O 1
#

Secondary structure (DSSP, 8-state):
---------------------PPP--TT--HHHHHHHHHHHHHHHHHHHHHHHHHHTTS--SS--HHHHHHHHHHHTT----EEPPPBSS-BSSB--TT-SEEEE-BSSSEEB-BB----TT-EEEEEE-SSS-EEE-TT-TTS-GGGBEE-TTSSPEEE-TT-EEEEEEETTTTEEEEEEEES---EEEEEEE-PPTT--EEEEESSEEEE-SS-B-GGG-EEES-TT----EEEEEEESS--SS-EEEEEEEEE-TT--EEEEEEEEEE-TT--TT-EEEEEEEEEEEEEEEEEES-PPPEEEEEEE-B-TTT--EEEEEEEEEEEESS-BSS-EEEEEEE-SSS-B--TTSPPBPPPEEEEHHHHHTTS--B-BT-EEEEEES---EEE--STT-EEEEEEEESSTT-EEEEEEEEEEE-

Solvent-accessible surface area (backbone atoms only — not comparable to full-atom values): 22566 Å² total; per-residue (Å²): 137,83,90,77,83,85,79,80,81,76,81,76,76,77,79,74,78,79,84,80,73,76,75,79,83,80,78,86,65,55,72,67,58,51,49,54,54,51,48,54,52,48,51,51,50,51,51,53,49,52,54,50,52,63,67,47,59,88,67,78,84,60,100,74,53,67,66,60,54,50,49,48,50,65,65,51,73,72,59,86,55,75,40,75,51,78,70,37,90,63,65,37,54,41,38,80,65,79,88,54,42,37,33,39,39,32,40,81,45,77,36,39,42,23,16,36,51,65,68,52,70,75,38,58,40,34,42,32,29,76,30,87,32,41,39,34,40,36,38,60,28,83,80,15,55,76,47,14,10,29,50,37,92,84,69,44,65,45,76,35,46,53,76,15,35,44,29,32,33,22,39,62,91,78,31,27,32,26,67,76,48,72,52,65,63,63,70,44,79,49,77,49,75,51,58,45,51,82,87,41,58,42,80,48,58,39,72,30,39,76,50,60,36,79,46,48,38,61,34,82,75,56,45,78,39,78,46,76,86,38,87,66,66,18,24,44,33,39,26,23,56,39,69,24,76,52,22,27,38,33,38,38,30,27,31,38,45,97,89,68,54,71,38,82,80,38,75,52,73,42,77,39,54,73,34,40,57,16,35,47,50,63,45,93,58,21,32,32,24,41,34,33,37,26,54,71,45,63,63,78,51,46,24,26,44,36,34,42,36,55,40,21,74,89,57,34,61,34,33,35,38,24,38,38,38,39,35,33,16,50,19,65,17,86,67,34,36,47,31,41,31,52,45,52,63,59,64,37,38,50,26,83,78,5,63,54,47,67,35,72,57,79,44,45,44,42,75,76,44,62,83,73,39,58,35,46,56,78,37,74,51,73,51,76,47,73,80,45,79,52,74,35,62,12,40,97,74,28,22,33,32,39,39,38,36,34,76,25,50,18,29,32,58,40,29,44,40,38,37,30,30,27,95

Radius of gyration: 34.74 Å; Cα contacts (8 Å, |Δi|>4): 1000; chains: 1; bounding box: 76×94×100 Å

Mean predicted aligned error: 14.1 Å

Organism: NCBI:txid412755

pLDDT: mean 88.11, std 15.15, range [40.03, 98.69]

Sequence (423 aa):
MADQPGIARGYIQPQIPDFNIIPPILFGLSDRERVEARIGQLEQKISAMMDYMRQQQPTLDTGNDLNVRRLNEFLVERQETETTIAQWTADQNNLDTGDGISFRVSTDATRSITGLLAGIDGQIKTFINVGSFEVEFPHQSGSSDAANRFLNATGATLLMDPEEQITFWYDITTARWREIERTGAIPSQKIWTFDSPTGSSGTFYFGGFYLFHSAALTPAGGTNVGTANSSYAAHALVVLGATSTDMVVRVTGTSITDGGTRATSATEDIDTSGGVSGAYFETTKKWIGLVSYTLLSGTGVTINAGFAKYWDNNNTIYDLAGLEATWVGGATDTAPNIELLHHKSTGWTYGAGGTPTTPTAIAAMATDHSTEDNVINGEPGAWKRDNLTTEIDGSSSEGIIWRVTTTANKTFELGNFVLRITH

Nearest PDB structures (foldseek):
  3x0t-assembly2_B  TM=3.399E-01  e=5.010E-01  Vibrio parahaemolyticus M0605
  1gui-assembly1_A  TM=4.600E-01  e=1.903E+00  Thermotoga maritima
  4qd2-assembly1_A  TM=2.054E-01  e=2.133E-01  Clostridium botulinum A str. Hall
  8h3s-assembly1_A  TM=1.621E-01  e=1.251E-01  Homo sapiens
  4d0q-assembly1_A  TM=2.641E-01  e=4.714E+00  Streptococcus pneumoniae TIGR4

Foldseek 3Di:
DDDDDDDDPPPPDPDDPPPPPPDDPPPPDDPVVVVVVVVVVVVVVVVVVVVVVVVCVVPPPDPPPVVVVVVVVVVCVPDQDEAEDPEDAAAAEQAEPDLHAHYEYEYPEAYEPFFHHFDDAFHKHKYFHQYQYKYKQAACDPRYDNLGGAHEPVNGIDIAHHGKMWMWGQHPVRSHTYTDDIDFFPWDKDKDKDWFAFPDFFKDWPLKDKFWDQAWDQQAPKDKGAAAPAARQFWKKKAFQAFFAWWKKKKWAWWADPVGDIDGTDIDIWTCHRPGARFMTTDPTGHGHMMIIHTPDGDTGIIIIITIDHQLVVQAKKWFQKKKKKFAFQAKFQDKKKFKQKFDRDQWHDDNRMDIDGHDTLDMQCVVVVRNSIQHHGDMDMDMDRHGGDMWSSHDRIHIMMMIGTPDRRGTRMMMMMIIITD